Protein 8CNR (pdb70)

Secondary structure (DSSP, 8-state):
--SSS--B--STT-GGGT-BSSB-TTS-BHHHHHHHHHHHHHHHHHHHHHHHHT---HHHHHHHHHHHHHTSTTTB--HHHHHHHHHHHHHHHHHHHHT-SSTTTS----GGGT---SSHHHHHHHHTSGGGSGGGS-SHHHHHHHHHHHHHHHHHHHHHHHHHHTT---HHHHHHHHHHHHHTT-TT--HHHHHHHHHHHHHHHHHHHHHHHHHHHHHH-----EEEE-S--SS-EEEEESS-HHHHHHHHHHHTTTT-EEEE-GGGGGGGGSHHHHT-TTEEEE-SSSGGGHHHHHHHH-S-EEE-SSPPPPPPGGGGGGEEE-TT-B-TTPEEPPB-TTS-B--HHHHHHHHTSPPPPP----EEEE---HHHHHHTHHHHHHHHHTTSS-EEEE--B---S-GGGHHHHHHHHHS-TTEEEEE-SGGGGGTTTS---EETTEESEEE--SGGGHHHHHHHHHHHHHHTT-S-GGGSSEEEEEE--SHHHHHHHHHHHHTT--S-EEESS--TTS-HHHHHHHHHHH--B----HHHHHHHHT--

Structure (mmCIF, N/CA/C/O backbone):
data_8CNR
#
_entry.id   8CNR
#
_cell.length_a   97.557
_cell.length_b   102.454
_cell.length_c   58.896
_cell.angle_alpha   90.00
_cell.angle_beta   90.00
_cell.angle_gamma   90.00
#
_symmetry.space_group_name_H-M   'P 21 21 2'
#
loop_
_entity.id
_entity.type
_entity.pdbx_description
1 polymer 'Hybrid cluster protein from the thermophilic methanogen Methanothermococcus thermolithotrophicus'
2 non-polymer 'MAGNESIUM ION'
3 non-polymer 'ACETATE ION'
4 non-polymer 'IRON/SULFUR CLUSTER'
5 non-polymer 2-ETHOXYETHANOL
6 non-polymer 'FORMIC ACID'
7 non-polymer 1,2-ETHANEDIOL
8 non-polymer GLYCEROL
9 non-polymer 'FE4-S3 CLUSTER'
10 non-polymer (4R)-2-METHYLPENTANE-2,4-DIOL
11 water water
#
loop_
_atom_site.group_PDB
_atom_site.id
_atom_site.type_symbol
_atom_site.label_atom_id
_atom_site.label_alt_id
_atom_site.label_comp_id
_atom_site.label_asym_id
_atom_site.label_entity_id
_atom_site.label_seq_id
_atom_site.pdbx_PDB_ins_code
_atom_site.Cartn_x
_atom_site.Cartn_y
_atom_site.Cartn_z
_atom_site.occupancy
_atom_site.B_iso_or_equiv
_atom_site.auth_seq_id
_atom_site.auth_comp_id
_atom_site.auth_asym_id
_atom_site.auth_atom_id
_atom_site.pdbx_PDB_model_num
ATOM 1 N N . MET A 1 1 ? -12.518 2.250 -44.778 1.00 40.55 1 MET A N 1
ATOM 2 C CA . MET A 1 1 ? -13.786 3.021 -44.640 1.00 48.51 1 MET A CA 1
ATOM 3 C C . MET A 1 1 ? -14.004 3.417 -43.181 1.00 35.75 1 MET A C 1
ATOM 4 O O . MET A 1 1 ? -13.712 2.634 -42.278 1.00 29.17 1 MET A O 1
ATOM 9 N N . ARG A 1 2 ? -14.503 4.636 -42.952 1.00 23.09 2 ARG A N 1
ATOM 10 C CA . ARG A 1 2 ? -14.894 5.032 -41.611 1.00 20.64 2 ARG A CA 1
ATOM 11 C C . ARG A 1 2 ? -16.169 4.285 -41.209 1.00 19.87 2 ARG A C 1
ATOM 12 O O . ARG A 1 2 ? -17.032 4.027 -42.048 1.00 23.44 2 ARG A O 1
ATOM 20 N N . PRO A 1 3 ? -16.328 3.964 -39.918 1.00 17.64 3 PRO A N 1
ATOM 21 C CA . PRO A 1 3 ? -17.548 3.251 -39.494 1.00 21.58 3 PRO A CA 1
ATOM 22 C C . PRO A 1 3 ? -18.753 4.155 -39.337 1.00 19.14 3 PRO A C 1
ATOM 23 O O . PRO A 1 3 ? -19.876 3.654 -39.236 1.00 19.83 3 PRO A O 1
ATOM 27 N N . SER A 1 4 ? -18.560 5.468 -39.268 1.00 15.96 4 SER A N 1
ATOM 28 C CA . SER A 1 4 ? -19.627 6.445 -39.150 1.00 15.72 4 SER A CA 1
ATOM 29 C C . SER A 1 4 ? -19.239 7.613 -40.041 1.00 14.35 4 SER A C 1
ATOM 30 O O . SER A 1 4 ? -18.090 7.722 -40.482 1.00 15.26 4 SER A O 1
ATOM 33 N N . LYS A 1 5 ? -20.209 8.485 -40.313 1.00 14.95 5 LYS A N 1
ATOM 34 C CA . LYS A 1 5 ? -19.957 9.588 -41.235 1.00 13.40 5 LYS A CA 1
ATOM 35 C C . LYS A 1 5 ? -18.860 10.497 -40.706 1.00 12.11 5 LYS A C 1
ATOM 36 O O . LYS A 1 5 ? -18.086 11.050 -41.492 1.00 13.66 5 LYS A O 1
ATOM 42 N N . MET A 1 6 ? -18.775 10.658 -39.379 1.00 10.37 6 MET A N 1
ATOM 43 C CA . MET A 1 6 ? -17.767 11.494 -38.719 1.00 10.65 6 MET A CA 1
ATOM 44 C C . MET A 1 6 ? -17.611 10.942 -37.316 1.00 9.63 6 MET A C 1
ATOM 45 O O . MET A 1 6 ? -18.380 10.088 -36.889 1.00 10.34 6 MET A O 1
ATOM 50 N N . PHE A 1 7 ? -16.601 11.430 -36.609 1.00 9.34 7 PHE A N 1
ATOM 51 C CA . PHE A 1 7 ? -16.500 11.162 -35.183 1.00 10.35 7 PHE A CA 1
ATOM 52 C C . PHE A 1 7 ? -15.741 12.307 -34.536 1.00 9.52 7 PHE A C 1
ATOM 53 O O . PHE A 1 7 ? -14.567 12.542 -34.868 1.00 10.32 7 PHE A O 1
ATOM 61 N N . CYS A 1 8 ? -16.398 13.007 -33.607 1.00 8.43 8 CYS A N 1
ATOM 62 C CA . CYS A 1 8 ? -15.753 14.076 -32.855 1.00 7.30 8 CYS A CA 1
ATOM 63 C C . CYS A 1 8 ? -16.326 14.074 -31.442 1.00 8.40 8 CYS A C 1
ATOM 64 O O . CYS A 1 8 ? -17.538 13.938 -31.265 1.00 9.18 8 CYS A O 1
ATOM 67 N N . TYR A 1 9 ? -15.452 14.182 -30.434 1.00 7.35 9 TYR A N 1
ATOM 68 C CA . TYR A 1 9 ? -15.875 14.199 -29.038 1.00 8.72 9 TYR A CA 1
ATOM 69 C C . TYR A 1 9 ? -15.059 15.190 -28.217 1.00 7.34 9 TYR A C 1
ATOM 70 O O . TYR A 1 9 ? -14.960 15.057 -26.992 1.00 8.69 9 TYR A O 1
ATOM 79 N N . GLN A 1 10 ? -14.532 16.243 -28.855 1.00 7.84 10 GLN A N 1
ATOM 80 C CA . GLN A 1 10 ? -13.606 17.141 -28.172 1.00 7.39 10 GLN A CA 1
ATOM 81 C C . GLN A 1 10 ? -14.244 18.202 -27.288 1.00 6.88 10 GLN A C 1
ATOM 82 O O . GLN A 1 10 ? -13.497 18.835 -26.518 1.00 7.31 10 GLN A O 1
ATOM 88 N N . CYS A 1 11 ? -15.551 18.454 -27.373 1.00 8.54 11 CYS A N 1
ATOM 89 C CA . CYS A 1 11 ? -16.141 19.469 -26.513 1.00 8.10 11 CYS A CA 1
ATOM 90 C C . CYS A 1 11 ? -17.167 18.897 -25.543 1.00 7.90 11 CYS A C 1
ATOM 91 O O . CYS A 1 11 ? -17.620 17.759 -25.641 1.00 8.07 11 CYS A O 1
ATOM 94 N N . GLN A 1 12 ? -17.557 19.745 -24.602 1.00 7.51 12 GLN A N 1
ATOM 95 C CA . GLN A 1 12 ? -18.397 19.295 -23.508 1.00 8.13 12 GLN A CA 1
ATOM 96 C C . GLN A 1 12 ? -19.780 18.890 -23.985 1.00 9.40 12 GLN A C 1
ATOM 97 O O . GLN A 1 12 ? -20.423 18.061 -23.343 1.00 8.38 12 GLN A O 1
ATOM 103 N N . GLU A 1 13 ? -20.240 19.445 -25.113 1.00 7.74 13 GLU A N 1
ATOM 104 C CA . GLU A 1 13 ? -21.582 19.201 -25.636 1.00 8.17 13 GLU A CA 1
ATOM 105 C C . GLU A 1 13 ? -21.654 18.012 -26.593 1.00 8.23 13 GLU A C 1
ATOM 106 O O . GLU A 1 13 ? -22.697 17.797 -27.224 1.00 9.39 13 GLU A O 1
ATOM 112 N N . THR A 1 14 ? -20.606 17.210 -26.673 1.00 9.08 14 THR A N 1
ATOM 113 C CA . THR A 1 14 ? -20.615 16.071 -27.627 1.00 10.29 14 THR A CA 1
ATOM 114 C C . THR A 1 14 ? -21.878 15.233 -27.397 1.00 9.19 14 THR A C 1
ATOM 115 O O . THR A 1 14 ? -22.248 15.011 -26.269 1.00 9.12 14 THR A O 1
ATOM 119 N N . ALA A 1 15 ? -22.418 14.729 -28.491 1.00 8.37 15 ALA A N 1
ATOM 120 C CA . ALA A 1 15 ? -23.686 13.978 -28.409 1.00 9.31 15 ALA A CA 1
ATOM 121 C C . ALA A 1 15 ? -23.629 12.830 -27.395 1.00 9.57 15 ALA A C 1
ATOM 122 O O . ALA A 1 15 ? -22.734 12.005 -27.495 1.00 9.42 15 ALA A O 1
ATOM 124 N N . LYS A 1 16 ? -24.582 12.819 -26.463 1.00 11.86 16 LYS A N 1
ATOM 125 C CA . LYS A 1 16 ? -24.728 11.740 -25.443 1.00 12.10 16 LYS A CA 1
ATOM 126 C C . LYS A 1 16 ? -23.490 11.619 -24.564 1.00 10.22 16 LYS A C 1
ATOM 127 O O . LYS A 1 16 ? -23.403 10.655 -23.838 1.00 11.50 16 LYS A O 1
ATOM 133 N N . ASN A 1 17 ? -22.612 12.620 -24.629 1.00 10.52 17 ASN A N 1
ATOM 134 C CA . ASN A 1 17 ? -21.300 12.524 -23.942 1.00 9.90 17 ASN A CA 1
ATOM 135 C C . ASN A 1 17 ? -20.551 11.270 -24.421 1.00 11.03 17 ASN A C 1
ATOM 136 O O . ASN A 1 17 ? -19.779 10.739 -23.648 1.00 13.27 17 ASN A O 1
ATOM 141 N N . THR A 1 18 ? -20.771 10.874 -25.668 1.00 10.20 18 THR A N 1
ATOM 142 C CA . THR A 1 18 ? -19.996 9.748 -26.241 1.00 10.14 18 THR A CA 1
ATOM 143 C C . THR A 1 18 ? -19.401 10.136 -27.606 1.00 12.14 18 THR A C 1
ATOM 144 O O . THR A 1 18 ? -18.402 9.564 -27.975 1.00 14.99 18 THR A O 1
ATOM 148 N N . GLY A 1 19 ? -19.993 11.078 -28.316 1.00 10.59 19 GLY A N 1
ATOM 149 C CA . GLY A 1 19 ? -19.418 11.375 -29.624 1.00 10.65 19 GLY A CA 1
ATOM 150 C C . GLY A 1 19 ? -20.434 11.810 -30.659 1.00 9.71 19 GLY A C 1
ATOM 151 O O . GLY A 1 19 ? -21.472 11.197 -30.752 1.00 11.63 19 GLY A O 1
ATOM 152 N N . CYS A 1 20 ? -20.086 12.838 -31.421 1.00 9.69 20 CYS A N 1
ATOM 153 C CA . CYS A 1 20 ? -20.934 13.285 -32.550 1.00 8.71 20 CYS A CA 1
ATOM 154 C C . CYS A 1 20 ? -20.531 12.436 -33.754 1.00 9.54 20 CYS A C 1
ATOM 155 O O . CYS A 1 20 ? -19.359 12.414 -34.095 1.00 10.07 20 CYS A O 1
ATOM 158 N N . THR A 1 21 ? -21.496 11.759 -34.375 1.00 11.58 21 THR A N 1
ATOM 159 C CA . THR A 1 21 ? -21.205 10.818 -35.460 1.00 10.65 21 THR A CA 1
ATOM 160 C C . THR A 1 21 ? -21.982 11.065 -36.738 1.00 12.05 21 THR A C 1
ATOM 161 O O . THR A 1 21 ? -21.684 10.412 -37.753 1.00 13.58 21 THR A O 1
ATOM 165 N N . ILE A 1 22 ? -22.961 11.968 -36.726 1.00 12.70 22 ILE A N 1
ATOM 166 C CA . ILE A 1 22 ? -23.768 12.284 -37.904 1.00 14.02 22 ILE A CA 1
ATOM 167 C C . ILE A 1 22 ? -23.584 13.749 -38.259 1.00 17.03 22 ILE A C 1
ATOM 168 O O . ILE A 1 22 ? -23.216 14.070 -39.390 1.00 15.44 22 ILE A O 1
ATOM 173 N N . ILE A 1 23 ? -23.861 14.636 -37.300 1.00 13.02 23 ILE A N 1
ATOM 174 C CA . ILE A 1 23 ? -23.582 16.063 -37.411 1.00 11.60 23 ILE A CA 1
ATOM 175 C C . ILE A 1 23 ? -23.223 16.532 -36.015 1.00 11.46 23 ILE A C 1
ATOM 176 O O . ILE A 1 23 ? -23.773 16.049 -35.026 1.00 12.89 23 ILE A O 1
ATOM 181 N N . GLY A 1 24 ? -22.337 17.511 -35.924 1.00 11.04 24 GLY A N 1
ATOM 182 C CA . GLY A 1 24 ? -21.983 18.039 -34.631 1.00 9.45 24 GLY A CA 1
ATOM 183 C C . GLY A 1 24 ? -23.166 18.750 -33.994 1.00 10.59 24 GLY A C 1
ATOM 184 O O . GLY A 1 24 ? -23.969 19.411 -34.663 1.00 10.34 24 GLY A O 1
ATOM 185 N N . VAL A 1 25 ? -23.248 18.631 -32.669 1.00 9.54 25 VAL A N 1
ATOM 186 C CA . VAL A 1 25 ? -24.187 19.439 -31.899 1.00 10.80 25 VAL A CA 1
ATOM 187 C C . VAL A 1 25 ? -23.915 20.906 -32.154 1.00 12.02 25 VAL A C 1
ATOM 188 O O . VAL A 1 25 ? -24.839 21.722 -32.173 1.00 12.49 25 VAL A O 1
ATOM 192 N N . CYS A 1 26 ? -22.649 21.267 -32.354 1.00 8.92 26 CYS A N 1
ATOM 193 C CA . CYS A 1 26 ? -22.243 22.629 -32.655 1.00 7.68 26 CYS A CA 1
ATOM 194 C C . CYS A 1 26 ? -22.617 23.076 -34.064 1.00 10.15 26 CYS A C 1
ATOM 195 O O . CYS A 1 26 ? -22.520 24.283 -34.354 1.00 10.28 26 CYS A O 1
ATOM 198 N N . GLY A 1 27 ? -23.016 22.163 -34.942 1.00 8.91 27 GLY A N 1
ATOM 199 C CA . GLY A 1 27 ? -23.339 22.481 -36.320 1.00 10.08 27 GLY A CA 1
ATOM 200 C C . GLY A 1 27 ? -22.268 22.095 -37.309 1.00 12.55 27 GLY A C 1
ATOM 201 O O . GLY A 1 27 ? -22.465 22.273 -38.522 1.00 12.45 27 GLY A O 1
ATOM 202 N N . LYS A 1 28 ? -21.161 21.543 -36.835 1.00 10.20 28 LYS A N 1
ATOM 203 C CA . LYS A 1 28 ? -20.099 21.090 -37.716 1.00 10.26 28 LYS A CA 1
ATOM 204 C C . LYS A 1 28 ? -20.579 19.866 -38.496 1.00 11.90 28 LYS A C 1
ATOM 205 O O . LYS A 1 28 ? -20.829 18.806 -37.914 1.00 11.93 28 LYS A O 1
ATOM 211 N N . LYS A 1 29 ? -20.664 19.998 -39.820 1.00 9.60 29 LYS A N 1
ATOM 212 C CA . LYS A 1 29 ? -21.137 18.915 -40.660 1.00 12.18 29 LYS A CA 1
ATOM 213 C C . LYS A 1 29 ? -20.041 17.881 -40.848 1.00 11.04 29 LYS A C 1
ATOM 214 O O . LYS A 1 29 ? -18.860 18.153 -40.635 1.00 9.63 29 LYS A O 1
ATOM 220 N N . ASP A 1 30 ? -20.447 16.688 -41.229 1.00 10.90 30 ASP A N 1
ATOM 221 C CA . ASP A 1 30 ? -19.494 15.553 -41.329 1.00 10.34 30 ASP A CA 1
ATOM 222 C C . ASP A 1 30 ? -18.320 15.868 -42.264 1.00 11.75 30 ASP A C 1
ATOM 223 O O . ASP A 1 30 ? -17.209 15.512 -41.930 1.00 11.41 30 ASP A O 1
ATOM 228 N N . ASN A 1 31 ? -18.590 16.505 -43.393 1.00 11.60 31 ASN A N 1
ATOM 229 C CA . ASN A 1 31 ? -17.478 16.778 -44.295 1.00 10.88 31 ASN A CA 1
ATOM 230 C C . ASN A 1 31 ? -16.481 17.743 -43.667 1.00 11.48 31 ASN A C 1
ATOM 231 O O . ASN A 1 31 ? -15.266 17.592 -43.844 1.00 11.56 31 ASN A O 1
ATOM 236 N N . VAL A 1 32 ? -16.974 18.710 -42.899 1.00 9.60 32 VAL A N 1
ATOM 237 C CA . VAL A 1 32 ? -16.104 19.657 -42.214 1.00 9.04 32 VAL A CA 1
ATOM 238 C C . VAL A 1 32 ? -15.340 18.962 -41.109 1.00 10.43 32 VAL A C 1
ATOM 239 O O . VAL A 1 32 ? -14.137 19.182 -40.936 1.00 8.89 32 VAL A O 1
ATOM 243 N N . ALA A 1 33 ? -16.033 18.129 -40.323 1.00 8.52 33 ALA A N 1
ATOM 244 C CA . ALA A 1 33 ? -15.367 17.394 -39.260 1.00 8.28 33 ALA A CA 1
ATOM 245 C C . ALA A 1 33 ? -14.238 16.537 -39.808 1.00 8.35 33 ALA A C 1
ATOM 246 O O . ALA A 1 33 ? -13.145 16.471 -39.221 1.00 8.35 33 ALA A O 1
ATOM 248 N N . ASN A 1 34 ? -14.491 15.851 -40.914 1.00 8.39 34 ASN A N 1
ATOM 249 C CA . ASN A 1 34 ? -13.470 14.956 -41.451 1.00 9.42 34 ASN A CA 1
ATOM 250 C C . ASN A 1 34 ? -12.296 15.753 -41.999 1.00 8.35 34 ASN A C 1
ATOM 251 O O . ASN A 1 34 ? -11.140 15.341 -41.882 1.00 9.49 34 ASN A O 1
ATOM 256 N N . LEU A 1 35 ? -12.584 16.898 -42.617 1.00 8.68 35 LEU A N 1
ATOM 257 C CA . LEU A 1 35 ? -11.507 17.776 -43.072 1.00 9.34 35 LEU A CA 1
ATOM 258 C C . LEU A 1 35 ? -10.694 18.329 -41.907 1.00 9.66 35 LEU A C 1
ATOM 259 O O . LEU A 1 35 ? -9.464 18.428 -42.005 1.00 10.27 35 LEU A O 1
ATOM 264 N N . GLN A 1 36 ? -11.337 18.650 -40.778 1.00 8.02 36 GLN A N 1
ATOM 265 C CA . GLN A 1 36 ? -10.568 19.061 -39.599 1.00 8.50 36 GLN A CA 1
ATOM 266 C C . GLN A 1 36 ? -9.655 17.936 -39.118 1.00 9.13 36 GLN A C 1
ATOM 267 O O . GLN A 1 36 ? -8.498 18.174 -38.752 1.00 9.90 36 GLN A O 1
ATOM 273 N N . ASP A 1 37 ? -10.144 16.692 -39.161 1.00 7.48 37 ASP A N 1
ATOM 274 C CA . ASP A 1 37 ? -9.288 15.571 -38.818 1.00 10.31 37 ASP A CA 1
ATOM 275 C C . ASP A 1 37 ? -8.071 15.542 -39.741 1.00 9.52 37 ASP A C 1
ATOM 276 O O . ASP A 1 37 ? -6.939 15.295 -39.295 1.00 10.21 37 ASP A O 1
ATOM 281 N N . LEU A 1 38 ? -8.287 15.769 -41.038 1.00 10.51 38 LEU A N 1
ATOM 282 C CA . LEU A 1 38 ? -7.167 15.754 -41.972 1.00 8.11 38 LEU A CA 1
ATOM 283 C C . LEU A 1 38 ? -6.215 16.908 -41.713 1.00 8.92 38 LEU A C 1
ATOM 284 O O . LEU A 1 38 ? -5.003 16.741 -41.870 1.00 10.38 38 LEU A O 1
ATOM 289 N N . LEU A 1 39 ? -6.732 18.065 -41.299 1.00 8.94 39 LEU A N 1
ATOM 290 C CA . LEU A 1 39 ? -5.849 19.175 -40.963 1.00 8.11 39 LEU A CA 1
ATOM 291 C C . LEU A 1 39 ? -4.965 18.830 -39.767 1.00 9.00 39 LEU A C 1
ATOM 292 O O . LEU A 1 39 ? -3.757 19.083 -39.794 1.00 10.40 39 LEU A O 1
ATOM 297 N N . VAL A 1 40 ? -5.534 18.215 -38.730 1.00 8.38 40 VAL A N 1
ATOM 298 C CA . VAL A 1 40 ? -4.715 17.786 -37.601 1.00 8.79 40 VAL A CA 1
ATOM 299 C C . VAL A 1 40 ? -3.680 16.752 -38.052 1.00 9.10 40 VAL A C 1
ATOM 300 O O . VAL A 1 40 ? -2.518 16.803 -37.641 1.00 9.25 40 VAL A O 1
ATOM 304 N N . TYR A 1 41 ? -4.093 15.781 -38.878 1.00 9.15 41 TYR A N 1
ATOM 305 C CA . TYR A 1 41 ? -3.166 14.783 -39.423 1.00 9.34 41 TYR A CA 1
ATOM 306 C C . TYR A 1 41 ? -2.033 15.442 -40.196 1.00 10.85 41 TYR A C 1
ATOM 307 O O . TYR A 1 41 ? -0.869 15.048 -40.067 1.00 10.55 41 TYR A O 1
ATOM 316 N N . THR A 1 42 ? -2.360 16.449 -40.999 1.00 10.52 42 THR A N 1
ATOM 317 C CA . THR A 1 42 ? -1.337 17.141 -41.783 1.00 10.39 42 THR A CA 1
ATOM 318 C C . THR A 1 42 ? -0.358 17.878 -40.875 1.00 10.11 42 THR A C 1
ATOM 319 O O . THR A 1 42 ? 0.856 17.863 -41.117 1.00 10.41 42 THR A O 1
ATOM 323 N N . VAL A 1 43 ? -0.876 18.512 -39.825 1.00 9.65 43 VAL A N 1
ATOM 324 C CA . VAL A 1 43 ? -0.044 19.193 -38.843 1.00 10.19 43 VAL A CA 1
ATOM 325 C C . VAL A 1 43 ? 0.861 18.205 -38.128 1.00 9.85 43 VAL A C 1
ATOM 326 O O . VAL A 1 43 ? 2.035 18.480 -37.905 1.00 8.93 43 VAL A O 1
ATOM 330 N N . LYS A 1 44 ? 0.343 17.026 -37.774 1.00 9.30 44 LYS A N 1
ATOM 331 C CA . LYS A 1 44 ? 1.197 16.028 -37.148 1.00 9.63 44 LYS A CA 1
ATOM 332 C C . LYS A 1 44 ? 2.338 15.644 -38.074 1.00 8.61 44 LYS A C 1
ATOM 333 O O . LYS A 1 44 ? 3.484 15.494 -37.634 1.00 10.21 44 LYS A O 1
ATOM 339 N N . GLY A 1 45 ? 2.043 15.436 -39.354 1.00 10.06 45 GLY A N 1
ATOM 340 C CA . GLY A 1 45 ? 3.102 15.064 -40.281 1.00 9.49 45 GLY A CA 1
ATOM 341 C C . GLY A 1 45 ? 4.139 16.159 -40.484 1.00 10.83 45 GLY A C 1
ATOM 342 O O . GLY A 1 45 ? 5.328 15.881 -40.654 1.00 11.76 45 GLY A O 1
ATOM 343 N N . LEU A 1 46 ? 3.693 17.412 -40.536 1.00 10.64 46 LEU A N 1
ATOM 344 C CA . LEU A 1 46 ? 4.629 18.528 -40.619 1.00 10.08 46 LEU A CA 1
ATOM 345 C C . LEU A 1 46 ? 5.532 18.558 -39.390 1.00 8.82 46 LEU A C 1
ATOM 346 O O . LEU A 1 46 ? 6.739 18.793 -39.509 1.00 10.53 46 LEU A O 1
ATOM 351 N N . ALA A 1 47 ? 4.957 18.323 -38.202 1.00 9.99 47 ALA A N 1
ATOM 352 C CA . ALA A 1 47 ? 5.752 18.262 -36.982 1.00 10.20 47 ALA A CA 1
ATOM 353 C C . ALA A 1 47 ? 6.797 17.158 -37.064 1.00 11.66 47 ALA A C 1
ATOM 354 O O . ALA A 1 47 ? 7.949 17.356 -36.660 1.00 11.15 47 ALA A O 1
ATOM 356 N N . VAL A 1 48 ? 6.418 15.989 -37.591 1.00 10.80 48 VAL A N 1
ATOM 357 C CA . VAL A 1 48 ? 7.369 14.891 -37.750 1.00 12.16 48 VAL A CA 1
ATOM 358 C C . VAL A 1 48 ? 8.543 15.333 -38.602 1.00 10.42 48 VAL A C 1
ATOM 359 O O . VAL A 1 48 ? 9.711 15.093 -38.267 1.00 12.53 48 VAL A O 1
ATOM 363 N N . VAL A 1 49 ? 8.250 15.962 -39.740 1.00 10.71 49 VAL A N 1
ATOM 364 C CA . VAL A 1 49 ? 9.320 16.328 -40.665 1.00 12.23 49 VAL A CA 1
ATOM 365 C C . VAL A 1 49 ? 10.212 17.415 -40.066 1.00 11.30 49 VAL A C 1
ATOM 366 O O . VAL A 1 49 ? 11.445 17.342 -40.174 1.00 12.53 49 VAL A O 1
ATOM 370 N N . ARG A 1 50 ? 9.627 18.408 -39.401 1.00 12.18 50 ARG A N 1
ATOM 371 C CA . ARG A 1 50 ? 10.461 19.432 -38.781 1.00 11.60 50 ARG A CA 1
ATOM 372 C C . ARG A 1 50 ? 11.300 18.858 -37.650 1.00 13.72 50 ARG A C 1
ATOM 373 O O . ARG A 1 50 ? 12.463 19.226 -37.496 1.00 14.53 50 ARG A O 1
ATOM 381 N N . GLU A 1 51 ? 10.729 17.964 -36.836 1.00 11.48 51 GLU A N 1
ATOM 382 C CA . GLU A 1 51 ? 11.519 17.353 -35.773 1.00 14.27 51 GLU A CA 1
ATOM 383 C C . GLU A 1 51 ? 12.673 16.533 -36.341 1.00 14.98 51 GLU A C 1
ATOM 384 O O . GLU A 1 51 ? 13.766 16.496 -35.752 1.00 16.18 51 GLU A O 1
ATOM 390 N N . ASN A 1 52 ? 12.464 15.887 -37.487 1.00 13.43 52 ASN A N 1
ATOM 391 C CA . ASN A 1 52 ? 13.545 15.172 -38.139 1.00 14.87 52 ASN A CA 1
ATOM 392 C C . ASN A 1 52 ? 14.614 16.114 -38.660 1.00 12.83 52 ASN A C 1
ATOM 393 O O . ASN A 1 52 ? 15.798 15.758 -38.651 1.00 15.42 52 ASN A O 1
ATOM 398 N N . LEU A 1 53 ? 14.225 17.311 -39.115 1.00 12.38 53 LEU A N 1
ATOM 399 C CA . LEU A 1 53 ? 15.222 18.286 -39.540 1.00 12.72 53 LEU A CA 1
ATOM 400 C C . LEU A 1 53 ? 16.005 18.838 -38.359 1.00 13.04 53 LEU A C 1
ATOM 401 O O . LEU A 1 53 ? 17.166 19.224 -38.518 1.00 14.74 53 LEU A O 1
ATOM 406 N N . GLY A 1 54 ? 15.369 18.941 -37.193 1.00 13.91 54 GLY A N 1
ATOM 407 C CA . GLY A 1 54 ? 16.013 19.470 -36.010 1.00 14.37 54 GLY A CA 1
ATOM 408 C C . GLY A 1 54 ? 15.744 20.933 -35.744 1.00 15.91 54 GLY A C 1
ATOM 409 O O . GLY A 1 54 ? 16.274 21.477 -34.772 1.00 17.83 54 GLY A O 1
ATOM 410 N N . TYR A 1 55 ? 14.949 21.588 -36.577 1.00 15.57 55 TYR A N 1
ATOM 411 C CA . TYR A 1 55 ? 14.657 22.997 -36.374 1.00 18.14 55 TYR A CA 1
ATOM 412 C C . TYR A 1 55 ? 13.407 23.342 -37.156 1.00 15.89 55 TYR A C 1
ATOM 413 O O . TYR A 1 55 ? 12.997 22.621 -38.065 1.00 15.49 55 TYR A O 1
ATOM 422 N N . SER A 1 56 ? 12.823 24.470 -36.802 1.00 15.40 56 SER A N 1
ATOM 423 C CA . SER A 1 56 ? 11.632 25.006 -37.439 1.00 15.86 56 SER A CA 1
ATOM 424 C C . SER A 1 56 ? 11.954 26.417 -37.920 1.00 17.35 56 SER A C 1
ATOM 425 O O . SER A 1 56 ? 13.117 26.834 -37.941 1.00 17.98 56 SER A O 1
ATOM 428 N N . ASN A 1 57 ? 10.924 27.133 -38.369 1.00 14.41 57 ASN A N 1
ATOM 429 C CA . ASN A 1 57 ? 11.048 28.536 -38.736 1.00 14.23 57 ASN A CA 1
ATOM 430 C C . ASN A 1 57 ? 9.749 29.230 -38.356 1.00 14.23 57 ASN A C 1
ATOM 431 O O . ASN A 1 57 ? 8.769 28.588 -37.971 1.00 13.55 57 ASN A O 1
ATOM 436 N N . ASP A 1 58 ? 9.760 30.563 -38.459 1.00 13.98 58 ASP A N 1
ATOM 437 C CA . ASP A 1 58 ? 8.630 31.348 -37.988 1.00 12.22 58 ASP A CA 1
ATOM 438 C C . ASP A 1 58 ? 7.358 31.016 -38.758 1.00 12.52 58 ASP A C 1
ATOM 439 O O . ASP A 1 58 ? 6.279 30.932 -38.163 1.00 14.20 58 ASP A O 1
ATOM 444 N N . LYS A 1 59 ? 7.449 30.856 -40.082 1.00 14.02 59 LYS A N 1
ATOM 445 C CA . LYS A 1 59 ? 6.223 30.620 -40.837 1.00 12.45 59 LYS A CA 1
ATOM 446 C C . LYS A 1 59 ? 5.625 29.263 -40.511 1.00 11.42 59 LYS A C 1
ATOM 447 O O . LYS A 1 59 ? 4.391 29.138 -40.457 1.00 12.12 59 LYS A O 1
ATOM 453 N N . THR A 1 60 ? 6.474 28.262 -40.246 1.00 12.38 60 THR A N 1
ATOM 454 C CA . THR A 1 60 ? 5.965 26.948 -39.869 1.00 10.54 60 THR A CA 1
ATOM 455 C C . THR A 1 60 ? 5.350 26.991 -38.480 1.00 10.43 60 THR A C 1
ATOM 456 O O . THR A 1 60 ? 4.277 26.428 -38.257 1.00 10.08 60 THR A O 1
ATOM 460 N N . ASP A 1 61 ? 5.995 27.698 -37.548 1.00 10.38 61 ASP A N 1
ATOM 461 C CA . ASP A 1 61 ? 5.486 27.797 -36.189 1.00 9.15 61 ASP A CA 1
ATOM 462 C C . ASP A 1 61 ? 4.112 28.466 -36.188 1.00 9.71 61 ASP A C 1
ATOM 463 O O . ASP A 1 61 ? 3.173 27.995 -35.537 1.00 10.83 61 ASP A O 1
ATOM 468 N N . ARG A 1 62 ? 3.979 29.578 -36.925 1.00 9.94 62 ARG A N 1
ATOM 469 C CA . ARG A 1 62 ? 2.680 30.249 -37.012 1.00 10.03 62 ARG A CA 1
ATOM 470 C C . ARG A 1 62 ? 1.634 29.370 -37.690 1.00 10.64 62 ARG A C 1
ATOM 471 O O . ARG A 1 62 ? 0.474 29.335 -37.263 1.00 10.94 62 ARG A O 1
ATOM 479 N N . TYR A 1 63 ? 2.001 28.693 -38.778 1.00 10.24 63 TYR A N 1
ATOM 480 C CA . TYR A 1 63 ? 1.045 27.814 -39.438 1.00 9.49 63 TYR A CA 1
ATOM 481 C C . TYR A 1 63 ? 0.512 26.756 -38.476 1.00 9.76 63 TYR A C 1
ATOM 482 O O . TYR A 1 63 ? -0.692 26.492 -38.426 1.00 9.68 63 TYR A O 1
ATOM 491 N N . ILE A 1 64 ? 1.395 26.121 -37.719 1.00 8.99 64 ILE A N 1
ATOM 492 C CA . ILE A 1 64 ? 0.977 25.022 -36.858 1.00 8.38 64 ILE A CA 1
ATOM 493 C C . ILE A 1 64 ? -0.029 25.512 -35.821 1.00 9.23 64 ILE A C 1
ATOM 494 O O . ILE A 1 64 ? -1.072 24.883 -35.603 1.00 9.14 64 ILE A O 1
ATOM 499 N N . VAL A 1 65 ? 0.256 26.649 -35.164 1.00 8.70 65 VAL A N 1
ATOM 500 C CA . VAL A 1 65 ? -0.685 27.076 -34.141 1.00 8.70 65 VAL A CA 1
ATOM 501 C C . VAL A 1 65 ? -2.004 27.517 -34.778 1.00 9.05 65 VAL A C 1
ATOM 502 O O . VAL A 1 65 ? -3.079 27.270 -34.230 1.00 9.54 65 VAL A O 1
ATOM 506 N N . ASP A 1 66 ? -1.945 28.170 -35.940 1.00 8.47 66 ASP A N 1
ATOM 507 C CA . ASP A 1 66 ? -3.171 28.621 -36.589 1.00 9.57 66 ASP A CA 1
ATOM 508 C C . ASP A 1 66 ? -4.002 27.434 -37.077 1.00 7.96 66 ASP A C 1
ATOM 509 O O . ASP A 1 66 ? -5.238 27.463 -37.009 1.00 9.63 66 ASP A O 1
ATOM 514 N N . ALA A 1 67 ? -3.342 26.405 -37.613 1.00 8.86 67 ALA A N 1
ATOM 515 C CA . ALA A 1 67 ? -4.045 25.227 -38.084 1.00 8.33 67 ALA A CA 1
ATOM 516 C C . ALA A 1 67 ? -4.693 24.493 -36.922 1.00 8.77 67 ALA A C 1
ATOM 517 O O . ALA A 1 67 ? -5.843 24.040 -37.023 1.00 9.57 67 ALA A O 1
ATOM 519 N N . LEU A 1 68 ? -3.984 24.372 -35.801 1.00 8.52 68 LEU A N 1
ATOM 520 C CA . LEU A 1 68 ? -4.612 23.755 -34.635 1.00 8.93 68 LEU A CA 1
ATOM 521 C C . LEU A 1 68 ? -5.813 24.570 -34.160 1.00 7.27 68 LEU A C 1
ATOM 522 O O . LEU A 1 68 ? -6.881 24.013 -33.890 1.00 8.32 68 LEU A O 1
ATOM 527 N N . PHE A 1 69 ? -5.663 25.899 -34.089 1.00 7.48 69 PHE A N 1
ATOM 528 C CA . PHE A 1 69 ? -6.748 26.762 -33.632 1.00 6.55 69 PHE A CA 1
ATOM 529 C C . PHE A 1 69 ? -7.952 26.657 -34.551 1.00 7.92 69 PHE A C 1
ATOM 530 O O . PHE A 1 69 ? -9.091 26.672 -34.081 1.00 7.34 69 PHE A O 1
ATOM 538 N N . THR A 1 70 ? -7.723 26.490 -35.851 1.00 8.22 70 THR A N 1
ATOM 539 C CA . THR A 1 70 ? -8.812 26.320 -36.808 1.00 8.30 70 THR A CA 1
ATOM 540 C C . THR A 1 70 ? -9.730 25.170 -36.419 1.00 7.78 70 THR A C 1
ATOM 541 O O . THR A 1 70 ? -10.904 25.184 -36.787 1.00 9.30 70 THR A O 1
ATOM 545 N N . THR A 1 71 ? -9.212 24.161 -35.707 1.00 8.51 71 THR A N 1
ATOM 546 C CA . THR A 1 71 ? -9.974 22.955 -35.381 1.00 7.82 71 THR A CA 1
ATOM 547 C C . THR A 1 71 ? -10.540 22.968 -33.962 1.00 10.83 71 THR A C 1
ATOM 548 O O . THR A 1 71 ? -11.071 21.955 -33.509 1.00 10.67 71 THR A O 1
ATOM 552 N N . ILE A 1 72 ? -10.429 24.082 -33.243 1.00 7.29 72 ILE A N 1
ATOM 553 C CA . ILE A 1 72 ? -11.095 24.221 -31.959 1.00 8.76 72 ILE A CA 1
ATOM 554 C C . ILE A 1 72 ? -12.590 24.423 -32.177 1.00 7.72 72 ILE A C 1
ATOM 555 O O . ILE A 1 72 ? -13.037 24.953 -33.199 1.00 7.83 72 ILE A O 1
ATOM 560 N N . THR A 1 73 ? -13.357 23.943 -31.214 1.00 6.11 73 THR A N 1
ATOM 561 C CA . THR A 1 73 ? -14.823 24.046 -31.290 1.00 6.87 73 THR A CA 1
ATOM 562 C C . THR A 1 73 ? -15.289 25.476 -31.590 1.00 6.36 73 THR A C 1
ATOM 563 O O . THR A 1 73 ? -14.769 26.404 -30.989 1.00 7.21 73 THR A O 1
ATOM 567 N N . ASN A 1 74 ? -16.203 25.612 -32.544 1.00 8.32 74 ASN A N 1
ATOM 568 C CA . ASN A 1 74 ? -16.852 26.918 -32.848 1.00 8.17 74 ASN A CA 1
ATOM 569 C C . ASN A 1 74 ? -15.874 27.945 -33.434 1.00 7.65 74 ASN A C 1
ATOM 570 O O . ASN A 1 74 ? -16.079 29.108 -33.278 1.00 7.68 74 ASN A O 1
ATOM 575 N N . VAL A 1 75 ? -14.880 27.479 -34.169 1.00 8.03 75 VAL A N 1
ATOM 576 C CA . VAL A 1 75 ? -13.947 28.415 -34.849 1.00 8.69 75 VAL A CA 1
ATOM 577 C C . VAL A 1 75 ? -14.201 28.439 -36.353 1.00 9.44 75 VAL A C 1
ATOM 578 O O . VAL A 1 75 ? -14.445 29.505 -36.885 1.00 9.94 75 VAL A O 1
ATOM 582 N N . ASN A 1 76 ? -14.184 27.269 -36.975 1.00 9.00 76 ASN A N 1
ATOM 583 C CA . ASN A 1 76 ? -14.252 27.275 -38.450 1.00 8.65 76 ASN A CA 1
ATOM 584 C C . ASN A 1 76 ? -15.155 26.156 -38.980 1.00 9.94 76 ASN A C 1
ATOM 585 O O . ASN A 1 76 ? -14.838 25.001 -38.786 1.00 11.97 76 ASN A O 1
ATOM 590 N N . PHE A 1 77 ? -16.215 26.542 -39.683 1.00 8.89 77 PHE A N 1
ATOM 591 C CA . PHE A 1 77 ? -17.164 25.595 -40.307 1.00 8.77 77 PHE A CA 1
ATOM 592 C C . PHE A 1 77 ? -17.035 25.642 -41.829 1.00 8.79 77 PHE A C 1
ATOM 593 O O . PHE A 1 77 ? -17.929 25.144 -42.470 1.00 11.88 77 PHE A O 1
ATOM 601 N N . ASP A 1 78 ? -15.954 26.202 -42.369 1.00 10.97 78 ASP A N 1
ATOM 602 C CA . ASP A 1 78 ? -15.831 26.445 -43.813 1.00 11.56 78 ASP A CA 1
ATOM 603 C C . ASP A 1 78 ? -14.907 25.399 -44.416 1.00 12.02 78 ASP A C 1
ATOM 604 O O . ASP A 1 78 ? -13.676 25.510 -44.342 1.00 11.03 78 ASP A O 1
ATOM 609 N N . ASP A 1 79 ? -15.514 24.411 -45.057 1.00 12.09 79 ASP A N 1
ATOM 610 C CA . ASP A 1 79 ? -14.725 23.314 -45.666 1.00 11.18 79 ASP A CA 1
ATOM 611 C C . ASP A 1 79 ? -13.689 23.857 -46.659 1.00 12.23 79 ASP A C 1
ATOM 612 O O . ASP A 1 79 ? -12.596 23.343 -46.711 1.00 12.75 79 ASP A O 1
ATOM 617 N N . LYS A 1 80 ? -14.062 24.886 -47.403 1.00 13.34 80 LYS A N 1
ATOM 618 C CA . LYS A 1 80 ? -13.121 25.449 -48.399 1.00 13.73 80 LYS A CA 1
ATOM 619 C C . LYS A 1 80 ? -11.891 26.030 -47.705 1.00 13.90 80 LYS A C 1
ATOM 620 O O . LYS A 1 80 ? -10.791 25.911 -48.240 1.00 15.05 80 LYS A O 1
ATOM 626 N N A ASP A 1 81 ? -12.110 26.753 -46.608 0.58 21.30 81 ASP A N 1
ATOM 627 N N B ASP A 1 81 ? -12.110 26.766 -46.613 0.42 9.90 81 ASP A N 1
ATOM 628 C CA A ASP A 1 81 ? -10.979 27.357 -45.860 0.58 12.58 81 ASP A CA 1
ATOM 629 C CA B ASP A 1 81 ? -10.980 27.359 -45.852 0.42 14.04 81 ASP A CA 1
ATOM 630 C C A ASP A 1 81 ? -10.100 26.270 -45.225 0.58 11.80 81 ASP A C 1
ATOM 631 C C B ASP A 1 81 ? -10.097 26.251 -45.269 0.42 13.40 81 ASP A C 1
ATOM 632 O O A ASP A 1 81 ? -8.876 26.376 -45.324 0.58 13.48 81 ASP A O 1
ATOM 633 O O B ASP A 1 81 ? -8.866 26.378 -45.326 0.42 14.69 81 ASP A O 1
ATOM 642 N N . ILE A 1 82 ? -10.715 25.172 -44.789 1.00 11.42 82 ILE A N 1
ATOM 643 C CA . ILE A 1 82 ? -9.941 24.057 -44.170 1.00 11.90 82 ILE A CA 1
ATOM 644 C C . ILE A 1 82 ? -9.134 23.338 -45.257 1.00 10.49 82 ILE A C 1
ATOM 645 O O . ILE A 1 82 ? -7.990 23.041 -45.008 1.00 12.19 82 ILE A O 1
ATOM 650 N N . ILE A 1 83 ? -9.726 23.160 -46.439 1.00 10.03 83 ILE A N 1
ATOM 651 C CA . ILE A 1 83 ? -8.953 22.584 -47.541 1.00 10.54 83 ILE A CA 1
ATOM 652 C C . ILE A 1 83 ? -7.739 23.446 -47.865 1.00 11.41 83 ILE A C 1
ATOM 653 O O . ILE A 1 83 ? -6.642 22.924 -48.102 1.00 11.46 83 ILE A O 1
ATOM 658 N N . GLU A 1 84 ? -7.900 24.770 -47.885 1.00 10.34 84 GLU A N 1
ATOM 659 C CA . GLU A 1 84 ? -6.741 25.599 -48.211 1.00 13.84 84 GLU A CA 1
ATOM 660 C C . GLU A 1 84 ? -5.675 25.497 -47.128 1.00 9.47 84 GLU A C 1
ATOM 661 O O . GLU A 1 84 ? -4.476 25.500 -47.441 1.00 12.52 84 GLU A O 1
ATOM 667 N N . LYS A 1 85 ? -6.088 25.356 -45.865 1.00 10.94 85 LYS A N 1
ATOM 668 C CA . LYS A 1 85 ? -5.124 25.181 -44.785 1.00 11.02 85 LYS A CA 1
ATOM 669 C C . LYS A 1 85 ? -4.418 23.829 -44.888 1.00 11.03 85 LYS A C 1
ATOM 670 O O . LYS A 1 85 ? -3.226 23.723 -44.597 1.00 10.66 85 LYS A O 1
ATOM 676 N N . ILE A 1 86 ? -5.129 22.780 -45.324 1.00 9.56 86 ILE A N 1
ATOM 677 C CA . ILE A 1 86 ? -4.482 21.492 -45.542 1.00 9.77 86 ILE A CA 1
ATOM 678 C C . ILE A 1 86 ? -3.431 21.623 -46.636 1.00 11.07 86 ILE A C 1
ATOM 679 O O . ILE A 1 86 ? -2.304 21.119 -46.507 1.00 12.73 86 ILE A O 1
ATOM 684 N N . LYS A 1 87 ? -3.800 22.269 -47.751 1.00 10.28 87 LYS A N 1
ATOM 685 C CA . LYS A 1 87 ? -2.856 22.436 -48.844 1.00 10.26 87 LYS A CA 1
ATOM 686 C C . LYS A 1 87 ? -1.633 23.228 -48.391 1.00 11.45 87 LYS A C 1
ATOM 687 O O . LYS A 1 87 ? -0.501 22.919 -48.789 1.00 12.65 87 LYS A O 1
ATOM 693 N N . GLU A 1 88 ? -1.847 24.251 -47.563 1.00 10.38 88 GLU A N 1
ATOM 694 C CA . GLU A 1 88 ? -0.741 25.063 -47.064 1.00 11.50 88 GLU A CA 1
ATOM 695 C C . GLU A 1 88 ? 0.209 24.218 -46.233 1.00 14.28 88 GLU A C 1
ATOM 696 O O . GLU A 1 88 ? 1.435 24.350 -46.345 1.00 14.10 88 GLU A O 1
ATOM 702 N N . GLY A 1 89 ? -0.347 23.320 -45.422 1.00 11.92 89 GLY A N 1
ATOM 703 C CA . GLY A 1 89 ? 0.481 22.447 -44.602 1.00 10.69 89 GLY A CA 1
ATOM 704 C C . GLY A 1 89 ? 1.259 21.446 -45.423 1.00 11.82 89 GLY A C 1
ATOM 705 O O . GLY A 1 89 ? 2.430 21.175 -45.140 1.00 10.88 89 GLY A O 1
ATOM 706 N N . LEU A 1 90 ? 0.620 20.878 -46.452 1.00 12.80 90 LEU A N 1
ATOM 707 C CA . LEU A 1 90 ? 1.325 19.965 -47.341 1.00 13.16 90 LEU A CA 1
ATOM 708 C C . LEU A 1 90 ? 2.482 20.672 -48.030 1.00 11.30 90 LEU A C 1
ATOM 709 O O . LEU A 1 90 ? 3.571 20.101 -48.169 1.00 14.69 90 LEU A O 1
ATOM 714 N N . ALA A 1 91 ? 2.279 21.932 -48.444 1.00 11.68 91 ALA A N 1
ATOM 715 C CA . ALA A 1 91 ? 3.347 22.661 -49.115 1.00 14.70 91 ALA A CA 1
ATOM 716 C C . ALA A 1 91 ? 4.504 22.947 -48.166 1.00 13.83 91 ALA A C 1
ATOM 717 O O . ALA A 1 91 ? 5.676 22.805 -48.548 1.00 13.92 91 ALA A O 1
ATOM 719 N N . LEU A 1 92 ? 4.200 23.335 -46.926 1.00 11.12 92 LEU A N 1
ATOM 720 C CA . LEU A 1 92 ? 5.253 23.543 -45.942 1.00 12.45 92 LEU A CA 1
ATOM 721 C C . LEU A 1 92 ? 5.980 22.242 -45.645 1.00 13.83 92 LEU A C 1
ATOM 722 O O . LEU A 1 92 ? 7.198 22.240 -45.450 1.00 14.33 92 LEU A O 1
ATOM 727 N N . ARG A 1 93 ? 5.246 21.131 -45.571 1.00 12.57 93 ARG A N 1
ATOM 728 C CA . ARG A 1 93 ? 5.908 19.851 -45.301 1.00 11.67 93 ARG A CA 1
ATOM 729 C C . ARG A 1 93 ? 6.786 19.429 -46.463 1.00 11.77 93 ARG A C 1
ATOM 730 O O . ARG A 1 93 ? 7.888 18.898 -46.255 1.00 13.34 93 ARG A O 1
ATOM 738 N N . GLU A 1 94 ? 6.311 19.629 -47.694 1.00 14.16 94 GLU A N 1
ATOM 739 C CA . GLU A 1 94 ? 7.126 19.261 -48.849 1.00 15.46 94 GLU A CA 1
ATOM 740 C C . GLU A 1 94 ? 8.362 20.145 -48.950 1.00 17.72 94 GLU A C 1
ATOM 741 O O . GLU A 1 94 ? 9.448 19.661 -49.308 1.00 18.24 94 GLU A O 1
ATOM 747 N N . GLU A 1 95 ? 8.235 21.429 -48.592 1.00 15.65 95 GLU A N 1
ATOM 748 C CA . GLU A 1 95 ? 9.400 22.307 -48.549 1.00 16.82 95 GLU A CA 1
ATOM 749 C C . GLU A 1 95 ? 10.389 21.831 -47.488 1.00 16.84 95 GLU A C 1
ATOM 750 O O . GLU A 1 95 ? 11.592 21.699 -47.752 1.00 18.58 95 GLU A O 1
ATOM 756 N N . ALA A 1 96 ? 9.888 21.522 -46.297 1.00 15.85 96 ALA A N 1
ATOM 757 C CA . ALA A 1 96 ? 10.749 21.018 -45.239 1.00 13.99 96 ALA A CA 1
ATOM 758 C C . ALA A 1 96 ? 11.439 19.732 -45.663 1.00 15.83 96 ALA A C 1
ATOM 759 O O . ALA A 1 96 ? 12.638 19.560 -45.438 1.00 15.66 96 ALA A O 1
ATOM 761 N N . ALA A 1 97 ? 10.688 18.796 -46.244 1.00 13.55 97 ALA A N 1
ATOM 762 C CA . ALA A 1 97 ? 11.287 17.516 -46.601 1.00 13.03 97 ALA A CA 1
ATOM 763 C C . ALA A 1 97 ? 12.395 17.677 -47.628 1.00 15.11 97 ALA A C 1
ATOM 764 O O . ALA A 1 97 ? 13.354 16.888 -47.632 1.00 18.70 97 ALA A O 1
ATOM 766 N N . SER A 1 98 ? 12.293 18.687 -48.496 1.00 16.80 98 SER A N 1
ATOM 767 C CA . SER A 1 98 ? 13.304 18.956 -49.507 1.00 20.06 98 SER A CA 1
ATOM 768 C C . SER A 1 98 ? 14.621 19.428 -48.908 1.00 18.86 98 SER A C 1
ATOM 769 O O . SER A 1 98 ? 15.645 19.392 -49.605 1.00 21.25 98 SER A O 1
ATOM 772 N N . LYS A 1 99 ? 14.626 19.821 -47.641 1.00 15.07 99 LYS A N 1
ATOM 773 C CA . LYS A 1 99 ? 15.818 20.298 -46.959 1.00 14.34 99 LYS A CA 1
ATOM 774 C C . LYS A 1 99 ? 16.486 19.204 -46.133 1.00 16.42 99 LYS A C 1
ATOM 775 O O . LYS A 1 99 ? 17.482 19.471 -45.444 1.00 18.32 99 LYS A O 1
ATOM 781 N N . SER A 1 100 ? 15.972 17.988 -46.188 1.00 18.20 100 SER A N 1
ATOM 782 C CA . SER A 1 100 ? 16.525 16.915 -45.381 1.00 19.12 100 SER A CA 1
ATOM 783 C C . SER A 1 100 ? 17.978 16.624 -45.721 1.00 20.39 100 SER A C 1
ATOM 784 O O . SER A 1 100 ? 18.383 16.636 -46.884 1.00 20.19 100 SER A O 1
ATOM 787 N N . THR A 1 101 ? 18.769 16.354 -44.683 1.00 22.51 101 THR A N 1
ATOM 788 C CA . THR A 1 101 ? 20.133 15.911 -44.883 1.00 24.72 101 THR A CA 1
ATOM 789 C C . THR A 1 101 ? 20.247 14.405 -45.057 1.00 25.78 101 THR A C 1
ATOM 790 O O . THR A 1 101 ? 21.334 13.914 -45.356 1.00 27.78 101 THR A O 1
ATOM 794 N N . CYS A 1 102 ? 19.163 13.653 -44.898 1.00 24.73 102 CYS A N 1
ATOM 795 C CA . CYS A 1 102 ? 19.241 12.192 -44.974 1.00 26.11 102 CYS A CA 1
ATOM 796 C C . CYS A 1 102 ? 18.015 11.661 -45.693 1.00 33.51 102 CYS A C 1
ATOM 797 O O . CYS A 1 102 ? 17.231 10.886 -45.138 1.00 47.36 102 CYS A O 1
ATOM 800 N N . PRO A 1 103 ? 17.818 12.071 -46.939 1.00 27.79 103 PRO A N 1
ATOM 801 C CA . PRO A 1 103 ? 16.663 11.576 -47.703 1.00 42.07 103 PRO A CA 1
ATOM 802 C C . PRO A 1 103 ? 16.701 10.058 -47.802 1.00 46.24 103 PRO A C 1
ATOM 803 O O . PRO A 1 103 ? 17.622 9.487 -48.400 1.00 45.68 103 PRO A O 1
ATOM 807 N N . GLY A 1 104 ? 15.739 9.393 -47.160 1.00 61.73 104 GLY A N 1
ATOM 808 C CA . GLY A 1 104 ? 15.658 7.953 -47.127 1.00 67.77 104 GLY A CA 1
ATOM 809 C C . GLY A 1 104 ? 16.164 7.300 -45.849 1.00 64.00 104 GLY A C 1
ATOM 810 O O . GLY A 1 104 ? 15.674 6.223 -45.489 1.00 86.22 104 GLY A O 1
ATOM 811 N N . CYS A 1 105 ? 17.129 7.915 -45.157 1.00 85.84 105 CYS A N 1
ATOM 812 C CA . CYS A 1 105 ? 17.789 7.228 -44.045 1.00 64.53 105 CYS A CA 1
ATOM 813 C C . CYS A 1 105 ? 16.857 7.054 -42.852 1.00 90.31 105 CYS A C 1
ATOM 814 O O . CYS A 1 105 ? 16.729 5.948 -42.309 1.00 88.89 105 CYS A O 1
ATOM 817 N N . GLY A 1 106 ? 16.238 8.146 -42.399 1.00 62.33 106 GLY A N 1
ATOM 818 C CA . GLY A 1 106 ? 15.311 8.090 -41.282 1.00 59.08 106 GLY A CA 1
ATOM 819 C C . GLY A 1 106 ? 14.357 6.917 -41.392 1.00 92.46 106 GLY A C 1
ATOM 820 O O . GLY A 1 106 ? 13.904 6.583 -42.493 1.00 93.87 106 GLY A O 1
ATOM 821 N N . GLY A 1 107 ? 14.061 6.269 -40.268 1.00 88.08 107 GLY A N 1
ATOM 822 C CA . GLY A 1 107 ? 13.182 5.116 -40.281 1.00 92.99 107 GLY A CA 1
ATOM 823 C C . GLY A 1 107 ? 11.876 5.414 -40.983 1.00 57.46 107 GLY A C 1
ATOM 824 O O . GLY A 1 107 ? 11.483 6.580 -41.074 1.00 89.78 107 GLY A O 1
ATOM 825 N N . ASP A 1 108 ? 11.206 4.381 -41.496 1.00 62.41 108 ASP A N 1
ATOM 826 C CA . ASP A 1 108 ? 9.925 4.553 -42.166 1.00 59.95 108 ASP A CA 1
ATOM 827 C C . ASP A 1 108 ? 9.073 5.568 -41.417 1.00 50.08 108 ASP A C 1
ATOM 828 O O . ASP A 1 108 ? 8.798 5.414 -40.224 1.00 43.38 108 ASP A O 1
ATOM 833 N N . LEU A 1 109 ? 8.692 6.611 -42.105 1.00 30.05 109 LEU A N 1
ATOM 834 C CA . LEU A 1 109 ? 7.925 7.690 -41.517 1.00 25.73 109 LEU A CA 1
ATOM 835 C C . LEU A 1 109 ? 6.457 7.289 -41.425 1.00 23.46 109 LEU A C 1
ATOM 836 O O . LEU A 1 109 ? 5.982 6.477 -42.221 1.00 21.35 109 LEU A O 1
ATOM 841 N N . PRO A 1 110 ? 5.714 7.841 -40.465 1.00 19.91 110 PRO A N 1
ATOM 842 C CA . PRO A 1 110 ? 4.273 7.563 -40.415 1.00 20.10 110 PRO A CA 1
ATOM 843 C C . PRO A 1 110 ? 3.587 8.156 -41.635 1.00 15.19 110 PRO A C 1
ATOM 844 O O . PRO A 1 110 ? 4.070 9.106 -42.258 1.00 15.12 110 PRO A O 1
ATOM 848 N N . ASP A 1 111 ? 2.428 7.582 -41.966 1.00 17.66 111 ASP A N 1
ATOM 849 C CA . ASP A 1 111 ? 1.691 8.035 -43.143 1.00 15.95 111 ASP A CA 1
ATOM 850 C C . ASP A 1 111 ? 1.353 9.526 -43.065 1.00 13.36 111 ASP A C 1
ATOM 851 O O . ASP A 1 111 ? 1.300 10.196 -44.105 1.00 13.42 111 ASP A O 1
ATOM 856 N N . CYS A 1 112 ? 1.125 10.076 -41.861 1.00 13.06 112 CYS A N 1
ATOM 857 C CA . CYS A 1 112 ? 0.817 11.501 -41.776 1.00 12.13 112 CYS A CA 1
ATOM 858 C C . CYS A 1 112 ? 1.943 12.359 -42.328 1.00 13.41 112 CYS A C 1
ATOM 859 O O . CYS A 1 112 ? 1.692 13.490 -42.754 1.00 12.20 112 CYS A O 1
ATOM 862 N N . ALA A 1 113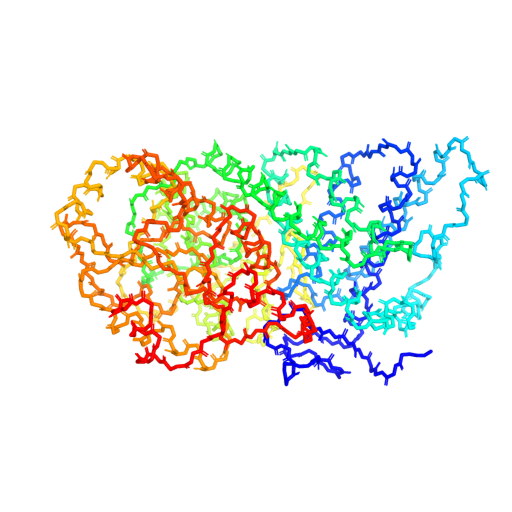 ? 3.172 11.848 -42.345 1.00 12.12 113 ALA A N 1
ATOM 863 C CA . ALA A 1 113 ? 4.321 12.608 -42.814 1.00 12.33 113 ALA A CA 1
ATOM 864 C C . ALA A 1 113 ? 4.602 12.410 -44.298 1.00 14.51 113 ALA A C 1
ATOM 865 O O . ALA A 1 113 ? 5.464 13.112 -44.844 1.00 16.09 113 ALA A O 1
ATOM 867 N N . THR A 1 114 ? 3.884 11.504 -44.976 1.00 12.88 114 THR A N 1
ATOM 868 C CA . THR A 1 114 ? 4.193 11.185 -46.362 1.00 14.97 114 THR A CA 1
ATOM 869 C C . THR A 1 114 ? 2.996 11.225 -47.300 1.00 17.05 114 THR A C 1
ATOM 870 O O . THR A 1 114 ? 3.200 11.192 -48.521 1.00 18.76 114 THR A O 1
ATOM 874 N N . TRP A 1 115 ? 1.770 11.288 -46.784 1.00 15.39 115 TRP A N 1
ATOM 875 C CA . TRP A 1 115 ? 0.597 11.256 -47.643 1.00 15.98 115 TRP A CA 1
ATOM 876 C C . TRP A 1 115 ? 0.606 12.469 -48.567 1.00 14.68 115 TRP A C 1
ATOM 877 O O . TRP A 1 115 ? 1.118 13.539 -48.218 1.00 14.15 115 TRP A O 1
ATOM 888 N N . THR A 1 116 ? 0.008 12.303 -49.752 1.00 15.98 116 THR A N 1
ATOM 889 C CA . THR A 1 116 ? -0.064 13.391 -50.722 1.00 16.66 116 THR A CA 1
ATOM 890 C C . THR A 1 116 ? -1.425 13.402 -51.403 1.00 17.52 116 THR A C 1
ATOM 891 O O . THR A 1 116 ? -2.153 12.406 -51.408 1.00 17.96 116 THR A O 1
ATOM 895 N N . ALA A 1 117 ? -1.758 14.553 -51.988 1.00 16.69 117 ALA A N 1
ATOM 896 C CA . ALA A 1 117 ? -2.994 14.720 -52.739 1.00 17.96 117 ALA A CA 1
ATOM 897 C C . ALA A 1 117 ? -2.786 15.846 -53.736 1.00 21.39 117 ALA A C 1
ATOM 898 O O . ALA A 1 117 ? -2.252 16.898 -53.380 1.00 29.18 117 ALA A O 1
ATOM 900 N N . ASP A 1 118 ? -3.241 15.636 -54.966 1.00 23.58 118 ASP A N 1
ATOM 901 C CA . ASP A 1 118 ? -2.978 16.646 -56.025 1.00 21.46 118 ASP A CA 1
ATOM 902 C C . ASP A 1 118 ? -4.281 17.308 -56.477 1.00 21.32 118 ASP A C 1
ATOM 903 O O . ASP A 1 118 ? -4.239 18.068 -57.434 1.00 27.03 118 ASP A O 1
ATOM 908 N N . SER A 1 119 ? -5.385 17.077 -55.774 1.00 21.62 119 SER A N 1
ATOM 909 C CA . SER A 1 119 ? -6.661 17.677 -56.134 1.00 20.26 119 SER A CA 1
ATOM 910 C C . SER A 1 119 ? -7.527 17.706 -54.887 1.00 18.80 119 SER A C 1
ATOM 911 O O . SER A 1 119 ? -7.307 16.945 -53.938 1.00 17.01 119 SER A O 1
ATOM 914 N N . ASP A 1 120 ? -8.524 18.594 -54.897 1.00 21.50 120 ASP A N 1
ATOM 915 C CA . ASP A 1 120 ? -9.450 18.645 -53.774 1.00 21.08 120 ASP A CA 1
ATOM 916 C C . ASP A 1 120 ? -10.205 17.332 -53.625 1.00 21.03 120 ASP A C 1
ATOM 917 O O . ASP A 1 120 ? -10.502 16.926 -52.500 1.00 18.33 120 ASP A O 1
ATOM 922 N N . ASP A 1 121 ? -10.510 16.647 -54.731 1.00 21.38 121 ASP A N 1
ATOM 923 C CA . ASP A 1 121 ? -11.180 15.356 -54.640 1.00 23.84 121 ASP A CA 1
ATOM 924 C C . ASP A 1 121 ? -10.352 14.366 -53.830 1.00 20.62 121 ASP A C 1
ATOM 925 O O . ASP A 1 121 ? -10.889 13.596 -53.018 1.00 19.48 121 ASP A O 1
ATOM 930 N N . GLU A 1 122 ? -9.039 14.356 -54.052 1.00 18.99 122 GLU A N 1
ATOM 931 C CA . GLU A 1 122 ? -8.182 13.436 -53.316 1.00 16.98 122 GLU A CA 1
ATOM 932 C C . GLU A 1 122 ? -8.019 13.862 -51.867 1.00 14.33 122 GLU A C 1
ATOM 933 O O . GLU A 1 122 ? -7.856 13.009 -50.980 1.00 14.72 122 GLU A O 1
ATOM 939 N N . ILE A 1 123 ? -8.096 15.162 -51.594 1.00 14.23 123 ILE A N 1
ATOM 940 C CA . ILE A 1 123 ? -8.059 15.626 -50.212 1.00 12.89 123 ILE A CA 1
ATOM 941 C C . ILE A 1 123 ? -9.289 15.131 -49.472 1.00 13.10 123 ILE A C 1
ATOM 942 O O . ILE A 1 123 ? -9.197 14.617 -48.347 1.00 12.60 123 ILE A O 1
ATOM 947 N N . ILE A 1 124 ? -10.453 15.250 -50.105 1.00 14.77 124 ILE A N 1
ATOM 948 C CA . ILE A 1 124 ? -11.698 14.847 -49.457 1.00 15.24 124 ILE A CA 1
ATOM 949 C C . ILE A 1 124 ? -11.700 13.342 -49.230 1.00 14.77 124 ILE A C 1
ATOM 950 O O . ILE A 1 124 ? -12.119 12.866 -48.167 1.00 14.17 124 ILE A O 1
ATOM 955 N N . LYS A 1 125 ? -11.195 12.568 -50.197 1.00 15.24 125 LYS A N 1
ATOM 956 C CA . LYS A 1 125 ? -11.100 11.124 -50.013 1.00 17.16 125 LYS A CA 1
ATOM 957 C C . LYS A 1 125 ? -10.221 10.769 -48.818 1.00 14.76 125 LYS A C 1
ATOM 958 O O . LYS A 1 125 ? -10.576 9.901 -48.009 1.00 14.86 125 LYS A O 1
ATOM 964 N N . LYS A 1 126 ? -9.076 11.444 -48.668 1.00 12.50 126 LYS A N 1
ATOM 965 C CA . LYS A 1 126 ? -8.222 11.159 -47.517 1.00 11.13 126 LYS A CA 1
ATOM 966 C C . LYS A 1 126 ? -8.906 11.537 -46.212 1.00 13.10 126 LYS A C 1
ATOM 967 O O . LYS A 1 126 ? -8.778 10.830 -45.206 1.00 12.20 126 LYS A O 1
ATOM 973 N N . ALA A 1 127 ? -9.628 12.655 -46.205 1.00 10.89 127 ALA A N 1
ATOM 974 C CA . ALA A 1 127 ? -10.335 13.071 -45.001 1.00 10.85 127 ALA A CA 1
ATOM 975 C C . ALA A 1 127 ? -11.368 12.041 -44.572 1.00 11.40 127 ALA A C 1
ATOM 976 O O . ALA A 1 127 ? -11.632 11.877 -43.369 1.00 11.92 127 ALA A O 1
ATOM 978 N N . ASN A 1 128 ? -11.968 11.346 -45.534 1.00 12.76 128 ASN A N 1
ATOM 979 C CA . ASN A 1 128 ? -12.962 10.325 -45.221 1.00 13.32 128 ASN A CA 1
ATOM 980 C C . ASN A 1 128 ? -12.346 8.975 -44.884 1.00 14.42 128 ASN A C 1
ATOM 981 O O . ASN A 1 128 ? -13.095 8.017 -44.638 1.00 16.18 128 ASN A O 1
ATOM 986 N N . SER A 1 129 ? -11.017 8.864 -44.846 1.00 13.06 129 SER A N 1
ATOM 987 C CA . SER A 1 129 ? -10.357 7.598 -44.579 1.00 14.43 129 SER A CA 1
ATOM 988 C C . SER A 1 129 ? -10.331 7.292 -43.086 1.00 13.62 129 SER A C 1
ATOM 989 O O . SER A 1 129 ? -10.424 8.181 -42.229 1.00 13.81 129 SER A O 1
ATOM 992 N N . LEU A 1 130 ? -10.180 6.001 -42.773 1.00 16.03 130 LEU A N 1
ATOM 993 C CA . LEU A 1 130 ? -10.092 5.584 -41.381 1.00 15.39 130 LEU A CA 1
ATOM 994 C C . LEU A 1 130 ? -8.835 6.117 -40.703 1.00 14.90 130 LEU A C 1
ATOM 995 O O . LEU A 1 130 ? -8.867 6.477 -39.521 1.00 14.26 130 LEU A O 1
ATOM 1000 N N . GLU A 1 131 ? -7.722 6.199 -41.426 1.00 14.47 131 GLU A N 1
ATOM 1001 C CA . GLU A 1 131 ? -6.455 6.445 -40.753 1.00 14.82 131 GLU A CA 1
ATOM 1002 C C . GLU A 1 131 ? -6.377 7.838 -40.149 1.00 13.39 131 GLU A C 1
ATOM 1003 O O . GLU A 1 131 ? -5.555 8.064 -39.259 1.00 13.65 131 GLU A O 1
ATOM 1009 N N . VAL A 1 132 ? -7.197 8.785 -40.622 1.00 13.75 132 VAL A N 1
ATOM 1010 C CA . VAL A 1 132 ? -7.168 10.136 -40.069 1.00 13.17 132 VAL A CA 1
ATOM 1011 C C . VAL A 1 132 ? -8.183 10.322 -38.949 1.00 10.35 132 VAL A C 1
ATOM 1012 O O . VAL A 1 132 ? -8.220 11.387 -38.321 1.00 13.52 132 VAL A O 1
ATOM 1016 N N A SER A 1 133 ? -8.998 9.314 -38.670 0.47 17.59 133 SER A N 1
ATOM 1017 N N B SER A 1 133 ? -9.007 9.319 -38.677 0.53 8.62 133 SER A N 1
ATOM 1018 C CA A SER A 1 133 ? -10.042 9.440 -37.669 0.47 12.68 133 SER A CA 1
ATOM 1019 C CA B SER A 1 133 ? -10.033 9.479 -37.667 0.53 15.26 133 SER A CA 1
ATOM 1020 C C A SER A 1 133 ? -9.481 9.273 -36.263 0.47 14.79 133 SER A C 1
ATOM 1021 C C B SER A 1 133 ? -9.450 9.322 -36.267 0.53 11.31 133 SER A C 1
ATOM 1022 O O A SER A 1 133 ? -8.458 8.619 -36.047 0.47 8.44 133 SER A O 1
ATOM 1023 O O B SER A 1 133 ? -8.406 8.701 -36.053 0.53 17.17 133 SER A O 1
ATOM 1028 N N . VAL A 1 134 ? -10.150 9.914 -35.302 1.00 12.94 134 VAL A N 1
ATOM 1029 C CA . VAL A 1 134 ? -9.792 9.738 -33.893 1.00 13.28 134 VAL A CA 1
ATOM 1030 C C . VAL A 1 134 ? -9.734 8.258 -33.534 1.00 12.40 134 VAL A C 1
ATOM 1031 O O . VAL A 1 134 ? -8.859 7.814 -32.776 1.00 14.66 134 VAL A O 1
ATOM 1035 N N . LEU A 1 135 ? -10.639 7.478 -34.110 1.00 12.74 135 LEU A N 1
ATOM 1036 C CA . LEU A 1 135 ? -10.730 6.045 -33.727 1.00 14.34 135 LEU A CA 1
ATOM 1037 C C . LEU A 1 135 ? -9.631 5.200 -34.383 1.00 12.59 135 LEU A C 1
ATOM 1038 O O . LEU A 1 135 ? -9.624 4.007 -34.140 1.00 15.17 135 LEU A O 1
ATOM 1043 N N . ALA A 1 136 ? -8.720 5.808 -35.124 1.00 12.04 136 ALA A N 1
ATOM 1044 C CA . ALA A 1 136 ? -7.593 5.050 -35.662 1.00 13.76 136 ALA A CA 1
ATOM 1045 C C . ALA A 1 136 ? -6.705 4.493 -34.557 1.00 13.41 136 ALA A C 1
ATOM 1046 O O . ALA A 1 136 ? -6.040 3.471 -34.763 1.00 17.10 136 ALA A O 1
ATOM 1048 N N . THR A 1 137 ? -6.663 5.139 -33.397 1.00 12.66 137 THR A N 1
ATOM 1049 C CA . THR A 1 137 ? -5.955 4.571 -32.251 1.00 14.08 137 THR A CA 1
ATOM 1050 C C . THR A 1 137 ? -6.854 3.509 -31.624 1.00 14.19 137 THR A C 1
ATOM 1051 O O . THR A 1 137 ? -7.933 3.826 -31.104 1.00 14.14 137 THR A O 1
ATOM 1055 N N . GLU A 1 138 ? -6.412 2.250 -31.671 1.00 13.82 138 GLU A N 1
ATOM 1056 C CA . GLU A 1 138 ? -7.284 1.120 -31.347 1.00 13.92 138 GLU A CA 1
ATOM 1057 C C . GLU A 1 138 ? -7.401 0.874 -29.839 1.00 15.06 138 GLU A C 1
ATOM 1058 O O . GLU A 1 138 ? -8.488 0.556 -29.346 1.00 19.41 138 GLU A O 1
ATOM 1064 N N . ASN A 1 139 ? -6.327 1.029 -29.084 1.00 14.26 139 ASN A N 1
ATOM 1065 C CA . ASN A 1 139 ? -6.427 0.857 -27.643 1.00 16.58 139 ASN A CA 1
ATOM 1066 C C . ASN A 1 139 ? -7.070 2.076 -26.987 1.00 13.82 139 ASN A C 1
ATOM 1067 O O . ASN A 1 139 ? -6.653 3.212 -27.228 1.00 12.05 139 ASN A O 1
ATOM 1072 N N . GLU A 1 140 ? -8.051 1.833 -26.124 1.00 14.57 140 GLU A N 1
ATOM 1073 C CA . GLU A 1 140 ? -8.881 2.897 -25.568 1.00 15.31 140 GLU A CA 1
ATOM 1074 C C . GLU A 1 140 ? -8.092 3.845 -24.676 1.00 15.36 140 GLU A C 1
ATOM 1075 O O . GLU A 1 140 ? -8.359 5.058 -24.662 1.00 13.82 140 GLU A O 1
ATOM 1081 N N . ASP A 1 141 ? -7.136 3.323 -23.906 1.00 14.23 141 ASP A N 1
ATOM 1082 C CA . ASP A 1 141 ? -6.419 4.212 -22.988 1.00 14.35 141 ASP A CA 1
ATOM 1083 C C . ASP A 1 141 ? -5.368 5.030 -23.725 1.00 10.91 141 ASP A C 1
ATOM 1084 O O . ASP A 1 141 ? -5.194 6.227 -23.436 1.00 11.42 141 ASP A O 1
ATOM 1089 N N . VAL A 1 142 ? -4.667 4.419 -24.685 1.00 12.27 142 VAL A N 1
ATOM 1090 C CA . VAL A 1 142 ? -3.764 5.184 -25.539 1.00 12.43 142 VAL A CA 1
ATOM 1091 C C . VAL A 1 142 ? -4.539 6.244 -26.311 1.00 10.70 142 VAL A C 1
ATOM 1092 O O . VAL A 1 142 ? -4.089 7.384 -26.453 1.00 10.43 142 VAL A O 1
ATOM 1096 N N . ARG A 1 143 ? -5.713 5.893 -26.836 1.00 10.50 143 ARG A N 1
ATOM 1097 C CA . ARG A 1 143 ? -6.512 6.873 -27.569 1.00 10.70 143 ARG A CA 1
ATOM 1098 C C . ARG A 1 143 ? -6.893 8.045 -26.673 1.00 10.47 143 ARG A C 1
ATOM 1099 O O . ARG A 1 143 ? -6.763 9.208 -27.064 1.00 9.49 143 ARG A O 1
ATOM 1107 N N . SER A 1 144 ? -7.363 7.750 -25.464 1.00 10.87 144 SER A N 1
ATOM 1108 C CA . SER A 1 144 ? -7.780 8.783 -24.526 1.00 10.63 144 SER A CA 1
ATOM 1109 C C . SER A 1 144 ? -6.623 9.718 -24.195 1.00 10.32 144 SER A C 1
ATOM 1110 O O . SER A 1 144 ? -6.776 10.948 -24.217 1.00 10.30 144 SER A O 1
ATOM 1113 N N . LEU A 1 145 ? -5.453 9.152 -23.874 1.00 10.50 145 LEU A N 1
ATOM 1114 C CA . LEU A 1 145 ? -4.285 9.983 -23.549 1.00 9.77 145 LEU A CA 1
ATOM 1115 C C . LEU A 1 145 ? -3.835 10.807 -24.748 1.00 9.53 145 LEU A C 1
ATOM 1116 O O . LEU A 1 145 ? -3.522 11.993 -24.606 1.00 9.86 145 LEU A O 1
ATOM 1121 N N . ARG A 1 146 ? -3.836 10.215 -25.946 1.00 8.88 146 ARG A N 1
ATOM 1122 C CA . ARG A 1 146 ? -3.448 10.955 -27.135 1.00 9.39 146 ARG A CA 1
ATOM 1123 C C . ARG A 1 146 ? -4.397 12.108 -27.398 1.00 8.01 146 ARG A C 1
ATOM 1124 O O . ARG A 1 146 ? -3.958 13.194 -27.773 1.00 9.10 146 ARG A O 1
ATOM 1132 N N . GLU A 1 147 ? -5.705 11.879 -27.263 1.00 8.99 147 GLU A N 1
ATOM 1133 C CA . GLU A 1 147 ? -6.659 12.944 -27.552 1.00 8.94 147 GLU A CA 1
ATOM 1134 C C . GLU A 1 147 ? -6.644 14.010 -26.474 1.00 10.12 147 GLU A C 1
ATOM 1135 O O . GLU A 1 147 ? -6.702 15.206 -26.782 1.00 9.84 147 GLU A O 1
ATOM 1141 N N . LEU A 1 148 ? -6.519 13.607 -25.210 1.00 8.49 148 LEU A N 1
ATOM 1142 C CA . LEU A 1 148 ? -6.384 14.579 -24.128 1.00 10.09 148 LEU A CA 1
ATOM 1143 C C . LEU A 1 148 ? -5.170 15.486 -24.359 1.00 7.81 148 LEU A C 1
ATOM 1144 O O . LEU A 1 148 ? -5.267 16.722 -24.242 1.00 9.31 148 LEU A O 1
ATOM 1149 N N . LEU A 1 149 ? -4.024 14.889 -24.712 1.00 9.52 149 LEU A N 1
ATOM 1150 C CA . LEU A 1 149 ? -2.826 15.660 -25.041 1.00 8.95 149 LEU A CA 1
ATOM 1151 C C . LEU A 1 149 ? -3.070 16.569 -26.242 1.00 9.83 149 LEU A C 1
ATOM 1152 O O . LEU A 1 149 ? -2.681 17.747 -26.239 1.00 9.20 149 LEU A O 1
ATOM 1157 N N . THR A 1 150 ? -3.704 16.047 -27.286 1.00 8.35 150 THR A N 1
ATOM 1158 C CA . THR A 1 150 ? -3.960 16.846 -28.478 1.00 7.16 150 THR A CA 1
ATOM 1159 C C . THR A 1 150 ? -4.836 18.051 -28.154 1.00 8.47 150 THR A C 1
ATOM 1160 O O . THR A 1 150 ? -4.574 19.153 -28.641 1.00 8.16 150 THR A O 1
ATOM 1164 N N . TYR A 1 151 ? -5.892 17.861 -27.340 1.00 8.43 151 TYR A N 1
ATOM 1165 C CA . TYR A 1 151 ? -6.785 18.975 -27.048 1.00 7.36 151 TYR A CA 1
ATOM 1166 C C . TYR A 1 151 ? -6.087 19.994 -26.150 1.00 7.33 151 TYR A C 1
ATOM 1167 O O . TYR A 1 151 ? -6.292 21.198 -26.299 1.00 8.10 151 TYR A O 1
ATOM 1176 N N . GLY A 1 152 ? -5.251 19.545 -25.222 1.00 7.26 152 GLY A N 1
ATOM 1177 C CA . GLY A 1 152 ? -4.443 20.484 -24.458 1.00 8.51 152 GLY A CA 1
ATOM 1178 C C . GLY A 1 152 ? -3.525 21.294 -25.357 1.00 7.60 152 GLY A C 1
ATOM 1179 O O . GLY A 1 152 ? -3.335 22.507 -25.161 1.00 8.52 152 GLY A O 1
ATOM 1180 N N . VAL A 1 153 ? -2.928 20.631 -26.342 1.00 6.77 153 VAL A N 1
ATOM 1181 C CA . VAL A 1 153 ? -2.039 21.284 -27.292 1.00 7.64 153 VAL A CA 1
ATOM 1182 C C . VAL A 1 153 ? -2.810 22.283 -28.142 1.00 7.46 153 VAL A C 1
ATOM 1183 O O . VAL A 1 153 ? -2.306 23.372 -28.438 1.00 8.27 153 VAL A O 1
ATOM 1187 N N . LYS A 1 154 ? -4.042 21.960 -28.534 1.00 7.96 154 LYS A N 1
ATOM 1188 C CA . LYS A 1 154 ? -4.852 22.944 -29.241 1.00 7.88 154 LYS A CA 1
ATOM 1189 C C . LYS A 1 154 ? -5.054 24.187 -28.392 1.00 7.57 154 LYS A C 1
ATOM 1190 O O . LYS A 1 154 ? -4.986 25.307 -28.902 1.00 7.29 154 LYS A O 1
ATOM 1196 N N . GLY A 1 155 ? -5.291 24.014 -27.090 1.00 9.18 155 GLY A N 1
ATOM 1197 C CA . GLY A 1 155 ? -5.488 25.172 -26.233 1.00 8.41 155 GLY A CA 1
ATOM 1198 C C . GLY A 1 155 ? -4.244 26.028 -26.140 1.00 9.48 155 GLY A C 1
ATOM 1199 O O . GLY A 1 155 ? -4.310 27.263 -26.233 1.00 8.34 155 GLY A O 1
ATOM 1200 N N . ILE A 1 156 ? -3.093 25.384 -25.928 1.00 8.37 156 ILE A N 1
ATOM 1201 C CA . ILE A 1 156 ? -1.804 26.075 -25.992 1.00 8.56 156 ILE A CA 1
ATOM 1202 C C . ILE A 1 156 ? -1.673 26.841 -27.292 1.00 9.55 156 ILE A C 1
ATOM 1203 O O . ILE A 1 156 ? -1.259 28.010 -27.299 1.00 9.03 156 ILE A O 1
ATOM 1208 N N . ALA A 1 157 ? -2.008 26.203 -28.406 1.00 7.30 157 ALA A N 1
ATOM 1209 C CA . ALA A 1 157 ? -1.827 26.810 -29.717 1.00 7.75 157 ALA A CA 1
ATOM 1210 C C . ALA A 1 157 ? -2.649 28.075 -29.847 1.00 8.85 157 ALA A C 1
ATOM 1211 O O . ALA A 1 157 ? -2.186 29.066 -30.417 1.00 8.25 157 ALA A O 1
ATOM 1213 N N . ALA A 1 158 ? -3.862 28.068 -29.308 1.00 7.59 158 ALA A N 1
ATOM 1214 C CA . ALA A 1 158 ? -4.721 29.231 -29.418 1.00 8.15 158 ALA A CA 1
ATOM 1215 C C . ALA A 1 158 ? -4.123 30.408 -28.679 1.00 8.26 158 ALA A C 1
ATOM 1216 O O . ALA A 1 158 ? -4.048 31.528 -29.206 1.00 9.11 158 ALA A O 1
ATOM 1218 N N . TYR A 1 159 ? -3.655 30.170 -27.463 1.00 6.98 159 TYR A N 1
ATOM 1219 C CA . TYR A 1 159 ? -3.081 31.271 -26.701 1.00 7.97 159 TYR A CA 1
ATOM 1220 C C . TYR A 1 159 ? -1.779 31.746 -27.338 1.00 8.63 159 TYR A C 1
ATOM 1221 O O . TYR A 1 159 ? -1.483 32.950 -27.358 1.00 9.03 159 TYR A O 1
ATOM 1230 N N . LEU A 1 160 ? -0.985 30.815 -27.867 1.00 7.50 160 LEU A N 1
ATOM 1231 C CA . LEU A 1 160 ? 0.283 31.173 -28.490 1.00 7.65 160 LEU A CA 1
ATOM 1232 C C . LEU A 1 160 ? 0.040 31.975 -29.769 1.00 9.17 160 LEU A C 1
ATOM 1233 O O . LEU A 1 160 ? 0.760 32.945 -30.044 1.00 9.69 160 LEU A O 1
ATOM 1238 N N . HIS A 1 161 ? -1.011 31.629 -30.526 1.00 7.98 161 HIS A N 1
ATOM 1239 C CA . HIS A 1 161 ? -1.424 32.439 -31.665 1.00 8.26 161 HIS A CA 1
ATOM 1240 C C . HIS A 1 161 ? -1.607 33.896 -31.267 1.00 7.72 161 HIS A C 1
ATOM 1241 O O . HIS A 1 161 ? -1.129 34.801 -31.960 1.00 8.78 161 HIS A O 1
ATOM 1248 N N . HIS A 1 162 ? -2.339 34.147 -30.184 1.00 7.83 162 HIS A N 1
ATOM 1249 C CA . HIS A 1 162 ? -2.590 35.533 -29.795 1.00 7.08 162 HIS A CA 1
ATOM 1250 C C . HIS A 1 162 ? -1.314 36.234 -29.385 1.00 8.81 162 HIS A C 1
ATOM 1251 O O . HIS A 1 162 ? -1.117 37.414 -29.691 1.00 9.90 162 HIS A O 1
ATOM 1258 N N . ALA A 1 163 ? -0.418 35.531 -28.694 1.00 8.45 163 ALA A N 1
ATOM 1259 C CA . ALA A 1 163 ? 0.847 36.151 -28.341 1.00 8.44 163 ALA A CA 1
ATOM 1260 C C . ALA A 1 163 ? 1.640 36.515 -29.591 1.00 9.77 163 ALA A C 1
ATOM 1261 O O . ALA A 1 163 ? 2.232 37.608 -29.677 1.00 9.45 163 ALA A O 1
ATOM 1263 N N . MET A 1 164 ? 1.651 35.624 -30.585 1.00 9.76 164 MET A N 1
ATOM 1264 C CA . MET A 1 164 ? 2.395 35.872 -31.820 1.00 9.25 164 MET A CA 1
ATOM 1265 C C . MET A 1 164 ? 1.812 37.032 -32.600 1.00 8.99 164 MET A C 1
ATOM 1266 O O . MET A 1 164 ? 2.567 37.818 -33.181 1.00 10.29 164 MET A O 1
ATOM 1271 N N . VAL A 1 165 ? 0.487 37.145 -32.635 1.00 9.97 165 VAL A N 1
ATOM 1272 C CA . VAL A 1 165 ? -0.190 38.291 -33.256 1.00 10.70 165 VAL A CA 1
ATOM 1273 C C . VAL A 1 165 ? 0.329 39.603 -32.682 1.00 10.33 165 VAL A C 1
ATOM 1274 O O . VAL A 1 165 ? 0.416 40.614 -33.386 1.00 11.62 165 VAL A O 1
ATOM 1278 N N . LEU A 1 166 ? 0.630 39.620 -31.388 1.00 9.62 166 LEU A N 1
ATOM 1279 C CA . LEU A 1 166 ? 1.117 40.796 -30.683 1.00 7.93 166 LEU A CA 1
ATOM 1280 C C . LEU A 1 166 ? 2.625 40.939 -30.731 1.00 10.87 166 LEU A C 1
ATOM 1281 O O . LEU A 1 166 ? 3.155 41.911 -30.182 1.00 11.15 166 LEU A O 1
ATOM 1286 N N . GLY A 1 167 ? 3.332 40.032 -31.410 1.00 11.13 167 GLY A N 1
ATOM 1287 C CA . GLY A 1 167 ? 4.766 40.144 -31.577 1.00 10.98 167 GLY A CA 1
ATOM 1288 C C . GLY A 1 167 ? 5.578 39.427 -30.526 1.00 10.79 167 GLY A C 1
ATOM 1289 O O . GLY A 1 167 ? 6.781 39.680 -30.415 1.00 14.13 167 GLY A O 1
ATOM 1290 N N . TYR A 1 168 ? 4.967 38.517 -29.776 1.00 10.66 168 TYR A N 1
ATOM 1291 C CA . TYR A 1 168 ? 5.623 37.776 -28.717 1.00 10.60 168 TYR A CA 1
ATOM 1292 C C . TYR A 1 168 ? 5.731 36.315 -29.130 1.00 10.30 168 TYR A C 1
ATOM 1293 O O . TYR A 1 168 ? 4.929 35.815 -29.919 1.00 14.41 168 TYR A O 1
ATOM 1302 N N . ASP A 1 169 ? 6.747 35.648 -28.625 1.00 9.08 169 ASP A N 1
ATOM 1303 C CA . ASP A 1 169 ? 6.916 34.252 -29.005 1.00 10.09 169 ASP A CA 1
ATOM 1304 C C . ASP A 1 169 ? 7.765 33.556 -27.953 1.00 12.62 169 ASP A C 1
ATOM 1305 O O . ASP A 1 169 ? 8.406 34.180 -27.102 1.00 12.03 169 ASP A O 1
ATOM 1310 N N . ASN A 1 170 ? 7.768 32.230 -28.036 1.00 12.06 170 ASN A N 1
ATOM 1311 C CA . ASN A 1 170 ? 8.630 31.423 -27.187 1.00 12.72 170 ASN A CA 1
ATOM 1312 C C . ASN A 1 170 ? 8.865 30.115 -27.937 1.00 10.64 170 ASN A C 1
ATOM 1313 O O . ASN A 1 170 ? 7.979 29.265 -28.000 1.00 10.99 170 ASN A O 1
ATOM 1318 N N . LYS A 1 171 ? 10.051 29.964 -28.521 1.00 10.98 171 LYS A N 1
ATOM 1319 C CA . LYS A 1 171 ? 10.315 28.789 -29.346 1.00 11.56 171 LYS A CA 1
ATOM 1320 C C . LYS A 1 171 ? 10.359 27.505 -28.536 1.00 12.48 171 LYS A C 1
ATOM 1321 O O . LYS A 1 171 ? 10.199 26.428 -29.123 1.00 11.73 171 LYS A O 1
ATOM 1327 N N . ASP A 1 172 ? 10.541 27.570 -27.211 1.00 10.67 172 ASP A N 1
ATOM 1328 C CA . ASP A 1 172 ? 10.450 26.335 -26.434 1.00 13.01 172 ASP A CA 1
ATOM 1329 C C . ASP A 1 172 ? 9.031 25.794 -26.409 1.00 11.25 172 ASP A C 1
ATOM 1330 O O . ASP A 1 172 ? 8.838 24.572 -26.343 1.00 11.43 172 ASP A O 1
ATOM 1335 N N . ILE A 1 173 ? 8.022 26.669 -26.427 1.00 10.88 173 ILE A N 1
ATOM 1336 C CA . ILE A 1 173 ? 6.651 26.188 -26.478 1.00 8.99 173 ILE A CA 1
ATOM 1337 C C . ILE A 1 173 ? 6.390 25.498 -27.806 1.00 8.77 173 ILE A C 1
ATOM 1338 O O . ILE A 1 173 ? 5.768 24.424 -27.854 1.00 10.17 173 ILE A O 1
ATOM 1343 N N . HIS A 1 174 ? 6.842 26.101 -28.910 1.00 9.71 174 HIS A N 1
ATOM 1344 C CA . HIS A 1 174 ? 6.630 25.487 -30.213 1.00 11.19 174 HIS A CA 1
ATOM 1345 C C . HIS A 1 174 ? 7.310 24.126 -30.275 1.00 9.35 174 HIS A C 1
ATOM 1346 O O . HIS A 1 174 ? 6.774 23.180 -30.873 1.00 9.47 174 HIS A O 1
ATOM 1353 N N . LYS A 1 175 ? 8.499 24.022 -29.666 1.00 9.51 175 LYS A N 1
ATOM 1354 C CA . LYS A 1 175 ? 9.216 22.754 -29.614 1.00 9.67 175 LYS A CA 1
ATOM 1355 C C . LYS A 1 175 ? 8.370 21.704 -28.898 1.00 11.11 175 LYS A C 1
ATOM 1356 O O . LYS A 1 175 ? 8.271 20.556 -29.361 1.00 11.48 175 LYS A O 1
ATOM 1362 N N . PHE A 1 176 ? 7.733 22.080 -27.783 1.00 10.06 176 PHE A N 1
ATOM 1363 C CA . PHE A 1 176 ? 6.872 21.137 -27.084 1.00 9.97 176 PHE A CA 1
ATOM 1364 C C . PHE A 1 176 ? 5.663 20.744 -27.937 1.00 10.37 176 PHE A C 1
ATOM 1365 O O . PHE A 1 176 ? 5.274 19.563 -27.982 1.00 9.35 176 PHE A O 1
ATOM 1373 N N . ILE A 1 177 ? 5.035 21.709 -28.600 1.00 9.25 177 ILE A N 1
ATOM 1374 C CA . ILE A 1 177 ? 3.908 21.402 -29.474 1.00 8.25 177 ILE A CA 1
ATOM 1375 C C . ILE A 1 177 ? 4.310 20.339 -30.485 1.00 10.78 177 ILE A C 1
ATOM 1376 O O . ILE A 1 177 ? 3.613 19.333 -30.664 1.00 9.57 177 ILE A O 1
ATOM 1381 N N . ARG A 1 178 ? 5.470 20.511 -31.124 1.00 10.51 178 ARG A N 1
ATOM 1382 C CA . ARG A 1 178 ? 5.898 19.522 -32.103 1.00 9.41 178 ARG A CA 1
ATOM 1383 C C . ARG A 1 178 ? 6.190 18.178 -31.446 1.00 12.23 178 ARG A C 1
ATOM 1384 O O . ARG A 1 178 ? 5.806 17.139 -31.983 1.00 11.84 178 ARG A O 1
ATOM 1392 N N . LYS A 1 179 ? 6.839 18.174 -30.278 1.00 9.61 179 LYS A N 1
ATOM 1393 C CA . LYS A 1 179 ? 7.128 16.926 -29.573 1.00 10.78 179 LYS A CA 1
ATOM 1394 C C . LYS A 1 179 ? 5.845 16.173 -29.259 1.00 10.42 179 LYS A C 1
ATOM 1395 O O . LYS A 1 179 ? 5.760 14.945 -29.433 1.00 11.07 179 LYS A O 1
ATOM 1401 N N . ALA A 1 180 ? 4.846 16.888 -28.755 1.00 9.48 180 ALA A N 1
ATOM 1402 C CA . ALA A 1 180 ? 3.590 16.257 -28.371 1.00 9.77 180 ALA A CA 1
ATOM 1403 C C . ALA A 1 180 ? 2.861 15.718 -29.593 1.00 10.52 180 ALA A C 1
ATOM 1404 O O . ALA A 1 180 ? 2.319 14.609 -29.562 1.00 10.19 180 ALA A O 1
ATOM 1406 N N . LEU A 1 181 ? 2.811 16.498 -30.676 1.00 9.94 181 LEU A N 1
ATOM 1407 C CA . LEU A 1 181 ? 2.178 16.003 -31.891 1.00 10.41 181 LEU A CA 1
ATOM 1408 C C . LEU A 1 181 ? 2.853 14.734 -32.369 1.00 10.88 181 LEU A C 1
ATOM 1409 O O . LEU A 1 181 ? 2.189 13.764 -32.749 1.00 11.52 181 LEU A O 1
ATOM 1414 N N . VAL A 1 182 ? 4.178 14.734 -32.407 1.00 9.71 182 VAL A N 1
ATOM 1415 C CA . VAL A 1 182 ? 4.889 13.552 -32.875 1.00 9.94 182 VAL A CA 1
ATOM 1416 C C . VAL A 1 182 ? 4.596 12.369 -31.964 1.00 10.64 182 VAL A C 1
ATOM 1417 O O . VAL A 1 182 ? 4.468 11.222 -32.421 1.00 11.43 182 VAL A O 1
ATOM 1421 N N . ALA A 1 183 ? 4.513 12.616 -30.655 1.00 9.86 183 ALA A N 1
ATOM 1422 C CA . ALA A 1 183 ? 4.256 11.524 -29.718 1.00 10.05 183 ALA A CA 1
ATOM 1423 C C . ALA A 1 183 ? 2.967 10.795 -30.059 1.00 11.72 183 ALA A C 1
ATOM 1424 O O . ALA A 1 183 ? 2.891 9.564 -29.902 1.00 12.11 183 ALA A O 1
ATOM 1426 N N . THR A 1 184 ? 1.953 11.518 -30.548 1.00 10.13 184 THR A N 1
ATOM 1427 C CA . THR A 1 184 ? 0.681 10.880 -30.876 1.00 10.17 184 THR A CA 1
ATOM 1428 C C . THR A 1 184 ? 0.775 9.987 -32.105 1.00 13.47 184 THR A C 1
ATOM 1429 O O . THR A 1 184 ? -0.178 9.233 -32.376 1.00 14.22 184 THR A O 1
ATOM 1433 N N . THR A 1 185 ? 1.879 10.059 -32.854 1.00 11.10 185 THR A N 1
ATOM 1434 C CA . THR A 1 185 ? 2.132 9.198 -34.003 1.00 13.12 185 THR A CA 1
ATOM 1435 C C . THR A 1 185 ? 3.060 8.039 -33.669 1.00 15.61 185 THR A C 1
ATOM 1436 O O . THR A 1 185 ? 3.373 7.228 -34.554 1.00 16.08 185 THR A O 1
ATOM 1440 N N . ASP A 1 186 ? 3.544 7.963 -32.437 1.00 12.58 186 ASP A N 1
ATOM 1441 C CA . ASP A 1 186 ? 4.626 7.061 -32.062 1.00 12.30 186 ASP A CA 1
ATOM 1442 C C . ASP A 1 186 ? 4.046 5.888 -31.276 1.00 13.50 186 ASP A C 1
ATOM 1443 O O . ASP A 1 186 ? 3.752 6.005 -30.085 1.00 16.49 186 ASP A O 1
ATOM 1448 N N . ASP A 1 187 ? 3.938 4.736 -31.926 1.00 13.40 187 ASP A N 1
ATOM 1449 C CA . ASP A 1 187 ? 3.347 3.578 -31.261 1.00 14.88 187 ASP A CA 1
ATOM 1450 C C . ASP A 1 187 ? 4.281 2.918 -30.255 1.00 15.08 187 ASP A C 1
ATOM 1451 O O . ASP A 1 187 ? 3.872 1.950 -29.586 1.00 19.84 187 ASP A O 1
ATOM 1456 N N . SER A 1 188 ? 5.529 3.369 -30.143 1.00 13.98 188 SER A N 1
ATOM 1457 C CA . SER A 1 188 ? 6.437 2.809 -29.148 1.00 14.60 188 SER A CA 1
ATOM 1458 C C . SER A 1 188 ? 6.191 3.324 -27.734 1.00 15.68 188 SER A C 1
ATOM 1459 O O . SER A 1 188 ? 6.711 2.731 -26.782 1.00 16.34 188 SER A O 1
ATOM 1462 N N . LEU A 1 189 ? 5.475 4.436 -27.566 1.00 15.07 189 LEU A N 1
ATOM 1463 C CA . LEU A 1 189 ? 5.348 5.041 -26.250 1.00 14.99 189 LEU A CA 1
ATOM 1464 C C . LEU A 1 189 ? 4.363 4.274 -25.373 1.00 16.34 189 LEU A C 1
ATOM 1465 O O . LEU A 1 189 ? 3.311 3.824 -25.827 1.00 18.39 189 LEU A O 1
ATOM 1470 N N . SER A 1 190 ? 4.702 4.157 -24.097 1.00 18.25 190 SER A N 1
ATOM 1471 C CA . SER A 1 190 ? 3.781 3.564 -23.142 1.00 19.07 190 SER A CA 1
ATOM 1472 C C . SER A 1 190 ? 2.751 4.581 -22.659 1.00 20.04 190 SER A C 1
ATOM 1473 O O . SER A 1 190 ? 2.903 5.798 -22.821 1.00 16.15 190 SER A O 1
ATOM 1476 N N . ALA A 1 191 ? 1.703 4.074 -22.004 1.00 20.92 191 ALA A N 1
ATOM 1477 C CA . ALA A 1 191 ? 0.727 4.971 -21.388 1.00 19.74 191 ALA A CA 1
ATOM 1478 C C . ALA A 1 191 ? 1.369 5.853 -20.325 1.00 20.48 191 ALA A C 1
ATOM 1479 O O . ALA A 1 191 ? 0.946 6.999 -20.136 1.00 19.21 191 ALA A O 1
ATOM 1481 N N . ASP A 1 192 ? 2.381 5.355 -19.619 1.00 19.20 192 ASP A N 1
ATOM 1482 C CA . ASP A 1 192 ? 3.051 6.198 -18.631 1.00 21.77 192 ASP A CA 1
ATOM 1483 C C . ASP A 1 192 ? 3.791 7.347 -19.301 1.00 22.85 192 ASP A C 1
ATOM 1484 O O . ASP A 1 192 ? 3.821 8.465 -18.779 1.00 21.20 192 ASP A O 1
ATOM 1489 N N . GLU A 1 193 ? 4.418 7.079 -20.451 1.00 18.83 193 GLU A N 1
ATOM 1490 C CA . GLU A 1 193 ? 5.102 8.132 -21.186 1.00 16.97 193 GLU A CA 1
ATOM 1491 C C . GLU A 1 193 ? 4.111 9.177 -21.684 1.00 16.66 193 GLU A C 1
ATOM 1492 O O . GLU A 1 193 ? 4.402 10.376 -21.660 1.00 14.95 193 GLU A O 1
ATOM 1498 N N . LEU A 1 194 ? 2.938 8.746 -22.155 1.00 14.35 194 LEU A N 1
ATOM 1499 C CA . LEU A 1 194 ? 1.922 9.696 -22.592 1.00 12.07 194 LEU A CA 1
ATOM 1500 C C . LEU A 1 194 ? 1.373 10.479 -21.414 1.00 14.16 194 LEU A C 1
ATOM 1501 O O . LEU A 1 194 ? 1.130 11.689 -21.521 1.00 12.92 194 LEU A O 1
ATOM 1506 N N . THR A 1 195 ? 1.206 9.818 -20.272 1.00 13.39 195 THR A N 1
ATOM 1507 C CA . THR A 1 195 ? 0.782 10.515 -19.065 1.00 13.93 195 THR A CA 1
ATOM 1508 C C . THR A 1 195 ? 1.771 11.612 -18.700 1.00 14.68 195 THR A C 1
ATOM 1509 O O . THR A 1 195 ? 1.368 12.714 -18.311 1.00 14.03 195 THR A O 1
ATOM 1513 N N . ALA A 1 196 ? 3.071 11.337 -18.824 1.00 14.88 196 ALA A N 1
ATOM 1514 C CA . ALA A 1 196 ? 4.070 12.355 -18.516 1.00 15.46 196 ALA A CA 1
ATOM 1515 C C . ALA A 1 196 ? 3.977 13.516 -19.490 1.00 15.29 196 ALA A C 1
ATOM 1516 O O . ALA A 1 196 ? 4.185 14.672 -19.105 1.00 14.65 196 ALA A O 1
ATOM 1518 N N . LEU A 1 197 ? 3.652 13.242 -20.757 1.00 11.52 197 LEU A N 1
ATOM 1519 C CA . LEU A 1 197 ? 3.496 14.333 -21.712 1.00 12.11 197 LEU A CA 1
ATOM 1520 C C . LEU A 1 197 ? 2.274 15.179 -21.410 1.00 12.34 197 LEU A C 1
ATOM 1521 O O . LEU A 1 197 ? 2.292 16.385 -21.678 1.00 12.78 197 LEU A O 1
ATOM 1526 N N . VAL A 1 198 ? 1.199 14.566 -20.897 1.00 10.60 198 VAL A N 1
ATOM 1527 C CA . VAL A 1 198 ? 0.015 15.337 -20.529 1.00 11.86 198 VAL A CA 1
ATOM 1528 C C . VAL A 1 198 ? 0.360 16.314 -19.415 1.00 11.97 198 VAL A C 1
ATOM 1529 O O . VAL A 1 198 ? -0.056 17.479 -19.435 1.00 10.44 198 VAL A O 1
ATOM 1533 N N . LEU A 1 199 ? 1.117 15.858 -18.421 1.00 11.66 199 LEU A N 1
ATOM 1534 C CA . LEU A 1 199 ? 1.536 16.742 -17.337 1.00 12.21 199 LEU A CA 1
ATOM 1535 C C . LEU A 1 199 ? 2.439 17.842 -17.865 1.00 12.18 199 LEU A C 1
ATOM 1536 O O . LEU A 1 199 ? 2.291 19.017 -17.494 1.00 11.94 199 LEU A O 1
ATOM 1541 N N . GLU A 1 200 ? 3.358 17.491 -18.761 1.00 12.01 200 GLU A N 1
ATOM 1542 C CA . GLU A 1 200 ? 4.203 18.496 -19.392 1.00 10.60 200 GLU A CA 1
ATOM 1543 C C . GLU A 1 200 ? 3.389 19.502 -20.195 1.00 10.65 200 GLU A C 1
ATOM 1544 O O . GLU A 1 200 ? 3.760 20.680 -20.276 1.00 10.92 200 GLU A O 1
ATOM 1550 N N . CYS A 1 201 ? 2.299 19.068 -20.818 1.00 9.57 201 CYS A N 1
ATOM 1551 C CA . CYS A 1 201 ? 1.415 19.992 -21.518 1.00 9.98 201 CYS A CA 1
ATOM 1552 C C . CYS A 1 201 ? 0.877 21.029 -20.545 1.00 9.64 201 CYS A C 1
ATOM 1553 O O . CYS A 1 201 ? 0.789 22.209 -20.879 1.00 9.69 201 CYS A O 1
ATOM 1556 N N . GLY A 1 202 ? 0.577 20.617 -19.318 1.00 9.90 202 GLY A N 1
ATOM 1557 C CA . GLY A 1 202 ? 0.205 21.584 -18.298 1.00 8.95 202 GLY A CA 1
ATOM 1558 C C . GLY A 1 202 ? 1.302 22.589 -17.986 1.00 8.87 202 GLY A C 1
ATOM 1559 O O . GLY A 1 202 ? 1.033 23.782 -17.851 1.00 9.21 202 GLY A O 1
ATOM 1560 N N . LYS A 1 203 ? 2.555 22.130 -17.892 1.00 9.18 203 LYS A N 1
ATOM 1561 C CA . LYS A 1 203 ? 3.703 23.020 -17.699 1.00 8.86 203 LYS A CA 1
ATOM 1562 C C . LYS A 1 203 ? 3.798 24.049 -18.814 1.00 8.51 203 LYS A C 1
ATOM 1563 O O . LYS A 1 203 ? 3.974 25.250 -18.552 1.00 9.38 203 LYS A O 1
ATOM 1569 N N . TYR A 1 204 ? 3.676 23.600 -20.064 1.00 9.58 204 TYR A N 1
ATOM 1570 C CA . TYR A 1 204 ? 3.746 24.524 -21.186 1.00 8.66 204 TYR A CA 1
ATOM 1571 C C . TYR A 1 204 ? 2.501 25.378 -21.313 1.00 9.09 204 TYR A C 1
ATOM 1572 O O . TYR A 1 204 ? 2.575 26.479 -21.860 1.00 10.92 204 TYR A O 1
ATOM 1581 N N . ALA A 1 205 ? 1.349 24.910 -20.840 1.00 9.16 205 ALA A N 1
ATOM 1582 C CA . ALA A 1 205 ? 0.172 25.766 -20.783 1.00 9.37 205 ALA A CA 1
ATOM 1583 C C . ALA A 1 205 ? 0.408 26.947 -19.849 1.00 8.37 205 ALA A C 1
ATOM 1584 O O . ALA A 1 205 ? 0.069 28.078 -20.183 1.00 9.20 205 ALA A O 1
ATOM 1586 N N . VAL A 1 206 ? 1.000 26.712 -18.678 1.00 8.79 206 VAL A N 1
ATOM 1587 C CA . VAL A 1 206 ? 1.361 27.831 -17.806 1.00 10.45 206 VAL A CA 1
ATOM 1588 C C . VAL A 1 206 ? 2.283 28.798 -18.543 1.00 10.25 206 VAL A C 1
ATOM 1589 O O . VAL A 1 206 ? 2.069 30.016 -18.525 1.00 10.41 206 VAL A O 1
ATOM 1593 N N . ASP A 1 207 ? 3.309 28.278 -19.220 1.00 8.22 207 ASP A N 1
ATOM 1594 C CA . ASP A 1 207 ? 4.264 29.152 -19.894 1.00 9.23 207 ASP A CA 1
ATOM 1595 C C . ASP A 1 207 ? 3.587 29.949 -21.000 1.00 9.16 207 ASP A C 1
ATOM 1596 O O . ASP A 1 207 ? 3.967 31.101 -21.265 1.00 9.91 207 ASP A O 1
ATOM 1601 N N . THR A 1 208 ? 2.629 29.337 -21.701 1.00 8.60 208 THR A N 1
ATOM 1602 C CA . THR A 1 208 ? 1.953 30.017 -22.793 1.00 8.21 208 THR A CA 1
ATOM 1603 C C . THR A 1 208 ? 1.042 31.092 -22.236 1.00 9.64 208 THR A C 1
ATOM 1604 O O . THR A 1 208 ? 0.990 32.208 -22.759 1.00 9.10 208 THR A O 1
ATOM 1608 N N . MET A 1 209 ? 0.311 30.787 -21.194 1.00 7.43 209 MET A N 1
ATOM 1609 C CA . MET A 1 209 ? -0.545 31.829 -20.583 1.00 8.62 209 MET A CA 1
ATOM 1610 C C . MET A 1 209 ? 0.310 32.956 -19.978 1.00 8.95 209 MET A C 1
ATOM 1611 O O . MET A 1 209 ? -0.124 34.081 -20.020 1.00 8.57 209 MET A O 1
ATOM 1616 N N . ALA A 1 210 ? 1.496 32.628 -19.479 1.00 8.26 210 ALA A N 1
ATOM 1617 C CA . ALA A 1 210 ? 2.397 33.685 -18.980 1.00 8.45 210 ALA A CA 1
ATOM 1618 C C . ALA A 1 210 ? 2.815 34.574 -20.145 1.00 8.64 210 ALA A C 1
ATOM 1619 O O . ALA A 1 210 ? 2.868 35.779 -19.966 1.00 8.77 210 ALA A O 1
ATOM 1621 N N . LEU A 1 211 ? 3.108 33.978 -21.293 1.00 8.99 211 LEU A N 1
ATOM 1622 C CA . LEU A 1 211 ? 3.540 34.754 -22.449 1.00 10.58 211 LEU A CA 1
ATOM 1623 C C . LEU A 1 211 ? 2.407 35.632 -22.967 1.00 8.78 211 LEU A C 1
ATOM 1624 O O . LEU A 1 211 ? 2.628 36.802 -23.300 1.00 8.40 211 LEU A O 1
ATOM 1629 N N . LEU A 1 212 ? 1.180 35.099 -23.013 1.00 8.23 212 LEU A N 1
ATOM 1630 C CA . LEU A 1 212 ? 0.054 35.903 -23.483 1.00 8.33 212 LEU A CA 1
ATOM 1631 C C . LEU A 1 212 ? -0.273 37.017 -22.486 1.00 8.54 212 LEU A C 1
ATOM 1632 O O . LEU A 1 212 ? -0.624 38.142 -22.886 1.00 8.58 212 LEU A O 1
ATOM 1637 N N . ASP A 1 213 ? -0.159 36.724 -21.184 1.00 8.90 213 ASP A N 1
ATOM 1638 C CA . ASP A 1 213 ? -0.347 37.763 -20.161 1.00 8.23 213 ASP A CA 1
ATOM 1639 C C . ASP A 1 213 ? 0.660 38.883 -20.364 1.00 8.92 213 ASP A C 1
ATOM 1640 O O . ASP A 1 213 ? 0.312 40.075 -20.314 1.00 8.79 213 ASP A O 1
ATOM 1645 N N A LYS A 1 214 ? 1.913 38.522 -20.637 0.94 7.98 214 LYS A N 1
ATOM 1646 C CA A LYS A 1 214 ? 2.938 39.519 -20.908 0.94 7.93 214 LYS A CA 1
ATOM 1647 C C A LYS A 1 214 ? 2.579 40.311 -22.150 0.94 7.91 214 LYS A C 1
ATOM 1648 O O A LYS A 1 214 ? 2.647 41.543 -22.156 0.94 7.81 214 LYS A O 1
ATOM 1654 N N . ALA A 1 215 ? 2.183 39.628 -23.219 1.00 9.21 215 ALA A N 1
ATOM 1655 C CA . ALA A 1 215 ? 1.899 40.314 -24.475 1.00 9.32 215 ALA A CA 1
ATOM 1656 C C . ALA A 1 215 ? 0.730 41.278 -24.321 1.00 9.78 215 ALA A C 1
ATOM 1657 O O . ALA A 1 215 ? 0.802 42.442 -24.752 1.00 10.33 215 ALA A O 1
ATOM 1659 N N . ASN A 1 216 ? -0.349 40.824 -23.688 1.00 8.48 216 ASN A N 1
ATOM 1660 C CA . ASN A 1 216 ? -1.519 41.685 -23.543 1.00 7.98 216 ASN A CA 1
ATOM 1661 C C . ASN A 1 216 ? -1.228 42.874 -22.631 1.00 9.41 216 ASN A C 1
ATOM 1662 O O . ASN A 1 216 ? -1.602 44.020 -22.942 1.00 9.84 216 ASN A O 1
ATOM 1667 N N . THR A 1 217 ? -0.556 42.631 -21.492 1.00 7.87 217 THR A N 1
ATOM 1668 C CA . THR A 1 217 ? -0.351 43.702 -20.526 1.00 7.63 217 THR A CA 1
ATOM 1669 C C . THR A 1 217 ? 0.749 44.669 -20.970 1.00 8.66 217 THR A C 1
ATOM 1670 O O . THR A 1 217 ? 0.657 45.879 -20.700 1.00 10.25 217 THR A O 1
ATOM 1674 N N . GLU A 1 218 ? 1.796 44.189 -21.644 1.00 9.95 218 GLU A N 1
ATOM 1675 C CA . GLU A 1 218 ? 2.813 45.103 -22.133 1.00 9.65 218 GLU A CA 1
ATOM 1676 C C . GLU A 1 218 ? 2.281 45.946 -23.278 1.00 9.58 218 GLU A C 1
ATOM 1677 O O . GLU A 1 218 ? 2.746 47.072 -23.465 1.00 10.61 218 GLU A O 1
ATOM 1683 N N . THR A 1 219 ? 1.317 45.425 -24.036 1.00 9.69 219 THR A N 1
ATOM 1684 C CA . THR A 1 219 ? 0.773 46.157 -25.171 1.00 8.71 219 THR A CA 1
ATOM 1685 C C . THR A 1 219 ? -0.318 47.136 -24.734 1.00 9.36 219 THR A C 1
ATOM 1686 O O . THR A 1 219 ? -0.338 48.301 -25.164 1.00 11.32 219 THR A O 1
ATOM 1690 N N . TYR A 1 220 ? -1.234 46.681 -23.884 1.00 9.00 220 TYR A N 1
ATOM 1691 C CA . TYR A 1 220 ? -2.447 47.430 -23.559 1.00 7.83 220 TYR A CA 1
ATOM 1692 C C . TYR A 1 220 ? -2.556 47.887 -22.116 1.00 8.55 220 TYR A C 1
ATOM 1693 O O . TYR A 1 220 ? -3.568 48.524 -21.765 1.00 9.05 220 TYR A O 1
ATOM 1702 N N . GLY A 1 221 ? -1.526 47.660 -21.295 1.00 10.51 221 GLY A N 1
ATOM 1703 C CA . GLY A 1 221 ? -1.570 48.001 -19.892 1.00 8.89 221 GLY A CA 1
ATOM 1704 C C . GLY A 1 221 ? -2.050 46.853 -19.034 1.00 9.24 221 GLY A C 1
ATOM 1705 O O . GLY A 1 221 ? -2.606 45.867 -19.511 1.00 10.35 221 GLY A O 1
ATOM 1706 N N . HIS A 1 222 ? -1.840 47.001 -17.730 1.00 11.35 222 HIS A N 1
ATOM 1707 C CA . HIS A 1 222 ? -2.388 46.035 -16.785 1.00 10.65 222 HIS A CA 1
ATOM 1708 C C . HIS A 1 222 ? -3.864 46.316 -16.552 1.00 12.25 222 HIS A C 1
ATOM 1709 O O . HIS A 1 222 ? -4.246 47.477 -16.310 1.00 11.99 222 HIS A O 1
ATOM 1716 N N . PRO A 1 223 ? -4.709 45.293 -16.574 1.00 10.29 223 PRO A N 1
ATOM 1717 C CA . PRO A 1 223 ? -6.112 45.489 -16.209 1.00 11.07 223 PRO A CA 1
ATOM 1718 C C . PRO A 1 223 ? -6.241 46.181 -14.862 1.00 10.47 223 PRO A C 1
ATOM 1719 O O . PRO A 1 223 ? -5.432 45.989 -13.954 1.00 12.03 223 PRO A O 1
ATOM 1723 N N . GLU A 1 224 ? -7.289 46.980 -14.727 1.00 11.66 224 GLU A N 1
ATOM 1724 C CA . GLU A 1 224 ? -7.533 47.713 -13.502 1.00 11.71 224 GLU A CA 1
ATOM 1725 C C . GLU A 1 224 ? -9.021 47.696 -13.234 1.00 11.81 224 GLU A C 1
ATOM 1726 O O . GLU A 1 224 ? -9.825 47.472 -14.141 1.00 11.64 224 GLU A O 1
ATOM 1732 N N . ILE A 1 225 ? -9.378 47.962 -11.978 1.00 12.73 225 ILE A N 1
ATOM 1733 C CA . ILE A 1 225 ? -10.784 47.984 -11.595 1.00 13.14 225 ILE A CA 1
ATOM 1734 C C . ILE A 1 225 ? -11.546 48.929 -12.509 1.00 12.36 225 ILE A C 1
ATOM 1735 O O . ILE A 1 225 ? -11.154 50.094 -12.690 1.00 15.21 225 ILE A O 1
ATOM 1740 N N . THR A 1 226 ? -12.651 48.432 -13.064 1.00 12.55 226 THR A N 1
ATOM 1741 C CA . THR A 1 226 ? -13.403 49.152 -14.072 1.00 12.67 226 THR A CA 1
ATOM 1742 C C . THR A 1 226 ? -14.872 48.794 -13.938 1.00 13.40 226 THR A C 1
ATOM 1743 O O . THR A 1 226 ? -15.216 47.622 -13.773 1.00 15.03 226 THR A O 1
ATOM 1747 N N . GLU A 1 227 ? -15.732 49.801 -14.056 1.00 15.07 227 GLU A N 1
ATOM 1748 C CA . GLU A 1 227 ? -17.165 49.591 -14.166 1.00 15.00 227 GLU A CA 1
ATOM 1749 C C . GLU A 1 227 ? -17.520 49.585 -15.650 1.00 14.54 227 GLU A C 1
ATOM 1750 O O . GLU A 1 227 ? -17.217 50.547 -16.369 1.00 19.59 227 GLU A O 1
ATOM 1756 N N . VAL A 1 228 ? -18.164 48.522 -16.103 1.00 14.05 228 VAL A N 1
ATOM 1757 C CA . VAL A 1 228 ? -18.513 48.366 -17.507 1.00 13.21 228 VAL A CA 1
ATOM 1758 C C . VAL A 1 228 ? -20.019 48.473 -17.656 1.00 12.81 228 VAL A C 1
ATOM 1759 O O . VAL A 1 228 ? -20.767 47.740 -17.001 1.00 14.29 228 VAL A O 1
ATOM 1763 N N . ASP A 1 229 ? -20.458 49.351 -18.553 1.00 13.11 229 ASP A N 1
ATOM 1764 C CA . ASP A 1 229 ? -21.872 49.505 -18.865 1.00 13.05 229 ASP A CA 1
ATOM 1765 C C . ASP A 1 229 ? -22.376 48.299 -19.647 1.00 11.93 229 ASP A C 1
ATOM 1766 O O . ASP A 1 229 ? -21.717 47.831 -20.574 1.00 12.79 229 ASP A O 1
ATOM 1771 N N . ILE A 1 230 ? -23.560 47.801 -19.280 1.00 12.98 230 ILE A N 1
ATOM 1772 C CA . ILE A 1 230 ? -24.214 46.737 -20.035 1.00 12.76 230 ILE A CA 1
ATOM 1773 C C . ILE A 1 230 ? -25.460 47.218 -20.751 1.00 14.81 230 ILE A C 1
ATOM 1774 O O . ILE A 1 230 ? -26.163 46.405 -21.386 1.00 14.51 230 ILE A O 1
ATOM 1779 N N . GLY A 1 231 ? -25.768 48.513 -20.666 1.00 14.90 231 GLY A N 1
ATOM 1780 C CA . GLY A 1 231 ? -26.813 49.114 -21.465 1.00 17.45 231 GLY A CA 1
ATOM 1781 C C . GLY A 1 231 ? -26.291 49.560 -22.813 1.00 15.80 231 GLY A C 1
ATOM 1782 O O . GLY A 1 231 ? -25.173 49.233 -23.223 1.00 15.62 231 GLY A O 1
ATOM 1783 N N . VAL A 1 232 ? -27.121 50.344 -23.515 1.00 16.38 232 VAL A N 1
ATOM 1784 C CA . VAL A 1 232 ? -26.797 50.782 -24.863 1.00 14.63 232 VAL A CA 1
ATOM 1785 C C . VAL A 1 232 ? -26.890 52.294 -24.980 1.00 17.16 232 VAL A C 1
ATOM 1786 O O . VAL A 1 232 ? -27.544 52.966 -24.182 1.00 18.12 232 VAL A O 1
ATOM 1790 N N . ARG A 1 233 ? -26.230 52.791 -26.017 1.00 12.60 233 ARG A N 1
ATOM 1791 C CA . ARG A 1 233 ? -26.328 54.210 -26.401 1.00 13.25 233 ARG A CA 1
ATOM 1792 C C . ARG A 1 233 ? -27.237 54.278 -27.637 1.00 16.78 233 ARG A C 1
ATOM 1793 O O . ARG A 1 233 ? -27.823 53.253 -27.972 1.00 16.34 233 ARG A O 1
ATOM 1801 N N . ASN A 1 234 ? -27.281 55.407 -28.333 1.00 15.93 234 ASN A N 1
ATOM 1802 C CA . ASN A 1 234 ? -28.240 55.657 -29.399 1.00 14.55 234 ASN A CA 1
ATOM 1803 C C . ASN A 1 234 ? -27.593 55.818 -30.772 1.00 14.47 234 ASN A C 1
ATOM 1804 O O . ASN A 1 234 ? -28.188 56.394 -31.682 1.00 16.17 234 ASN A O 1
ATOM 1809 N N . ASN A 1 235 ? -26.392 55.296 -30.949 1.00 15.22 235 ASN A N 1
ATOM 1810 C CA . ASN A 1 235 ? -25.710 55.313 -32.229 1.00 14.23 235 ASN A CA 1
ATOM 1811 C C . ASN A 1 235 ? -25.614 53.914 -32.796 1.00 13.28 235 ASN A C 1
ATOM 1812 O O . ASN A 1 235 ? -25.588 52.931 -32.048 1.00 13.51 235 ASN A O 1
ATOM 1817 N N . PRO A 1 236 ? -25.492 53.785 -34.113 1.00 14.25 236 PRO A N 1
ATOM 1818 C CA . PRO A 1 236 ? -25.147 52.476 -34.675 1.00 12.95 236 PRO A CA 1
ATOM 1819 C C . PRO A 1 236 ? -23.854 51.998 -34.047 1.00 12.68 236 PRO A C 1
ATOM 1820 O O . PRO A 1 236 ? -22.984 52.797 -33.695 1.00 13.44 236 PRO A O 1
ATOM 1824 N N . GLY A 1 237 ? -23.742 50.681 -33.905 1.00 11.74 237 GLY A N 1
ATOM 1825 C CA . GLY A 1 237 ? -22.596 50.087 -33.259 1.00 11.36 237 GLY A CA 1
ATOM 1826 C C . GLY A 1 237 ? -22.034 48.944 -34.078 1.00 11.21 237 GLY A C 1
ATOM 1827 O O . GLY A 1 237 ? -22.669 48.442 -34.989 1.00 10.93 237 GLY A O 1
ATOM 1828 N N . ILE A 1 238 ? -20.800 48.573 -33.742 1.00 10.19 238 ILE A N 1
ATOM 1829 C CA . ILE A 1 238 ? -20.182 47.325 -34.180 1.00 9.76 238 ILE A CA 1
ATOM 1830 C C . ILE A 1 238 ? -19.879 46.535 -32.918 1.00 11.24 238 ILE A C 1
ATOM 1831 O O . ILE A 1 238 ? -19.297 47.071 -31.972 1.00 9.74 238 ILE A O 1
ATOM 1836 N N . LEU A 1 239 ? -20.233 45.258 -32.916 1.00 9.07 239 LEU A N 1
ATOM 1837 C CA . LEU A 1 239 ? -20.036 44.363 -31.790 1.00 8.69 239 LEU A CA 1
ATOM 1838 C C . LEU A 1 239 ? -18.876 43.441 -32.115 1.00 9.13 239 LEU A C 1
ATOM 1839 O O . LEU A 1 239 ? -18.897 42.778 -33.153 1.00 11.66 239 LEU A O 1
ATOM 1844 N N . ILE A 1 240 ? -17.889 43.375 -31.227 1.00 7.91 240 ILE A N 1
ATOM 1845 C CA . ILE A 1 240 ? -16.712 42.533 -31.429 1.00 7.53 240 ILE A CA 1
ATOM 1846 C C . ILE A 1 240 ? -16.738 41.414 -30.400 1.00 9.24 240 ILE A C 1
ATOM 1847 O O . ILE A 1 240 ? -16.953 41.653 -29.210 1.00 8.43 240 ILE A O 1
ATOM 1852 N N . SER A 1 241 ? -16.580 40.179 -30.898 1.00 7.20 241 SER A N 1
ATOM 1853 C CA . SER A 1 241 ? -16.677 38.946 -30.082 1.00 7.71 241 SER A CA 1
ATOM 1854 C C . SER A 1 241 ? -15.374 38.158 -30.189 1.00 10.43 241 SER A C 1
ATOM 1855 O O . SER A 1 241 ? -14.589 38.436 -31.042 1.00 9.17 241 SER A O 1
ATOM 1858 N N . GLY A 1 242 ? -15.224 37.210 -29.289 1.00 9.05 242 GLY A N 1
ATOM 1859 C CA . GLY A 1 242 ? -14.004 36.396 -29.282 1.00 8.09 242 GLY A CA 1
ATOM 1860 C C . GLY A 1 242 ? -12.984 36.872 -28.273 1.00 9.00 242 GLY A C 1
ATOM 1861 O O . GLY A 1 242 ? -13.375 37.310 -27.230 1.00 9.86 242 GLY A O 1
ATOM 1862 N N . HIS A 1 243 ? -11.715 36.806 -28.659 1.00 8.05 243 HIS A N 1
ATOM 1863 C CA . HIS A 1 243 ? -10.650 37.111 -27.668 1.00 7.68 243 HIS A CA 1
ATOM 1864 C C . HIS A 1 243 ? -9.533 38.033 -28.166 1.00 9.65 243 HIS A C 1
ATOM 1865 O O . HIS A 1 243 ? -8.740 38.454 -27.359 1.00 10.60 243 HIS A O 1
ATOM 1872 N N . ASP A 1 244 ? -9.502 38.365 -29.446 1.00 9.57 244 A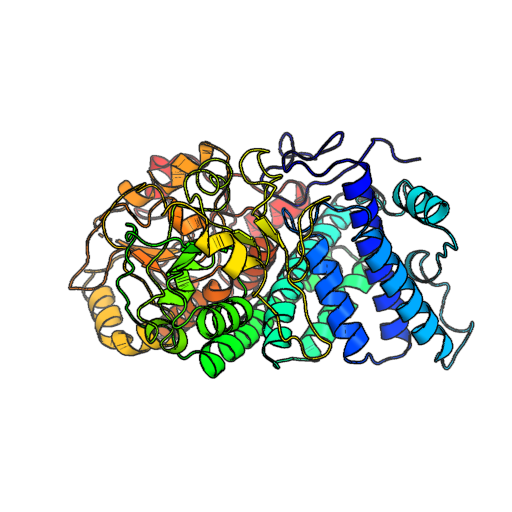SP A N 1
ATOM 1873 C CA . ASP A 1 244 ? -8.299 39.092 -29.948 1.00 10.15 244 ASP A CA 1
ATOM 1874 C C . ASP A 1 244 ? -8.317 40.602 -29.667 1.00 9.91 244 ASP A C 1
ATOM 1875 O O . ASP A 1 244 ? -9.075 41.322 -30.268 1.00 10.83 244 ASP A O 1
ATOM 1880 N N . LEU A 1 245 ? -7.409 41.005 -28.799 1.00 9.75 245 LEU A N 1
ATOM 1881 C CA . LEU A 1 245 ? -7.371 42.429 -28.401 1.00 8.35 245 LEU A CA 1
ATOM 1882 C C . LEU A 1 245 ? -6.729 43.317 -29.475 1.00 11.69 245 LEU A C 1
ATOM 1883 O O . LEU A 1 245 ? -7.037 44.485 -29.481 1.00 10.94 245 LEU A O 1
ATOM 1888 N N . LYS A 1 246 ? -5.887 42.762 -30.335 1.00 10.11 246 LYS A N 1
ATOM 1889 C CA . LYS A 1 246 ? -5.300 43.559 -31.397 1.00 10.83 246 LYS A CA 1
ATOM 1890 C C . LYS A 1 246 ? -6.342 43.903 -32.451 1.00 10.40 246 LYS A C 1
ATOM 1891 O O . LYS A 1 246 ? -6.318 45.006 -33.022 1.00 10.73 246 LYS A O 1
ATOM 1897 N N . ASP A 1 247 ? -7.272 42.979 -32.727 1.00 9.37 247 ASP A N 1
ATOM 1898 C CA . ASP A 1 247 ? -8.376 43.319 -33.616 1.00 9.51 247 ASP A CA 1
ATOM 1899 C C . ASP A 1 247 ? -9.187 44.484 -33.054 1.00 9.54 247 ASP A C 1
ATOM 1900 O O . ASP A 1 247 ? -9.580 45.400 -33.787 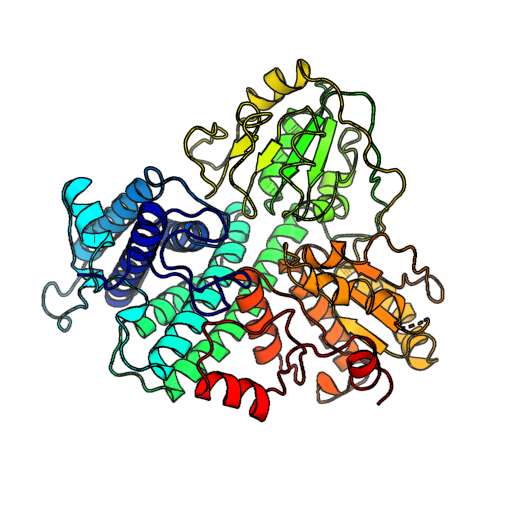1.00 9.49 247 ASP A O 1
ATOM 1905 N N . LEU A 1 248 ? -9.450 44.466 -31.738 1.00 9.35 248 LEU A N 1
ATOM 1906 C CA . LEU A 1 248 ? -10.192 45.555 -31.126 1.00 9.93 248 LEU A CA 1
ATOM 1907 C C . LEU A 1 248 ? -9.428 46.860 -31.239 1.00 10.28 248 LEU A C 1
ATOM 1908 O O . LEU A 1 248 ? -10.023 47.908 -31.535 1.00 11.21 248 LEU A O 1
ATOM 1913 N N . GLU A 1 249 ? -8.111 46.832 -30.984 1.00 9.76 249 GLU A N 1
ATOM 1914 C CA . GLU A 1 249 ? -7.319 48.050 -31.084 1.00 9.13 249 GLU A CA 1
ATOM 1915 C C . GLU A 1 249 ? -7.539 48.730 -32.431 1.00 10.71 249 GLU A C 1
ATOM 1916 O O . GLU A 1 249 ? -7.750 49.945 -32.509 1.00 12.56 249 GLU A O 1
ATOM 1922 N N . GLN A 1 250 ? -7.465 47.953 -33.505 1.00 8.95 250 GLN A N 1
ATOM 1923 C CA . GLN A 1 250 ? -7.605 48.510 -34.843 1.00 10.92 250 GLN A CA 1
ATOM 1924 C C . GLN A 1 250 ? -9.035 48.958 -35.112 1.00 11.01 250 GLN A C 1
ATOM 1925 O O . GLN A 1 250 ? -9.258 50.007 -35.731 1.00 11.79 250 GLN A O 1
ATOM 1931 N N . LEU A 1 251 ? -10.018 48.193 -34.649 1.00 9.80 251 LEU A N 1
ATOM 1932 C CA . LEU A 1 251 ? -11.414 48.608 -34.804 1.00 9.35 251 LEU A CA 1
ATOM 1933 C C . LEU A 1 251 ? -11.697 49.934 -34.107 1.00 10.54 251 LEU A C 1
ATOM 1934 O O . LEU A 1 251 ? -12.372 50.803 -34.674 1.00 12.09 251 LEU A O 1
ATOM 1939 N N . LEU A 1 252 ? -11.183 50.110 -32.890 1.00 10.71 252 LEU A N 1
ATOM 1940 C CA . LEU A 1 252 ? -11.386 51.366 -32.172 1.00 9.75 252 LEU A CA 1
ATOM 1941 C C . LEU A 1 252 ? -10.697 52.524 -32.877 1.00 13.10 252 LEU A C 1
ATOM 1942 O O . LEU A 1 252 ? -11.280 53.605 -33.005 1.00 12.42 252 LEU A O 1
ATOM 1947 N N . GLU A 1 253 ? -9.461 52.319 -33.346 1.00 11.03 253 GLU A N 1
ATOM 1948 C CA . GLU A 1 253 ? -8.768 53.382 -34.073 1.00 12.96 253 GLU A CA 1
ATOM 1949 C C . GLU A 1 253 ? -9.574 53.824 -35.289 1.00 11.50 253 GLU A C 1
ATOM 1950 O O . GLU A 1 253 ? -9.661 55.019 -35.595 1.00 15.08 253 GLU A O 1
ATOM 1956 N N . GLN A 1 254 ? -10.127 52.870 -36.026 1.00 11.54 254 GLN A N 1
ATOM 1957 C CA . GLN A 1 254 ? -10.784 53.170 -37.287 1.00 13.04 254 GLN A CA 1
ATOM 1958 C C . GLN A 1 254 ? -12.199 53.700 -37.109 1.00 12.06 254 GLN A C 1
ATOM 1959 O O . GLN A 1 254 ? -12.695 54.361 -38.021 1.00 14.89 254 GLN A O 1
ATOM 1965 N N . THR A 1 255 ? -12.842 53.451 -35.965 1.00 11.74 255 THR A N 1
ATOM 1966 C CA . THR A 1 255 ? -14.179 53.967 -35.725 1.00 11.41 255 THR A CA 1
ATOM 1967 C C . THR A 1 255 ? -14.168 55.313 -35.019 1.00 14.93 255 THR A C 1
ATOM 1968 O O . THR A 1 255 ? -15.212 55.973 -34.971 1.00 13.82 255 THR A O 1
ATOM 1972 N N . LYS A 1 256 ? -13.025 55.735 -34.465 1.00 11.99 256 LYS A N 1
ATOM 1973 C CA . LYS A 1 256 ? -12.942 57.053 -33.845 1.00 13.41 256 LYS A CA 1
ATOM 1974 C C . LYS A 1 256 ? -13.393 58.129 -34.819 1.00 17.06 256 LYS A C 1
ATOM 1975 O O . LYS A 1 256 ? -12.943 58.175 -35.960 1.00 15.82 256 LYS A O 1
ATOM 1981 N N . GLY A 1 257 ? -14.335 58.956 -34.379 1.00 15.48 257 GLY A N 1
ATOM 1982 C CA . GLY A 1 257 ? -14.819 60.064 -35.169 1.00 16.57 257 GLY A CA 1
ATOM 1983 C C . GLY A 1 257 ? -15.840 59.737 -36.225 1.00 15.91 257 GLY A C 1
ATOM 1984 O O . GLY A 1 257 ? -16.258 60.653 -36.958 1.00 18.86 257 GLY A O 1
ATOM 1985 N N . THR A 1 258 ? -16.290 58.482 -36.309 1.00 14.54 258 THR A N 1
ATOM 1986 C CA . THR A 1 258 ? -17.182 58.070 -37.382 1.00 15.37 258 THR A CA 1
ATOM 1987 C C . THR A 1 258 ? -18.655 58.111 -37.004 1.00 19.20 258 THR A C 1
ATOM 1988 O O . THR A 1 258 ? -19.507 57.951 -37.883 1.00 17.70 258 THR A O 1
ATOM 1992 N N . GLY A 1 259 ? -18.975 58.252 -35.728 1.00 13.65 259 GLY A N 1
ATOM 1993 C CA . GLY A 1 259 ? -20.352 58.122 -35.284 1.00 14.41 259 GLY A CA 1
ATOM 1994 C C . GLY A 1 259 ? -20.800 56.704 -35.047 1.00 12.96 259 GLY A C 1
ATOM 1995 O O . GLY A 1 259 ? -21.984 56.483 -34.752 1.00 16.13 259 GLY A O 1
ATOM 1996 N N . VAL A 1 260 ? -19.906 55.733 -35.180 1.00 12.07 260 VAL A N 1
ATOM 1997 C CA . VAL A 1 260 ? -20.205 54.332 -34.931 1.00 11.94 260 VAL A CA 1
ATOM 1998 C C . VAL A 1 260 ? -19.563 53.973 -33.603 1.00 12.13 260 VAL A C 1
ATOM 1999 O O . VAL A 1 260 ? -18.357 54.181 -33.423 1.00 12.44 260 VAL A O 1
ATOM 2003 N N . ASP A 1 261 ? -20.363 53.461 -32.672 1.00 10.73 261 ASP A N 1
ATOM 2004 C CA . ASP A 1 261 ? -19.854 53.015 -31.384 1.00 11.41 261 ASP A CA 1
ATOM 2005 C C . ASP A 1 261 ? -19.341 51.580 -31.474 1.00 11.52 261 ASP A C 1
ATOM 2006 O O . ASP A 1 261 ? -19.663 50.828 -32.400 1.00 11.90 261 ASP A O 1
ATOM 2011 N N . VAL A 1 262 ? -18.524 51.198 -30.492 1.00 9.04 262 VAL A N 1
ATOM 2012 C CA . VAL A 1 262 ? -18.031 49.833 -30.386 1.00 8.46 262 VAL A CA 1
ATOM 2013 C C . VAL A 1 262 ? -18.468 49.228 -29.067 1.00 9.06 262 VAL A C 1
ATOM 2014 O O . VAL A 1 262 ? -18.352 49.857 -28.012 1.00 9.78 262 VAL A O 1
ATOM 2018 N N . TYR A 1 263 ? -18.936 47.980 -29.144 1.00 7.70 263 TYR A N 1
ATOM 2019 C CA . TYR A 1 263 ? -19.344 47.189 -27.999 1.00 8.25 263 TYR A CA 1
ATOM 2020 C C . TYR A 1 263 ? -18.585 45.875 -28.019 1.00 8.59 263 TYR A C 1
ATOM 2021 O O . TYR A 1 263 ? -18.231 45.363 -29.087 1.00 8.91 263 TYR A O 1
ATOM 2030 N N . THR A 1 264 ? -18.369 45.311 -26.834 1.00 8.59 264 THR A N 1
ATOM 2031 C CA . THR A 1 264 ? -17.804 43.973 -26.714 1.00 8.69 264 THR A CA 1
ATOM 2032 C C . THR A 1 264 ? -18.873 42.932 -26.450 1.00 9.35 264 THR A C 1
ATOM 2033 O O . THR A 1 264 ? -19.976 43.238 -25.966 1.00 8.54 264 THR A O 1
ATOM 2037 N N . HIS A 1 265 ? -18.478 41.698 -26.747 1.00 7.75 265 HIS A N 1
ATOM 2038 C CA . HIS A 1 265 ? -19.367 40.539 -26.526 1.00 7.41 265 HIS A CA 1
ATOM 2039 C C . HIS A 1 265 ? -18.562 39.361 -25.964 1.00 8.10 265 HIS A C 1
ATOM 2040 O O . HIS A 1 265 ? -17.434 39.157 -26.400 1.00 8.31 265 HIS A O 1
ATOM 2047 N N . SER A 1 266 ? -19.128 38.684 -24.975 1.00 7.84 266 SER A N 1
ATOM 2048 C CA . SER A 1 266 ? -18.574 37.419 -24.414 1.00 8.32 266 SER A CA 1
ATOM 2049 C C . SER A 1 266 ? -17.120 37.564 -23.945 1.00 9.07 266 SER A C 1
ATOM 2050 O O . SER A 1 266 ? -16.894 38.212 -22.970 1.00 8.10 266 SER A O 1
ATOM 2053 N N . GLU A 1 267 ? -16.163 36.998 -24.668 1.00 8.08 267 GLU A N 1
ATOM 2054 C CA . GLU A 1 267 ? -14.759 37.004 -24.166 1.00 8.25 267 GLU A CA 1
ATOM 2055 C C . GLU A 1 267 ? -14.027 38.300 -24.533 1.00 6.97 267 GLU A C 1
ATOM 2056 O O . GLU A 1 267 ? -12.898 38.430 -24.175 1.00 8.64 267 GLU A O 1
ATOM 2062 N N . MET A 1 268 ? -14.744 39.247 -25.122 1.00 7.82 268 MET A N 1
ATOM 2063 C CA . MET A 1 268 ? -14.099 40.567 -25.321 1.00 7.70 268 MET A CA 1
ATOM 2064 C C . MET A 1 268 ? -14.433 41.510 -24.153 1.00 8.08 268 MET A C 1
ATOM 2065 O O . MET A 1 268 ? -13.842 42.568 -24.099 1.00 8.37 268 MET A O 1
ATOM 2070 N N . LEU A 1 269 ? -15.352 41.137 -23.260 1.00 8.84 269 LEU A N 1
ATOM 2071 C CA . LEU A 1 269 ? -15.640 41.972 -22.092 1.00 8.38 269 LEU A CA 1
ATOM 2072 C C . LEU A 1 269 ? -14.373 42.473 -21.399 1.00 8.67 269 LEU A C 1
ATOM 2073 O O . LEU A 1 269 ? -14.307 43.667 -21.054 1.00 8.68 269 LEU A O 1
ATOM 2078 N N . PRO A 1 270 ? -13.352 41.646 -21.162 1.00 7.87 270 PRO A N 1
ATOM 2079 C CA . PRO A 1 270 ? -12.187 42.133 -20.415 1.00 8.23 270 PRO A CA 1
ATOM 2080 C C . PRO A 1 270 ? -11.390 43.210 -21.112 1.00 7.85 270 PRO A C 1
ATOM 2081 O O . PRO A 1 270 ? -10.566 43.870 -20.452 1.00 8.60 270 PRO A O 1
ATOM 2085 N N . ALA A 1 271 ? -11.620 43.461 -22.404 1.00 7.92 271 ALA A N 1
ATOM 2086 C CA . ALA A 1 271 ? -10.944 44.586 -23.029 1.00 9.26 271 ALA A CA 1
ATOM 2087 C C . ALA A 1 271 ? -11.232 45.882 -22.284 1.00 9.23 271 ALA A C 1
ATOM 2088 O O . ALA A 1 271 ? -10.395 46.799 -22.265 1.00 9.97 271 ALA A O 1
ATOM 2090 N N . HIS A 1 272 ? -12.417 45.996 -21.680 1.00 8.93 272 HIS A N 1
ATOM 2091 C CA . HIS A 1 272 ? -12.777 47.217 -20.984 1.00 10.73 272 HIS A CA 1
ATOM 2092 C C . HIS A 1 272 ? -11.922 47.472 -19.762 1.00 10.91 272 HIS A C 1
ATOM 2093 O O . HIS A 1 272 ? -11.925 48.597 -19.251 1.00 11.82 272 HIS A O 1
ATOM 2100 N N . TYR A 1 273 ? -11.208 46.451 -19.268 1.00 9.67 273 TYR A N 1
ATOM 2101 C CA . TYR A 1 273 ? -10.378 46.617 -18.092 1.00 9.15 273 TYR A CA 1
ATOM 2102 C C . TYR A 1 273 ? -9.003 47.184 -18.403 1.00 9.33 273 TYR A C 1
ATOM 2103 O O . TYR A 1 273 ? -8.297 47.568 -17.472 1.00 9.96 273 TYR A O 1
ATOM 2112 N N . TYR A 1 274 ? -8.592 47.212 -19.670 1.00 9.62 274 TYR A N 1
ATOM 2113 C CA . TYR A 1 274 ? -7.255 47.622 -20.045 1.00 10.75 274 TYR A CA 1
ATOM 2114 C C . TYR A 1 274 ? -7.203 49.121 -20.303 1.00 10.19 274 TYR A C 1
ATOM 2115 O O . TYR A 1 274 ? -8.050 49.654 -21.035 1.00 11.45 274 TYR A O 1
ATOM 2124 N N . PRO A 1 275 ? -6.216 49.811 -19.743 1.00 11.00 275 PRO A N 1
ATOM 2125 C CA . PRO A 1 275 ? -6.112 51.271 -19.963 1.00 12.71 275 PRO A CA 1
ATOM 2126 C C . PRO A 1 275 ? -6.116 51.687 -21.424 1.00 13.57 275 PRO A C 1
ATOM 2127 O O . PRO A 1 275 ? -6.658 52.755 -21.756 1.00 12.72 275 PRO A O 1
ATOM 2131 N N . ALA A 1 276 ? -5.510 50.893 -22.310 1.00 11.63 276 ALA A N 1
ATOM 2132 C CA . ALA A 1 276 ? -5.392 51.299 -23.701 1.00 11.29 276 ALA A CA 1
ATOM 2133 C C . ALA A 1 276 ? -6.727 51.350 -24.434 1.00 18.44 276 ALA A C 1
ATOM 2134 O O . ALA A 1 276 ? -6.809 51.941 -25.518 1.00 19.62 276 ALA A O 1
ATOM 2136 N N . PHE A 1 277 ? -7.766 50.722 -23.910 1.00 10.26 277 PHE A N 1
ATOM 2137 C CA . PHE A 1 277 ? -9.067 50.760 -24.556 1.00 12.42 277 PHE A CA 1
ATOM 2138 C C . PHE A 1 277 ? -10.037 51.665 -23.823 1.00 17.75 277 PHE A C 1
ATOM 2139 O O . PHE A 1 277 ? -10.896 52.269 -24.461 1.00 13.79 277 PHE A O 1
ATOM 2147 N N . LYS A 1 278 ? -9.850 51.813 -22.510 1.00 19.98 278 LYS A N 1
ATOM 2148 C CA . LYS A 1 278 ? -10.668 52.710 -21.698 1.00 30.25 278 LYS A CA 1
ATOM 2149 C C . LYS A 1 278 ? -10.597 54.151 -22.177 1.00 22.87 278 LYS A C 1
ATOM 2150 O O . LYS A 1 278 ? -11.524 54.928 -21.893 1.00 25.39 278 LYS A O 1
ATOM 2156 N N . LYS A 1 279 ? -9.544 54.531 -22.907 1.00 18.10 279 LYS A N 1
ATOM 2157 C CA . LYS A 1 279 ? -9.331 55.896 -23.346 1.00 17.93 279 LYS A CA 1
ATOM 2158 C C . LYS A 1 279 ? -10.279 56.358 -24.451 1.00 21.02 279 LYS A C 1
ATOM 2159 O O . LYS A 1 279 ? -10.308 57.559 -24.746 1.00 19.91 279 LYS A O 1
ATOM 2165 N N . TYR A 1 280 ? -11.046 55.461 -25.064 1.00 15.21 280 TYR A N 1
ATOM 2166 C CA . TYR A 1 280 ? -11.905 55.810 -26.190 1.00 14.23 280 TYR A CA 1
ATOM 2167 C C . TYR A 1 280 ? -13.324 56.043 -25.687 1.00 13.60 280 TYR A C 1
ATOM 2168 O O . TYR A 1 280 ? -13.952 55.126 -25.134 1.00 16.30 280 TYR A O 1
ATOM 2177 N N . ASP A 1 281 ? -13.858 57.241 -25.959 1.00 16.12 281 ASP A N 1
ATOM 2178 C CA . ASP A 1 281 ? -15.194 57.551 -25.473 1.00 18.05 281 ASP A CA 1
ATOM 2179 C C . ASP A 1 281 ? -16.305 56.860 -26.261 1.00 16.85 281 ASP A C 1
ATOM 2180 O O . ASP A 1 281 ? -17.436 56.821 -25.773 1.00 21.34 281 ASP A O 1
ATOM 2185 N N . HIS A 1 282 ? -16.011 56.296 -27.424 1.00 12.45 282 HIS A N 1
ATOM 2186 C CA . HIS A 1 282 ? -17.040 55.585 -28.248 1.00 12.09 282 HIS A CA 1
ATOM 2187 C C . HIS A 1 282 ? -17.005 54.070 -27.964 1.00 11.40 282 HIS A C 1
ATOM 2188 O O . HIS A 1 282 ? -17.733 53.382 -28.619 1.00 11.97 282 HIS A O 1
ATOM 2195 N N . PHE A 1 283 ? -16.188 53.622 -27.026 1.00 12.19 283 PHE A N 1
ATOM 2196 C CA . PHE A 1 283 ? -16.152 52.208 -26.564 1.00 11.35 283 PHE A CA 1
ATOM 2197 C C . PHE A 1 283 ? -17.216 52.163 -25.470 1.00 14.55 283 PHE A C 1
ATOM 2198 O O . PHE A 1 283 ? -16.905 52.522 -24.342 1.00 15.76 283 PHE A O 1
ATOM 2206 N N . VAL A 1 284 ? -18.419 51.695 -25.800 1.00 10.65 284 VAL A N 1
ATOM 2207 C CA . VAL A 1 284 ? -19.605 51.914 -24.920 1.00 12.81 284 VAL A CA 1
ATOM 2208 C C . VAL A 1 284 ? -19.735 50.936 -23.768 1.00 11.38 284 VAL A C 1
ATOM 2209 O O . VAL A 1 284 ? -19.972 51.363 -22.652 1.00 16.35 284 VAL A O 1
ATOM 2213 N N . GLY A 1 28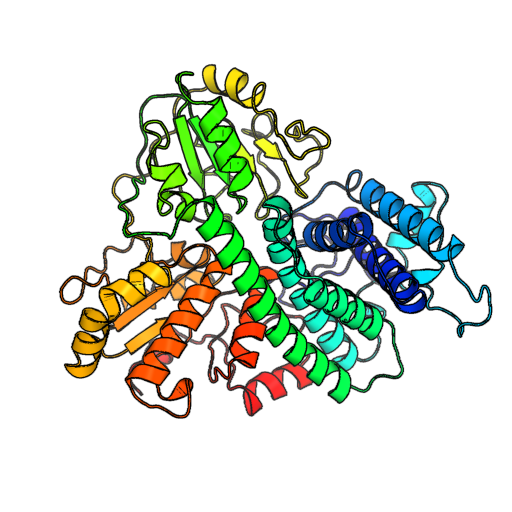5 ? -19.639 49.660 -24.087 1.00 11.53 285 GLY A N 1
ATOM 2214 C CA . GLY A 1 285 ? -19.887 48.678 -23.042 1.00 16.75 285 GLY A CA 1
ATOM 2215 C C . GLY A 1 285 ? -19.941 47.261 -23.580 1.00 10.14 285 GLY A C 1
ATOM 2216 O O . GLY A 1 285 ? -19.466 47.036 -24.690 1.00 10.11 285 GLY A O 1
ATOM 2217 N N . ASN A 1 286 ? -20.484 46.383 -22.752 1.00 9.47 286 ASN A N 1
ATOM 2218 C CA . ASN A 1 286 ? -20.562 44.943 -23.091 1.00 8.38 286 ASN A CA 1
ATOM 2219 C C . ASN A 1 286 ? -22.019 44.590 -23.349 1.00 9.50 286 ASN A C 1
ATOM 2220 O O . ASN A 1 286 ? -22.850 44.855 -22.488 1.00 10.72 286 ASN A O 1
ATOM 2225 N N . TYR A 1 287 ? -22.257 43.936 -24.461 1.00 9.99 287 TYR A N 1
ATOM 2226 C CA . TYR A 1 287 ? -23.612 43.644 -24.900 1.00 9.79 287 TYR A CA 1
ATOM 2227 C C . TYR A 1 287 ? -23.903 42.165 -24.748 1.00 8.86 287 TYR A C 1
ATOM 2228 O O . TYR A 1 287 ? -23.249 41.318 -25.383 1.00 10.63 287 TYR A O 1
ATOM 2237 N N . GLY A 1 288 ? -24.925 41.867 -23.944 1.00 9.68 288 GLY A N 1
ATOM 2238 C CA . GLY A 1 288 ? -25.418 40.507 -23.886 1.00 10.90 288 GLY A CA 1
ATOM 2239 C C . GLY A 1 288 ? -24.674 39.635 -22.922 1.00 11.44 288 GLY A C 1
ATOM 2240 O O . GLY A 1 288 ? -24.128 40.090 -21.914 1.00 12.62 288 GLY A O 1
ATOM 2241 N N . GLY A 1 289 ? -24.647 38.339 -23.239 1.00 11.59 289 GLY A N 1
ATOM 2242 C CA . GLY A 1 289 ? -24.053 37.362 -22.355 1.00 14.18 289 GLY A CA 1
ATOM 2243 C C . GLY A 1 289 ? -22.962 36.555 -23.018 1.00 10.42 289 GLY A C 1
ATOM 2244 O O . GLY A 1 289 ? -22.193 37.073 -23.827 1.00 11.79 289 GLY A O 1
ATOM 2245 N N . SER A 1 290 ? -22.875 35.270 -22.669 1.00 10.54 290 SER A N 1
ATOM 2246 C CA . SER A 1 290 ? -21.843 34.439 -23.251 1.00 9.68 290 SER A CA 1
ATOM 2247 C C . SER A 1 290 ? -22.251 34.002 -24.654 1.00 11.27 290 SER A C 1
ATOM 2248 O O . SER A 1 290 ? -23.370 34.237 -25.137 1.00 11.07 290 SER A O 1
ATOM 2251 N N . TRP A 1 291 ? -21.338 33.267 -25.271 1.00 9.70 291 TRP A N 1
ATOM 2252 C CA . TRP A 1 291 ? -21.421 32.942 -26.693 1.00 8.66 291 TRP A CA 1
ATOM 2253 C C . TRP A 1 291 ? -22.724 32.244 -27.077 1.00 7.84 291 TRP A C 1
ATOM 2254 O O . TRP A 1 291 ? -23.212 32.422 -28.194 1.00 8.94 291 TRP A O 1
ATOM 2265 N N . TRP A 1 292 ? -23.271 31.372 -26.212 1.00 8.95 292 TRP A N 1
ATOM 2266 C CA . TRP A 1 292 ? -24.338 30.485 -26.682 1.00 8.99 292 TRP A CA 1
ATOM 2267 C C . TRP A 1 292 ? -25.661 31.206 -26.910 1.00 9.95 292 TRP A C 1
ATOM 2268 O O . TRP A 1 292 ? -26.546 30.645 -27.555 1.00 10.66 292 TRP A O 1
ATOM 2279 N N . ARG A 1 293 ? -25.805 32.451 -26.442 1.00 9.41 293 ARG A N 1
ATOM 2280 C CA . ARG A 1 293 ? -26.996 33.245 -26.695 1.00 9.47 293 ARG A CA 1
ATOM 2281 C C . ARG A 1 293 ? -26.863 34.124 -27.933 1.00 10.22 293 ARG A C 1
ATOM 2282 O O . ARG A 1 293 ? -27.742 34.966 -28.175 1.00 11.13 293 ARG A O 1
ATOM 2290 N N . GLN A 1 294 ? -25.841 33.900 -28.767 1.00 9.76 294 GLN A N 1
ATOM 2291 C CA . GLN A 1 294 ? -25.528 34.900 -29.782 1.00 8.57 294 GLN A CA 1
ATOM 2292 C C . GLN A 1 294 ? -26.544 34.963 -30.916 1.00 9.21 294 GLN A C 1
ATOM 2293 O O . GLN A 1 294 ? -26.689 36.012 -31.540 1.00 9.92 294 GLN A O 1
ATOM 2299 N N . LYS A 1 295 ? -27.246 33.886 -31.258 1.00 10.11 295 LYS A N 1
ATOM 2300 C CA A LYS A 1 295 ? -28.212 33.997 -32.348 0.56 12.13 295 LYS A CA 1
ATOM 2301 C CA B LYS A 1 295 ? -28.195 34.016 -32.358 0.44 12.44 295 LYS A CA 1
ATOM 2302 C C . LYS A 1 295 ? -29.255 35.063 -32.042 1.00 13.47 295 LYS A C 1
ATOM 2303 O O . LYS A 1 295 ? -29.628 35.861 -32.918 1.00 19.20 295 LYS A O 1
ATOM 2314 N N . GLU A 1 296 ? -29.733 35.104 -30.796 1.00 12.34 296 GLU A N 1
ATOM 2315 C CA . GLU A 1 296 ? -30.707 36.116 -30.415 1.00 13.22 296 GLU A CA 1
ATOM 2316 C C . GLU A 1 296 ? -30.046 37.471 -30.185 1.00 13.75 296 GLU A C 1
ATOM 2317 O O . GLU A 1 296 ? -30.579 38.510 -30.598 1.00 14.50 296 GLU A O 1
ATOM 2323 N N . GLU A 1 297 ? -28.890 37.485 -29.531 1.00 10.80 297 GLU A N 1
ATOM 2324 C CA . GLU A 1 297 ? -28.260 38.752 -29.163 1.00 9.93 297 GLU A CA 1
ATOM 2325 C C . GLU A 1 297 ? -27.629 39.446 -30.366 1.00 13.12 297 GLU A C 1
ATOM 2326 O O . GLU A 1 297 ? -27.751 40.666 -30.504 1.00 11.29 297 GLU A O 1
ATOM 2332 N N . PHE A 1 298 ? -26.989 38.710 -31.270 1.00 10.38 298 PHE A N 1
ATOM 2333 C CA . PHE A 1 298 ? -26.454 39.356 -32.471 1.00 11.08 298 PHE A CA 1
ATOM 2334 C C . PHE A 1 298 ? -27.569 39.943 -33.328 1.00 11.68 298 PHE A C 1
ATOM 2335 O O . PHE A 1 298 ? -27.410 41.001 -33.952 1.00 13.33 298 PHE A O 1
ATOM 2343 N N . GLU A 1 299 ? -28.710 39.270 -33.402 1.00 11.10 299 GLU A N 1
ATOM 2344 C CA A GLU A 1 299 ? -29.836 39.834 -34.134 0.44 9.85 299 GLU A CA 1
ATOM 2345 C CA B GLU A 1 299 ? -29.831 39.836 -34.138 0.56 11.18 299 GLU A CA 1
ATOM 2346 C C . GLU A 1 299 ? -30.261 41.159 -33.513 1.00 14.06 299 GLU A C 1
ATOM 2347 O O . GLU A 1 299 ? -30.396 42.169 -34.207 1.00 14.11 299 GLU A O 1
ATOM 2358 N N . ALA A 1 300 ? -30.454 41.166 -32.193 1.00 11.55 300 ALA A N 1
ATOM 2359 C CA . ALA A 1 300 ? -30.957 42.330 -31.477 1.00 12.98 300 ALA A CA 1
ATOM 2360 C C . ALA A 1 300 ? -29.989 43.504 -31.538 1.00 11.02 300 ALA A C 1
ATOM 2361 O O . ALA A 1 300 ? -30.428 44.664 -31.455 1.00 11.72 300 ALA A O 1
ATOM 2363 N N . PHE A 1 301 ? -28.696 43.222 -31.691 1.00 10.93 301 PHE A N 1
ATOM 2364 C CA . PHE A 1 301 ? -27.683 44.273 -31.723 1.00 9.98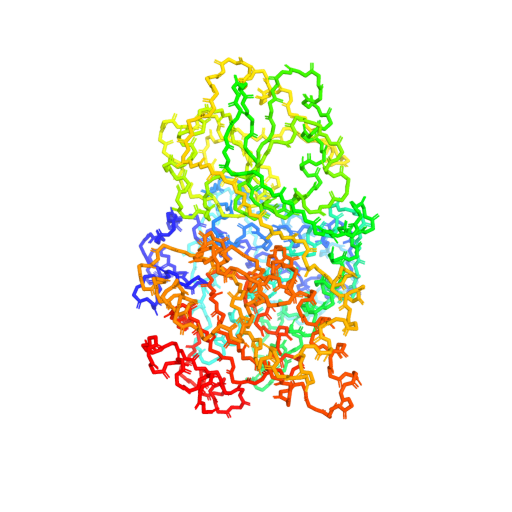 301 PHE A CA 1
ATOM 2365 C C . PHE A 1 301 ? -27.851 45.204 -32.921 1.00 11.79 301 PHE A C 1
ATOM 2366 O O . PHE A 1 301 ? -27.422 46.367 -32.860 1.00 11.01 301 PHE A O 1
ATOM 2374 N N . ASN A 1 302 ? -28.452 44.715 -34.011 1.00 10.36 302 ASN A N 1
ATOM 2375 C CA . ASN A 1 302 ? -28.772 45.461 -35.228 1.00 10.37 302 ASN A CA 1
ATOM 2376 C C . ASN A 1 302 ? -27.551 45.800 -36.079 1.00 11.96 302 ASN A C 1
ATOM 2377 O O . ASN A 1 302 ? -27.618 45.722 -37.313 1.00 14.75 302 ASN A O 1
ATOM 2382 N N . GLY A 1 303 ? -26.440 46.192 -35.450 1.00 11.35 303 GLY A N 1
ATOM 2383 C CA . GLY A 1 303 ? -25.250 46.533 -36.193 1.00 11.93 303 GLY A CA 1
ATOM 2384 C C . GLY A 1 303 ? -24.391 45.336 -36.565 1.00 9.67 303 GLY A C 1
ATOM 2385 O O . GLY A 1 303 ? -24.692 44.195 -36.218 1.00 10.49 303 GLY A O 1
ATOM 2386 N N . PRO A 1 304 ? -23.289 45.568 -37.261 1.00 8.74 304 PRO A N 1
ATOM 2387 C CA . PRO A 1 304 ? -22.419 44.447 -37.626 1.00 10.60 304 PRO A CA 1
ATOM 2388 C C . PRO A 1 304 ? -21.724 43.840 -36.427 1.00 8.38 304 PRO A C 1
ATOM 2389 O O . PRO A 1 304 ? -21.549 44.467 -35.373 1.00 10.48 304 PRO A O 1
ATOM 2393 N N . ILE A 1 305 ? -21.299 42.595 -36.633 1.00 8.40 305 ILE A N 1
ATOM 2394 C CA . ILE A 1 305 ? -20.578 41.815 -35.648 1.00 8.14 305 ILE A CA 1
ATOM 2395 C C . ILE A 1 305 ? -19.268 41.366 -36.272 1.00 9.74 305 ILE A C 1
ATOM 2396 O O . ILE A 1 305 ? -19.238 40.933 -37.431 1.00 9.38 305 ILE A O 1
ATOM 2401 N N . VAL A 1 306 ? -18.198 41.431 -35.492 1.00 8.03 306 VAL A N 1
ATOM 2402 C CA . VAL A 1 306 ? -16.883 40.949 -35.909 1.00 7.79 306 VAL A CA 1
ATOM 2403 C C . VAL A 1 306 ? -16.488 39.826 -34.962 1.00 8.40 306 VAL A C 1
ATOM 2404 O O . VAL A 1 306 ? -16.352 40.044 -33.749 1.00 8.73 306 VAL A O 1
ATOM 2408 N N . MET A 1 307 ? -16.315 38.640 -35.532 1.00 8.93 307 MET A N 1
ATOM 2409 C CA . MET A 1 307 ? -15.949 37.439 -34.737 1.00 8.24 307 MET A CA 1
ATOM 2410 C C . MET A 1 307 ? -14.447 37.189 -34.899 1.00 8.16 307 MET A C 1
ATOM 2411 O O . MET A 1 307 ? -14.028 36.823 -35.982 1.00 10.27 307 MET A O 1
ATOM 2416 N N . THR A 1 308 ? -13.683 37.318 -33.811 1.00 8.92 308 THR A N 1
ATOM 2417 C CA . THR A 1 308 ? -12.196 37.250 -33.891 1.00 8.53 308 THR A CA 1
ATOM 2418 C C . THR A 1 308 ? -11.644 35.860 -33.595 1.00 8.55 308 THR A C 1
ATOM 2419 O O . THR A 1 308 ? -10.528 35.600 -33.988 1.00 9.77 308 THR A O 1
ATOM 2423 N N . THR A 1 309 ? -12.428 35.045 -32.902 1.00 8.23 309 THR A N 1
ATOM 2424 C CA . THR A 1 309 ? -12.034 33.671 -32.529 1.00 7.94 309 THR A CA 1
ATOM 2425 C C . THR A 1 309 ? -13.321 32.935 -32.190 1.00 8.61 309 THR A C 1
ATOM 2426 O O . THR A 1 309 ? -14.373 33.397 -32.558 1.00 9.83 309 THR A O 1
ATOM 2430 N N . ASN A 1 310 ? -13.198 31.756 -31.615 1.00 8.67 310 ASN A N 1
ATOM 2431 C CA . ASN A 1 310 ? -14.411 31.118 -31.073 1.00 8.62 310 ASN A CA 1
ATOM 2432 C C . ASN A 1 310 ? -14.946 32.028 -29.957 1.00 8.40 310 ASN A C 1
ATOM 2433 O O . ASN A 1 310 ? -14.194 32.833 -29.453 1.00 9.07 310 ASN A O 1
ATOM 2438 N N . CYS A 1 311 ? -16.220 31.875 -29.592 1.00 7.41 311 CYS A N 1
ATOM 2439 C CA . CYS A 1 311 ? -17.140 30.879 -30.196 1.00 8.32 311 CYS A CA 1
ATOM 2440 C C . CYS A 1 311 ? -18.127 31.501 -31.194 1.00 8.97 311 CYS A C 1
ATOM 2441 O O . CYS A 1 311 ? -18.862 32.400 -30.824 1.00 8.53 311 CYS A O 1
ATOM 2444 N N . LEU A 1 312 ? -18.097 31.011 -32.429 1.00 9.08 312 LEU A N 1
ATOM 2445 C CA . LEU A 1 312 ? -19.078 31.356 -33.440 1.00 8.05 312 LEU A CA 1
ATOM 2446 C C . LEU A 1 312 ? -20.053 30.192 -33.563 1.00 8.12 312 LEU A C 1
ATOM 2447 O O . LEU A 1 312 ? -19.630 29.035 -33.650 1.00 9.26 312 LEU A O 1
ATOM 2452 N N A VAL A 1 313 ? -21.349 30.492 -33.533 0.66 6.86 313 VAL A N 1
ATOM 2453 N N B VAL A 1 313 ? -21.342 30.514 -33.609 0.34 13.41 313 VAL A N 1
ATOM 2454 C CA A VAL A 1 313 ? -22.362 29.486 -33.839 0.66 8.42 313 VAL A CA 1
ATOM 2455 C CA B VAL A 1 313 ? -22.416 29.549 -33.823 0.34 12.56 313 VAL A CA 1
ATOM 2456 C C A VAL A 1 313 ? -22.855 29.746 -35.259 0.66 11.08 313 VAL A C 1
ATOM 2457 C C B VAL A 1 313 ? -22.900 29.767 -35.252 0.34 8.28 313 VAL A C 1
ATOM 2458 O O A VAL A 1 313 ? -22.837 30.895 -35.725 0.66 11.01 313 VAL A O 1
ATOM 2459 O O B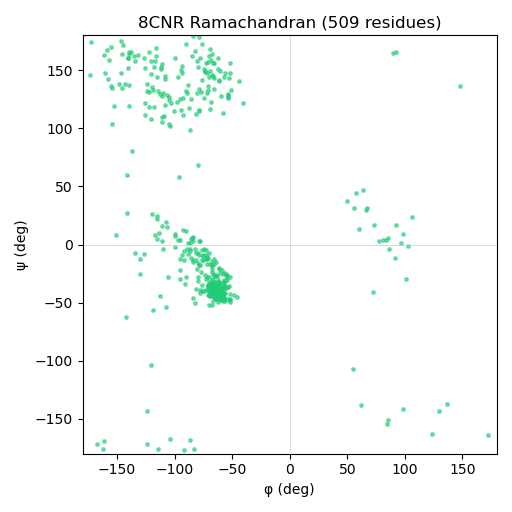 VAL A 1 313 ? -22.902 30.913 -35.723 0.34 10.52 313 VAL A O 1
ATOM 2466 N N . PRO A 1 314 ? -23.299 28.731 -35.990 1.00 9.56 314 PRO A N 1
ATOM 2467 C CA . PRO A 1 314 ? -23.839 28.967 -37.337 1.00 13.23 314 PRO A CA 1
ATOM 2468 C C . PRO A 1 314 ? -24.898 30.056 -37.307 1.00 11.84 314 PRO A C 1
ATOM 2469 O O . PRO A 1 314 ? -25.859 29.984 -36.527 1.00 13.32 314 PRO A O 1
ATOM 2473 N N . PRO A 1 315 ? -24.732 31.112 -38.099 1.00 11.70 315 PRO A N 1
ATOM 2474 C CA . PRO A 1 315 ? -25.568 32.298 -37.911 1.00 12.12 315 PRO A CA 1
ATOM 2475 C C . PRO A 1 315 ? -26.995 32.143 -38.393 1.00 13.44 315 PRO A C 1
ATOM 2476 O O . PRO A 1 315 ? -27.303 31.381 -39.310 1.00 14.41 315 PRO A O 1
ATOM 2480 N N . ALA A 1 316 ? -27.882 32.886 -37.738 1.00 15.25 316 ALA A N 1
ATOM 2481 C CA . ALA A 1 316 ? -29.232 33.055 -38.240 1.00 14.52 316 ALA A CA 1
ATOM 2482 C C . ALA A 1 316 ? -29.224 33.896 -39.509 1.00 13.63 316 ALA A C 1
ATOM 2483 O O . ALA A 1 316 ? -28.377 34.773 -39.696 1.00 15.79 316 ALA A O 1
ATOM 2485 N N . GLU A 1 317 ? -30.194 33.615 -40.383 1.00 18.10 317 GLU A N 1
ATOM 2486 C CA . GLU A 1 317 ? -30.317 34.362 -41.628 1.00 18.55 317 GLU A CA 1
ATOM 2487 C C . GLU A 1 317 ? -30.460 35.852 -41.374 1.00 18.38 317 GLU A C 1
ATOM 2488 O O . GLU A 1 317 ? -29.978 36.666 -42.170 1.00 23.61 317 GLU A O 1
ATOM 2494 N N . SER A 1 318 ? -31.060 36.225 -40.241 1.00 16.47 318 SER A N 1
ATOM 2495 C CA . SER A 1 318 ? -31.382 37.631 -39.996 1.00 20.00 318 SER A CA 1
ATOM 2496 C C . SER A 1 318 ? -30.139 38.518 -39.993 1.00 15.77 318 SER A C 1
ATOM 2497 O O . SER A 1 318 ? -30.192 39.664 -40.455 1.00 19.21 318 SER A O 1
ATOM 2500 N N . TYR A 1 319 ? -29.010 38.021 -39.484 1.00 15.08 319 TYR A N 1
ATOM 2501 C CA . TYR A 1 319 ? -27.780 38.809 -39.409 1.00 13.10 319 TYR A CA 1
ATOM 2502 C C . TYR A 1 319 ? -26.630 38.240 -40.232 1.00 15.22 319 TYR A C 1
ATOM 2503 O O . TYR A 1 319 ? -25.509 38.753 -40.145 1.00 12.65 319 TYR A O 1
ATOM 2512 N N . LYS A 1 320 ? -26.870 37.228 -41.050 1.00 15.15 320 LYS A N 1
ATOM 2513 C CA . LYS A 1 320 ? -25.745 36.605 -41.797 1.00 12.70 320 LYS A CA 1
ATOM 2514 C C . LYS A 1 320 ? -24.993 37.649 -42.624 1.00 15.02 320 LYS A C 1
ATOM 2515 O O . LYS A 1 320 ? -23.814 37.451 -42.861 1.00 17.57 320 LYS A O 1
ATOM 2521 N N A ASP A 1 321 ? -25.744 38.647 -43.155 0.56 16.25 321 ASP A N 1
ATOM 2522 N N B ASP A 1 321 ? -25.725 38.633 -43.161 0.44 12.68 321 ASP A N 1
ATOM 2523 C CA A ASP A 1 321 ? -25.163 39.649 -44.042 0.56 16.25 321 ASP A CA 1
ATOM 2524 C CA B ASP A 1 321 ? -25.105 39.597 -44.057 0.44 17.67 321 ASP A CA 1
ATOM 2525 C C A ASP A 1 321 ? -24.306 40.683 -43.312 0.56 17.76 321 ASP A C 1
ATOM 2526 C C B ASP A 1 321 ? -24.447 40.764 -43.321 0.44 11.45 321 ASP A C 1
ATOM 2527 O O A ASP A 1 321 ? -23.614 41.477 -43.966 0.56 13.44 321 ASP A O 1
ATOM 2528 O O B ASP A 1 321 ? -24.026 41.724 -43.974 0.44 14.68 321 ASP A O 1
ATOM 2537 N N . ARG A 1 322 ? -24.318 40.685 -41.985 1.00 12.55 322 ARG A N 1
ATOM 2538 C CA . ARG A 1 322 ? -23.603 41.699 -41.221 1.00 11.50 322 ARG A CA 1
ATOM 2539 C C . ARG A 1 322 ? -22.680 41.101 -40.162 1.00 10.93 322 ARG A C 1
ATOM 2540 O O . ARG A 1 322 ? -22.259 41.809 -39.245 1.00 11.39 322 ARG A O 1
ATOM 2548 N N . ILE A 1 323 ? -22.310 39.829 -40.266 1.00 10.02 323 ILE A N 1
ATOM 2549 C CA . ILE A 1 323 ? -21.326 39.237 -39.367 1.00 10.56 323 ILE A CA 1
ATOM 2550 C C . ILE A 1 323 ? -20.095 38.869 -40.191 1.00 12.01 323 ILE A C 1
ATOM 2551 O O . ILE A 1 323 ? -20.204 38.298 -41.289 1.00 11.79 323 ILE A O 1
ATOM 2556 N N . TYR A 1 324 ? -18.939 39.256 -39.693 1.00 8.65 324 TYR A N 1
ATOM 2557 C CA . TYR A 1 324 ? -17.670 39.159 -40.386 1.00 8.74 324 TYR A CA 1
ATOM 2558 C C . TYR A 1 324 ? -16.710 38.292 -39.591 1.00 10.83 324 TYR A C 1
ATOM 2559 O O . TYR A 1 324 ? -16.741 38.251 -38.359 1.00 11.37 324 TYR A O 1
ATOM 2568 N N . THR A 1 325 ? -15.858 37.573 -40.299 1.00 8.15 325 THR A N 1
ATOM 2569 C CA . THR A 1 325 ? -14.870 36.734 -39.641 1.00 9.97 325 THR A CA 1
ATOM 2570 C C . THR A 1 325 ? -13.465 37.280 -39.856 1.00 9.67 325 THR A C 1
ATOM 2571 O O . THR A 1 325 ? -13.197 38.014 -40.814 1.00 10.20 325 THR A O 1
ATOM 2575 N N . THR A 1 326 ? -12.583 36.975 -38.904 1.00 10.82 326 THR A N 1
ATOM 2576 C CA . THR A 1 326 ? -11.170 37.294 -39.063 1.00 10.83 326 THR A CA 1
ATOM 2577 C C . THR A 1 326 ? -10.348 36.209 -38.374 1.00 11.25 326 THR A C 1
ATOM 2578 O O . THR A 1 326 ? -10.882 35.286 -37.743 1.00 10.80 326 THR A O 1
ATOM 2582 N N . GLY A 1 327 ? -9.038 36.307 -38.517 1.00 14.22 327 GLY A N 1
ATOM 2583 C CA . GLY A 1 327 ? -8.192 35.304 -37.909 1.00 14.91 327 GLY A CA 1
ATOM 2584 C C . GLY A 1 327 ? -8.472 33.933 -38.492 1.00 13.09 327 GLY A C 1
ATOM 2585 O O . GLY A 1 327 ? -8.652 33.764 -39.703 1.00 14.34 327 GLY A O 1
ATOM 2586 N N . VAL A 1 328 ? -8.510 32.925 -37.615 1.00 9.57 328 VAL A N 1
ATOM 2587 C CA . VAL A 1 328 ? -8.752 31.559 -38.057 1.00 10.28 328 VAL A CA 1
ATOM 2588 C C . VAL A 1 328 ? -10.229 31.217 -38.152 1.00 9.49 328 VAL A C 1
ATOM 2589 O O . VAL A 1 328 ? -10.568 30.090 -38.517 1.00 11.27 328 VAL A O 1
ATOM 2593 N N . VAL A 1 329 ? -11.120 32.160 -37.857 1.00 7.29 329 VAL A N 1
ATOM 2594 C CA . VAL A 1 329 ? -12.553 31.892 -37.895 1.00 9.12 329 VAL A CA 1
ATOM 2595 C C . VAL A 1 329 ? -13.027 31.784 -39.336 1.00 9.76 329 VAL A C 1
ATOM 2596 O O . VAL A 1 329 ? -12.494 32.427 -40.249 1.00 9.96 329 VAL A O 1
ATOM 2600 N N . GLY A 1 330 ? -14.046 30.961 -39.551 1.00 9.63 330 GLY A N 1
ATOM 2601 C CA . GLY A 1 330 ? -14.631 30.846 -40.872 1.00 10.04 330 GLY A CA 1
ATOM 2602 C C . GLY A 1 330 ? -16.020 30.258 -40.839 1.00 9.64 330 GLY A C 1
ATOM 2603 O O . GLY A 1 330 ? -16.345 29.436 -39.981 1.00 9.66 330 GLY A O 1
ATOM 2604 N N . PHE A 1 331 ? -16.846 30.696 -41.770 1.00 8.80 331 PHE A N 1
ATOM 2605 C CA . PHE A 1 331 ? -18.168 30.116 -41.992 1.00 10.21 331 PHE A CA 1
ATOM 2606 C C . PHE A 1 331 ? -18.530 30.400 -43.445 1.00 10.77 331 PHE A C 1
ATOM 2607 O O . PHE A 1 331 ? -18.341 31.525 -43.928 1.00 11.15 331 PHE A O 1
ATOM 2615 N N . PRO A 1 332 ? -19.045 29.417 -44.173 1.00 10.63 332 PRO A N 1
ATOM 2616 C CA . PRO A 1 332 ? -19.365 29.644 -45.594 1.00 11.54 332 PRO A CA 1
ATOM 2617 C C . PRO A 1 332 ? -20.266 30.848 -45.805 1.00 14.91 332 PRO A C 1
ATOM 2618 O O . PRO A 1 332 ? -21.318 30.980 -45.175 1.00 14.29 332 PRO A O 1
ATOM 2622 N N . GLY A 1 333 ? -19.849 31.725 -46.702 1.00 14.52 333 GLY A N 1
ATOM 2623 C CA . GLY A 1 333 ? -20.646 32.866 -47.087 1.00 16.30 333 GLY A CA 1
ATOM 2624 C C . GLY A 1 333 ? -20.498 34.088 -46.211 1.00 16.10 333 GLY A C 1
ATOM 2625 O O . GLY A 1 333 ? -21.098 35.125 -46.534 1.00 20.00 333 GLY A O 1
ATOM 2626 N N . LEU A 1 334 ? -19.728 34.014 -45.129 1.00 11.18 334 LEU A N 1
ATOM 2627 C CA . LEU A 1 334 ? -19.515 35.181 -44.291 1.00 11.67 334 LEU A CA 1
ATOM 2628 C C . LEU A 1 334 ? -18.320 35.961 -44.807 1.00 16.42 334 LEU A C 1
ATOM 2629 O O . LEU A 1 334 ? -17.298 35.376 -45.174 1.00 19.26 334 LEU A O 1
ATOM 2634 N N . LYS A 1 335 ? -18.464 37.278 -44.832 1.00 15.69 335 LYS A N 1
ATOM 2635 C CA . LYS A 1 335 ? -17.393 38.142 -45.312 1.00 20.02 335 LYS A CA 1
ATOM 2636 C C . LYS A 1 335 ? -16.234 38.136 -44.333 1.00 17.02 335 LYS A C 1
ATOM 2637 O O . LYS A 1 335 ? -16.437 38.035 -43.120 1.00 14.06 335 LYS A O 1
ATOM 2643 N N . ARG A 1 336 ? -15.017 38.211 -44.875 1.00 19.58 336 ARG A N 1
ATOM 2644 C CA . ARG A 1 336 ? -13.794 38.312 -44.102 1.00 18.29 336 ARG A CA 1
ATOM 2645 C C . ARG A 1 336 ? -13.398 39.769 -43.958 1.00 18.66 336 ARG A C 1
ATOM 2646 O O . ARG A 1 336 ? -13.653 40.606 -44.828 1.00 22.02 336 ARG A O 1
ATOM 2654 N N . ILE A 1 337 ? -12.743 40.056 -42.855 1.00 14.66 337 ILE A N 1
ATOM 2655 C CA . ILE A 1 337 ? -12.060 41.338 -42.726 1.00 12.77 337 ILE A CA 1
ATOM 2656 C C . ILE A 1 337 ? -10.797 41.303 -43.585 1.00 14.96 337 ILE A C 1
ATOM 2657 O O . ILE A 1 337 ? -9.977 40.386 -43.443 1.00 16.70 337 ILE A O 1
ATOM 2662 N N . PRO A 1 338 ? -10.601 42.256 -44.486 1.00 18.81 338 PRO A N 1
ATOM 2663 C CA . PRO A 1 338 ? -9.353 42.274 -45.269 1.00 22.08 338 PRO A CA 1
ATOM 2664 C C . PRO A 1 338 ? -8.147 42.553 -44.384 1.00 22.10 338 PRO A C 1
ATOM 2665 O O . PRO A 1 338 ? -8.224 43.333 -43.431 1.00 19.78 338 PRO A O 1
ATOM 2669 N N . GLU A 1 339 ? -7.030 41.891 -44.706 1.00 25.24 339 GLU A N 1
ATOM 2670 C CA . GLU A 1 339 ? -5.804 41.950 -43.922 1.00 29.81 339 GLU A CA 1
ATOM 2671 C C . GLU A 1 339 ? -4.600 41.934 -44.854 1.00 52.33 339 GLU A C 1
ATOM 2672 O O . GLU A 1 339 ? -4.572 41.174 -45.826 1.00 34.92 339 GLU A O 1
ATOM 2678 N N . ASP A 1 340 ? -3.602 42.770 -44.550 1.00 29.77 340 ASP A N 1
ATOM 2679 C CA . ASP A 1 340 ? -2.387 42.851 -45.355 1.00 25.37 340 ASP A CA 1
ATOM 2680 C C . ASP A 1 340 ? -1.319 41.900 -44.812 1.00 36.59 340 ASP A C 1
ATOM 2681 O O . ASP A 1 340 ? -1.554 41.135 -43.875 1.00 33.03 340 ASP A O 1
ATOM 2686 N N . GLU A 1 341 ? -0.124 41.931 -45.421 1.00 41.72 341 GLU A N 1
ATOM 2687 C CA . GLU A 1 341 ? 0.919 40.976 -45.050 1.00 31.88 341 GLU A CA 1
ATOM 2688 C C . GLU A 1 341 ? 1.466 41.227 -43.650 1.00 55.02 341 GLU A C 1
ATOM 2689 O O . GLU A 1 341 ? 2.105 40.336 -43.076 1.00 49.06 341 GLU A O 1
ATOM 2695 N N . ASN A 1 342 ? 1.223 42.408 -43.087 1.00 44.92 342 ASN A N 1
ATOM 2696 C CA . ASN A 1 342 ? 1.761 42.788 -41.790 1.00 39.18 342 ASN A CA 1
ATOM 2697 C C . ASN A 1 342 ? 0.753 42.637 -40.660 1.00 28.53 342 ASN A C 1
ATOM 2698 O O . ASN A 1 342 ? 1.029 43.071 -39.537 1.00 42.83 342 ASN A O 1
ATOM 2703 N N A GLY A 1 343 ? -0.400 42.031 -40.924 0.96 30.74 343 GLY A N 1
ATOM 2704 C CA A GLY A 1 343 ? -1.411 41.848 -39.905 0.96 36.73 343 GLY A CA 1
ATOM 2705 C C A GLY A 1 343 ? -2.348 43.017 -39.706 0.96 30.65 343 GLY A C 1
ATOM 2706 O O A GLY A 1 343 ? -3.161 42.990 -38.769 0.96 42.01 343 GLY A O 1
ATOM 2707 N N . ASN A 1 344 ? -2.253 44.047 -40.535 1.00 23.43 344 ASN A N 1
ATOM 2708 C CA . ASN A 1 344 ? -3.132 45.197 -40.394 1.00 18.25 344 ASN A CA 1
ATOM 2709 C C . ASN A 1 344 ? -4.480 44.897 -41.029 1.00 20.93 344 ASN A C 1
ATOM 2710 O O . ASN A 1 344 ? -4.551 44.476 -42.184 1.00 24.74 344 ASN A O 1
ATOM 2715 N N . LYS A 1 345 ? -5.545 45.167 -40.289 1.00 13.86 345 LYS A N 1
ATOM 2716 C CA . LYS A 1 345 ? -6.898 44.832 -40.699 1.00 12.80 345 LYS A CA 1
ATOM 2717 C C . LYS A 1 345 ? -7.664 46.088 -41.064 1.00 16.13 345 LYS A C 1
ATOM 2718 O O . LYS A 1 345 ? -7.474 47.136 -40.452 1.00 17.87 345 LYS A O 1
ATOM 2724 N N . ASP A 1 346 ? -8.488 45.972 -42.104 1.00 14.32 346 ASP A N 1
ATOM 2725 C CA . ASP A 1 346 ? -9.243 47.076 -42.681 1.00 15.82 346 ASP A CA 1
ATOM 2726 C C . ASP A 1 346 ? -10.720 46.853 -42.368 1.00 14.88 346 ASP A C 1
ATOM 2727 O O . ASP A 1 346 ? -11.350 45.954 -42.930 1.00 17.98 346 ASP A O 1
ATOM 2732 N N . PHE A 1 347 ? -11.275 47.685 -41.486 1.00 14.77 347 PHE A N 1
ATOM 2733 C CA . PHE A 1 347 ? -12.672 47.578 -41.083 1.00 13.77 347 PHE A CA 1
ATOM 2734 C C . PHE A 1 347 ? -13.579 48.530 -41.857 1.00 15.14 347 PHE A C 1
ATOM 2735 O O . PHE A 1 347 ? -14.721 48.768 -41.445 1.00 16.77 347 PHE A O 1
ATOM 2743 N N A SER A 1 348 ? -13.099 49.078 -42.973 0.59 16.71 348 SER A N 1
ATOM 2744 N N B SER A 1 348 ? -13.096 49.082 -42.970 0.41 16.23 348 SER A N 1
ATOM 2745 C CA A SER A 1 348 ? -13.852 50.124 -43.653 0.59 16.88 348 SER A CA 1
ATOM 2746 C CA B SER A 1 348 ? -13.853 50.121 -43.658 0.41 19.37 348 SER A CA 1
ATOM 2747 C C A SER A 1 348 ? -15.220 49.636 -44.129 0.59 19.62 348 SER A C 1
ATOM 2748 C C B SER A 1 348 ? -15.226 49.625 -44.105 0.41 20.16 348 SER A C 1
ATOM 2749 O O A SER A 1 348 ? -16.209 50.374 -44.029 0.59 20.96 348 SER A O 1
ATOM 2750 O O B SER A 1 348 ? -16.223 50.346 -43.968 0.41 20.24 348 SER A O 1
ATOM 2755 N N . GLU A 1 349 ? -15.299 48.405 -44.649 1.00 17.24 349 GLU A N 1
ATOM 2756 C CA . GLU A 1 349 ? -16.587 47.892 -45.128 1.00 22.86 349 GLU A CA 1
ATOM 2757 C C . GLU A 1 349 ? -17.561 47.706 -43.971 1.00 14.96 349 GLU A C 1
ATOM 2758 O O . GLU A 1 349 ? -18.765 47.971 -44.109 1.00 17.57 349 GLU A O 1
ATOM 2764 N N . VAL A 1 350 ? -17.060 47.229 -42.832 1.00 15.42 350 VAL A N 1
ATOM 2765 C CA . VAL A 1 350 ? -17.902 47.061 -41.659 1.00 16.70 350 VAL A CA 1
ATOM 2766 C C . VAL A 1 350 ? -18.455 48.399 -41.206 1.00 12.86 350 VAL A C 1
ATOM 2767 O O . VAL A 1 350 ? -19.630 48.505 -40.835 1.00 14.00 350 VAL A O 1
ATOM 2771 N N . ILE A 1 351 ? -17.603 49.431 -41.180 1.00 12.80 351 ILE A N 1
ATOM 2772 C CA . ILE A 1 351 ? -18.010 50.737 -40.672 1.00 12.96 351 ILE A CA 1
ATOM 2773 C C . ILE A 1 351 ? -19.058 51.361 -41.587 1.00 14.87 351 ILE A C 1
ATOM 2774 O O . ILE A 1 351 ? -20.039 51.957 -41.126 1.00 14.73 351 ILE A O 1
ATOM 2779 N N . GLU A 1 352 ? -18.864 51.243 -42.899 1.00 14.76 352 GLU A N 1
ATOM 2780 C CA . GLU A 1 352 ? -19.838 51.782 -43.840 1.00 16.33 352 GLU A CA 1
ATOM 2781 C C . GLU A 1 352 ? -21.183 51.083 -43.695 1.00 15.94 352 GLU A C 1
ATOM 2782 O O . GLU A 1 352 ? -22.235 51.729 -43.746 1.00 16.94 352 GLU A O 1
ATOM 2788 N N . GLN A 1 353 ? -21.167 49.772 -43.475 1.00 14.92 353 GLN A N 1
ATOM 2789 C CA . GLN A 1 353 ? -22.417 49.064 -43.229 1.00 14.88 353 GLN A CA 1
ATOM 2790 C C . GLN A 1 353 ? -23.044 49.501 -41.910 1.00 13.17 353 GLN A C 1
ATOM 2791 O O . GLN A 1 353 ? -24.255 49.733 -41.835 1.00 15.40 353 GLN A O 1
ATOM 2797 N N . ALA A 1 354 ? -22.229 49.678 -40.872 1.00 12.67 354 ALA A N 1
ATOM 2798 C CA . ALA A 1 354 ? -22.766 50.041 -39.561 1.00 12.03 354 ALA A CA 1
ATOM 2799 C C . ALA A 1 354 ? -23.491 51.371 -39.594 1.00 15.25 354 ALA A C 1
ATOM 2800 O O . ALA A 1 354 ? -24.516 51.547 -38.920 1.00 16.18 354 ALA A O 1
ATOM 2802 N N . LYS A 1 355 ? -22.971 52.328 -40.358 1.00 14.55 355 LYS A N 1
ATOM 2803 C CA . LYS A 1 355 ? -23.584 53.651 -40.391 1.00 17.05 355 LYS A CA 1
ATOM 2804 C C . LYS A 1 355 ? -25.042 53.586 -40.817 1.00 22.34 355 LYS A C 1
ATOM 2805 O O . LYS A 1 355 ? -25.838 54.473 -40.462 1.00 21.71 355 LYS A O 1
ATOM 2811 N N . LYS A 1 356 ? -25.417 52.554 -41.572 1.00 15.75 356 LYS A N 1
ATOM 2812 C CA . LYS A 1 356 ? -26.773 52.394 -42.070 1.00 22.43 356 LYS A CA 1
ATOM 2813 C C . LYS A 1 356 ? -27.674 51.621 -41.117 1.00 19.68 356 LYS A C 1
ATOM 2814 O O . LYS A 1 356 ? -28.882 51.536 -41.368 1.00 23.95 356 LYS A O 1
ATOM 2820 N N . CYS A 1 357 ? -27.140 51.112 -40.011 1.00 16.84 357 CYS A N 1
ATOM 2821 C CA . CYS A 1 357 ? -27.915 50.251 -39.131 1.00 17.62 357 CYS A CA 1
ATOM 2822 C C . CYS A 1 357 ? -28.570 51.039 -38.006 1.00 17.23 357 CYS A C 1
ATOM 2823 O O . CYS A 1 357 ? -28.104 52.113 -37.602 1.00 19.17 357 CYS A O 1
ATOM 2826 N N . ALA A 1 358 ? -29.675 50.500 -37.503 1.00 14.74 358 ALA A N 1
ATOM 2827 C CA . ALA A 1 358 ? -30.279 51.023 -36.298 1.00 14.47 358 ALA A CA 1
ATOM 2828 C C . ALA A 1 358 ? -29.367 50.784 -35.099 1.00 14.85 358 ALA A C 1
ATOM 2829 O O . ALA A 1 358 ? -28.550 49.870 -35.108 1.00 14.72 358 ALA A O 1
ATOM 2831 N N . PRO A 1 359 ? -29.502 51.584 -34.040 1.00 13.49 359 PRO A N 1
ATOM 2832 C CA . PRO A 1 359 ? -28.720 51.333 -32.825 1.00 13.64 359 PRO A CA 1
ATOM 2833 C C . PRO A 1 359 ? -29.161 50.046 -32.150 1.00 15.01 359 PRO A C 1
ATOM 2834 O O . PRO A 1 359 ? -30.244 49.511 -32.460 1.00 14.45 359 PRO A O 1
ATOM 2838 N N . PRO A 1 360 ? -28.355 49.515 -31.231 1.00 13.88 360 PRO A N 1
ATOM 2839 C CA . PRO A 1 360 ? -28.691 48.220 -30.630 1.00 13.84 360 PRO A CA 1
ATOM 2840 C C . PRO A 1 360 ? -29.936 48.277 -29.760 1.00 13.72 360 PRO A C 1
ATOM 2841 O O . PRO A 1 360 ? -30.215 49.259 -29.073 1.00 15.01 360 PRO A O 1
ATOM 2845 N N . LYS A 1 361 ? -30.678 47.188 -29.759 1.00 12.47 361 LYS A N 1
ATOM 2846 C CA . LYS A 1 361 ? -31.807 47.076 -28.853 1.00 13.51 361 LYS A CA 1
ATOM 2847 C C . LYS A 1 361 ? -31.297 46.911 -27.427 1.00 14.64 361 LYS A C 1
ATOM 2848 O O . LYS A 1 361 ? -30.383 46.126 -27.160 1.00 14.02 361 LYS A O 1
ATOM 2854 N N . GLN A 1 362 ? -31.864 47.672 -26.501 1.00 15.13 362 GLN A N 1
ATOM 2855 C CA . GLN A 1 362 ? -31.476 47.533 -25.105 1.00 14.11 362 GLN A CA 1
ATOM 2856 C C . GLN A 1 362 ? -31.950 46.190 -24.575 1.00 14.24 362 GLN A C 1
ATOM 2857 O O . GLN A 1 362 ? -33.144 45.879 -24.636 1.00 20.55 362 GLN A O 1
ATOM 2863 N N . LEU A 1 363 ? -31.011 45.392 -24.072 1.00 18.36 363 LEU A N 1
ATOM 2864 C CA . LEU A 1 363 ? -31.319 44.114 -23.444 1.00 18.00 363 LEU A CA 1
ATOM 2865 C C . LEU A 1 363 ? -31.424 44.246 -21.935 1.00 22.33 363 LEU A C 1
ATOM 2866 O O . LEU A 1 363 ? -32.211 43.533 -21.306 1.00 22.01 363 LEU A O 1
ATOM 2871 N N . GLU A 1 364 ? -30.680 45.203 -21.409 1.00 23.55 364 GLU A N 1
ATOM 2872 C CA . GLU A 1 364 ? -30.636 45.418 -19.955 1.00 30.65 364 GLU A CA 1
ATOM 2873 C C . GLU A 1 364 ? -29.857 46.694 -19.679 1.00 21.03 364 GLU A C 1
ATOM 2874 O O . GLU A 1 364 ? -29.343 47.271 -20.615 1.00 18.33 364 GLU A O 1
ATOM 2880 N N . THR A 1 365 ? -29.834 47.077 -18.413 1.00 24.09 365 THR A N 1
ATOM 2881 C CA . THR A 1 365 ? -29.121 48.297 -18.013 1.00 22.67 365 THR A CA 1
ATOM 2882 C C . THR A 1 365 ? -28.343 47.944 -16.752 1.00 19.75 365 THR A C 1
ATOM 2883 O O . THR A 1 365 ? -28.655 46.945 -16.109 1.00 24.59 365 THR A O 1
ATOM 2887 N N . GLY A 1 366 ? -27.367 48.764 -16.436 1.00 19.85 366 GLY A N 1
ATOM 2888 C CA . GLY A 1 366 ? -26.559 48.517 -15.244 1.00 24.90 366 GLY A CA 1
ATOM 2889 C C . GLY A 1 366 ? -25.078 48.421 -15.545 1.00 17.21 366 GLY A C 1
ATOM 2890 O O . GLY A 1 366 ? -24.687 48.847 -16.614 1.00 16.04 366 GLY A O 1
ATOM 2891 N N . LYS A 1 367 ? -24.313 47.860 -14.617 1.00 19.66 367 LYS A N 1
ATOM 2892 C CA . LYS A 1 367 ? -22.861 47.815 -14.727 1.00 18.46 367 LYS A CA 1
ATOM 2893 C C . LYS A 1 367 ? -22.344 46.468 -14.230 1.00 23.34 367 LYS A C 1
ATOM 2894 O O . LYS A 1 367 ? -22.976 45.804 -13.403 1.00 28.91 367 LYS A O 1
ATOM 2900 N N . ILE A 1 368 ? -21.199 46.066 -14.775 1.00 17.48 368 ILE A N 1
ATOM 2901 C CA . ILE A 1 368 ? -20.407 44.921 -14.327 1.00 20.57 368 ILE A CA 1
ATOM 2902 C C . ILE A 1 368 ? -19.077 45.515 -13.869 1.00 29.48 368 ILE A C 1
ATOM 2903 O O . ILE A 1 368 ? -18.491 46.328 -14.589 1.00 23.56 368 ILE A O 1
ATOM 2908 N N A VAL A 1 369 ? -18.608 45.122 -12.686 0.71 19.59 369 VAL A N 1
ATOM 2909 N N B VAL A 1 369 ? -18.609 45.130 -12.677 0.29 20.07 369 VAL A N 1
ATOM 2910 C CA A VAL A 1 369 ? -17.295 45.528 -12.195 0.71 16.08 369 VAL A CA 1
ATOM 2911 C CA B VAL A 1 369 ? -17.293 45.544 -12.195 0.29 16.39 369 VAL A CA 1
ATOM 2912 C C A VAL A 1 369 ? -16.317 44.389 -12.445 0.71 16.29 369 VAL A C 1
ATOM 2913 C C B VAL A 1 369 ? -16.317 44.399 -12.432 0.29 17.83 369 VAL A C 1
ATOM 2914 O O A VAL A 1 369 ? -16.653 43.209 -12.273 0.71 17.08 369 VAL A O 1
ATOM 2915 O O B VAL A 1 369 ? -16.654 43.225 -12.229 0.29 22.96 369 VAL A O 1
ATOM 2922 N N . GLY A 1 370 ? -15.113 44.733 -12.881 1.00 12.85 370 GLY A N 1
ATOM 2923 C CA . GLY A 1 370 ? -14.099 43.725 -13.137 1.00 11.60 370 GLY A CA 1
ATOM 2924 C C . GLY A 1 370 ? -12.740 44.375 -13.259 1.00 11.93 370 GLY A C 1
ATOM 2925 O O . GLY A 1 370 ? -12.584 45.560 -12.985 1.00 12.80 370 GLY A O 1
ATOM 2926 N N . GLY A 1 371 ? -11.751 43.590 -13.670 1.00 10.34 371 GLY A N 1
ATOM 2927 C CA . GLY A 1 371 ? -10.396 44.070 -13.811 1.00 11.49 371 GLY A CA 1
ATOM 2928 C C . GLY A 1 371 ? -9.443 43.599 -12.736 1.00 10.52 371 GLY A C 1
ATOM 2929 O O . GLY A 1 371 ? -8.400 44.236 -12.532 1.00 11.43 371 GLY A O 1
ATOM 2930 N N . PHE A 1 372 ? -9.737 42.485 -12.086 1.00 10.17 372 PHE A N 1
ATOM 2931 C CA . PHE A 1 372 ? -8.937 41.979 -10.975 1.00 10.72 372 PHE A CA 1
ATOM 2932 C C . PHE A 1 372 ? -7.942 40.928 -11.468 1.00 11.13 372 PHE A C 1
ATOM 2933 O O . PHE A 1 372 ? -7.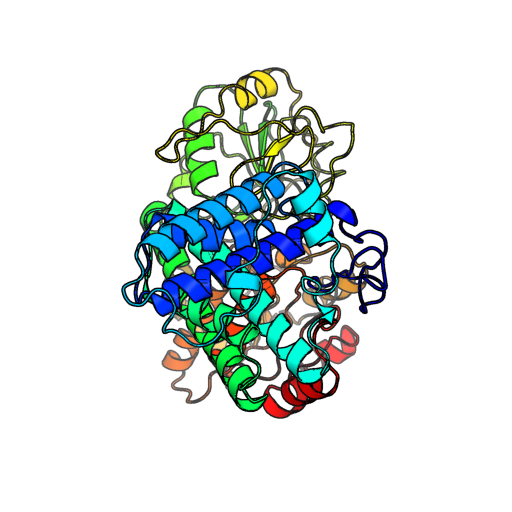923 39.779 -11.029 1.00 11.85 372 PHE A O 1
ATOM 2941 N N . ALA A 1 373 ? -7.097 41.348 -12.407 1.00 12.26 373 ALA A N 1
ATOM 2942 C CA . ALA A 1 373 ? -5.982 40.526 -12.847 1.00 11.50 373 ALA A CA 1
ATOM 2943 C C . ALA A 1 373 ? -4.817 40.699 -11.873 1.00 11.25 373 ALA A C 1
ATOM 2944 O O . ALA A 1 373 ? -4.923 41.356 -10.829 1.00 11.78 373 ALA A O 1
ATOM 2946 N N . HIS A 1 374 ? -3.675 40.085 -12.176 1.00 10.59 374 HIS A N 1
ATOM 2947 C CA . HIS A 1 374 ? -2.706 39.891 -11.099 1.00 11.49 374 HIS A CA 1
ATOM 2948 C C . HIS A 1 374 ? -2.113 41.204 -10.591 1.00 11.24 374 HIS A C 1
ATOM 2949 O O . HIS A 1 374 ? -1.877 41.347 -9.390 1.00 13.05 374 HIS A O 1
ATOM 2956 N N . ASN A 1 375 ? -1.835 42.159 -11.475 1.00 11.86 375 ASN A N 1
ATOM 2957 C CA . ASN A 1 375 ? -1.247 43.414 -11.005 1.00 14.36 375 ASN A CA 1
ATOM 2958 C C . ASN A 1 375 ? -2.208 44.159 -10.093 1.00 12.69 375 ASN A C 1
ATOM 2959 O O . ASN A 1 375 ? -1.814 44.682 -9.041 1.00 14.07 375 ASN A O 1
ATOM 2964 N N . GLN A 1 376 ? -3.481 44.198 -10.469 1.00 12.01 376 GLN A N 1
ATOM 2965 C CA . GLN A 1 376 ? -4.478 44.895 -9.669 1.00 12.93 376 GLN A CA 1
ATOM 2966 C C . GLN A 1 376 ? -4.679 44.215 -8.320 1.00 11.87 376 GLN A C 1
ATOM 2967 O O . GLN A 1 376 ? -4.797 44.889 -7.291 1.00 14.33 376 GLN A O 1
ATOM 2973 N N . VAL A 1 377 ? -4.745 42.884 -8.301 1.00 11.73 377 VAL A N 1
ATOM 2974 C CA . VAL A 1 377 ? -4.962 42.210 -7.029 1.00 12.14 377 VAL A CA 1
ATOM 2975 C C . VAL A 1 377 ? -3.721 42.312 -6.154 1.00 13.14 377 VAL A C 1
ATOM 2976 O O . VAL A 1 377 ? -3.819 42.491 -4.939 1.00 15.52 377 VAL A O 1
ATOM 2980 N N . LEU A 1 378 ? -2.531 42.211 -6.740 1.00 15.11 378 LEU A N 1
ATOM 2981 C CA . LEU A 1 378 ? -1.338 42.357 -5.911 1.00 20.09 378 LEU A CA 1
ATOM 2982 C C . LEU A 1 378 ? -1.229 43.772 -5.341 1.00 20.06 378 LEU A C 1
ATOM 2983 O O . LEU A 1 378 ? -0.691 43.959 -4.242 1.00 22.78 378 LEU A O 1
ATOM 2988 N N . ALA A 1 379 ? -1.798 44.772 -6.023 1.00 18.19 379 ALA A N 1
ATOM 2989 C CA . ALA A 1 379 ? -1.816 46.127 -5.471 1.00 21.11 379 ALA A CA 1
ATOM 2990 C C . ALA A 1 379 ? -2.791 46.264 -4.304 1.00 19.88 379 ALA A C 1
ATOM 2991 O O . ALA A 1 379 ? -2.709 47.231 -3.535 1.00 24.36 379 ALA A O 1
ATOM 2993 N N . LEU A 1 380 ? -3.716 45.319 -4.164 1.00 17.54 380 LEU A N 1
ATOM 2994 C CA . LEU A 1 380 ? -4.665 45.273 -3.058 1.00 18.20 380 LEU A CA 1
ATOM 2995 C C . LEU A 1 380 ? -4.313 44.163 -2.073 1.00 19.80 380 LEU A C 1
ATOM 2996 O O . LEU A 1 380 ? -5.153 43.775 -1.260 1.00 20.05 380 LEU A O 1
ATOM 3001 N N . ALA A 1 381 ? -3.095 43.618 -2.156 1.00 19.74 381 ALA A N 1
ATOM 3002 C CA . ALA A 1 381 ? -2.770 42.407 -1.408 1.00 22.51 381 ALA A CA 1
ATOM 3003 C C . ALA A 1 381 ? -2.947 42.593 0.098 1.00 19.99 381 ALA A C 1
ATOM 3004 O O . ALA A 1 381 ? -3.442 41.688 0.784 1.00 22.62 381 ALA A O 1
ATOM 3006 N N . ASP A 1 382 ? -2.548 43.750 0.633 1.00 21.39 382 ASP A N 1
ATOM 3007 C CA . ASP A 1 382 ? -2.692 43.972 2.066 1.00 24.61 382 ASP A CA 1
ATOM 3008 C C . ASP A 1 382 ? -4.151 43.880 2.479 1.00 25.46 382 ASP A C 1
ATOM 3009 O O . ASP A 1 382 ? -4.482 43.291 3.515 1.00 22.85 382 ASP A O 1
ATOM 3014 N N . LYS A 1 383 ? -5.043 44.445 1.668 1.00 20.26 383 LYS A N 1
ATOM 3015 C CA . LYS A 1 383 ? -6.461 44.430 2.001 1.00 19.55 383 LYS A CA 1
ATOM 3016 C C . LYS A 1 383 ? -7.022 43.021 1.911 1.00 18.85 383 LYS A C 1
ATOM 3017 O O . LYS A 1 383 ? -7.821 42.611 2.759 1.00 20.30 383 LYS A O 1
ATOM 3023 N N . VAL A 1 384 ? -6.592 42.263 0.903 1.00 18.52 384 VAL A N 1
ATOM 3024 C CA . VAL A 1 384 ? -7.052 40.886 0.745 1.00 19.92 384 VAL A CA 1
ATOM 3025 C C . VAL A 1 384 ? -6.545 40.025 1.890 1.00 17.77 384 VAL A C 1
ATOM 3026 O O . VAL A 1 384 ? -7.308 39.284 2.511 1.00 19.74 384 VAL A O 1
ATOM 3030 N N . VAL A 1 385 ? -5.247 40.116 2.192 1.00 19.02 385 VAL A N 1
ATOM 3031 C CA . VAL A 1 385 ? -4.669 39.310 3.266 1.00 20.01 385 VAL A CA 1
ATOM 3032 C C . VAL A 1 385 ? -5.323 39.648 4.602 1.00 15.36 385 VAL A C 1
ATOM 3033 O O . VAL A 1 385 ? -5.605 38.759 5.410 1.00 20.69 385 VAL A O 1
ATOM 3037 N N . GLU A 1 386 ? -5.576 40.935 4.857 1.00 18.05 386 GLU A N 1
ATOM 3038 C CA . GLU A 1 386 ? -6.201 41.316 6.117 1.00 19.44 386 GLU A CA 1
ATOM 3039 C C . GLU A 1 386 ? -7.592 40.712 6.241 1.00 16.22 386 GLU A C 1
ATOM 3040 O O . GLU A 1 386 ? -8.007 40.299 7.331 1.00 20.49 386 GLU A O 1
ATOM 3046 N N . ALA A 1 387 ? -8.326 40.653 5.135 1.00 17.26 387 ALA A N 1
ATOM 3047 C CA . ALA A 1 387 ? -9.665 40.078 5.169 1.00 18.56 387 ALA A CA 1
ATOM 3048 C C . ALA A 1 387 ? -9.625 38.570 5.368 1.00 19.24 387 ALA A C 1
ATOM 3049 O O . ALA A 1 387 ? -10.508 38.020 6.029 1.00 19.26 387 ALA A O 1
ATOM 3051 N N . VAL A 1 388 ? -8.617 37.889 4.812 1.00 19.34 388 VAL A N 1
ATOM 3052 C CA . VAL A 1 388 ? -8.454 36.460 5.074 1.00 20.70 388 VAL A CA 1
ATOM 3053 C C . VAL A 1 388 ? -8.104 36.225 6.538 1.00 23.07 388 VAL A C 1
ATOM 3054 O O . VAL A 1 388 ? -8.644 35.319 7.183 1.00 21.24 388 VAL A O 1
ATOM 3058 N N . LYS A 1 389 ? -7.210 37.047 7.078 1.00 19.42 389 LYS A N 1
ATOM 3059 C CA . LYS A 1 389 ? -6.723 36.840 8.470 1.00 22.40 389 LYS A CA 1
ATOM 3060 C C . LYS A 1 389 ? -7.839 37.135 9.474 1.00 26.48 389 LYS A C 1
ATOM 3061 O O . LYS A 1 389 ? -7.908 36.434 10.484 1.00 27.12 389 LYS A O 1
ATOM 3067 N N . SER A 1 390 ? -8.709 38.086 9.187 1.00 18.79 390 SER A N 1
ATOM 3068 C CA . SER A 1 390 ? -9.826 38.365 10.080 1.00 22.22 390 SER A CA 1
ATOM 3069 C C . SER A 1 390 ? -11.004 37.418 9.890 1.00 24.70 390 SER A C 1
ATOM 3070 O O . SER A 1 390 ? -11.963 37.490 10.667 1.00 35.52 390 SER A O 1
ATOM 3073 N N . GLY A 1 391 ? -10.972 36.557 8.882 1.00 21.85 391 GLY A N 1
ATOM 3074 C CA . GLY A 1 391 ? -12.102 35.714 8.568 1.00 21.53 391 GLY A CA 1
ATOM 3075 C C . GLY A 1 391 ? -13.228 36.406 7.835 1.00 26.95 391 GLY A C 1
ATOM 3076 O O . GLY A 1 391 ? -14.253 35.768 7.566 1.00 24.05 391 GLY A O 1
ATOM 3077 N N . ALA A 1 392 ? -13.068 37.685 7.491 1.00 21.99 392 ALA A N 1
ATOM 3078 C CA . ALA A 1 392 ? -14.061 38.358 6.664 1.00 19.58 392 ALA A CA 1
ATOM 3079 C C . ALA A 1 392 ? -14.217 37.653 5.326 1.00 18.72 392 ALA A C 1
ATOM 3080 O O . ALA A 1 392 ? -15.327 37.562 4.786 1.00 20.04 392 ALA A O 1
ATOM 3082 N N . ILE A 1 393 ? -13.120 37.151 4.773 1.00 18.19 393 ILE A N 1
ATOM 3083 C CA . ILE A 1 393 ? -13.149 36.256 3.626 1.00 17.34 393 ILE A CA 1
ATOM 3084 C C . ILE A 1 393 ? -12.737 34.891 4.151 1.00 21.15 393 ILE A C 1
ATOM 3085 O O . ILE A 1 393 ? -11.577 34.691 4.542 1.00 22.07 393 ILE A O 1
ATOM 3090 N N . ARG A 1 394 ? -13.680 33.955 4.195 1.00 17.61 394 ARG A N 1
ATOM 3091 C CA . ARG A 1 394 ? -13.369 32.624 4.702 1.00 20.15 394 ARG A CA 1
ATOM 3092 C C . ARG A 1 394 ? -12.899 31.680 3.609 1.00 24.84 394 ARG A C 1
ATOM 3093 O O . ARG A 1 394 ? -12.121 30.760 3.892 1.00 26.06 394 ARG A O 1
ATOM 3101 N N . LYS A 1 395 ? -13.339 31.890 2.366 1.00 15.79 395 LYS A N 1
ATOM 3102 C CA . LYS A 1 395 ? -12.936 31.023 1.273 1.00 16.54 395 LYS A CA 1
ATOM 3103 C C . LYS A 1 395 ? -13.098 31.741 -0.054 1.00 16.37 395 LYS A C 1
ATOM 3104 O O . LYS A 1 395 ? -14.052 32.503 -0.248 1.00 16.59 395 LYS A O 1
ATOM 3110 N N . PHE A 1 396 ? -12.154 31.483 -0.958 1.00 13.37 396 PHE A N 1
ATOM 3111 C CA . PHE A 1 396 ? -12.282 31.826 -2.362 1.00 12.14 396 PHE A CA 1
ATOM 3112 C C . PHE A 1 396 ? -12.756 30.592 -3.120 1.00 14.08 396 PHE A C 1
ATOM 3113 O O . PHE A 1 396 ? -12.377 29.455 -2.793 1.00 16.83 396 PHE A O 1
ATOM 3121 N N . VAL A 1 397 ? -13.584 30.837 -4.130 1.00 12.23 397 VAL A N 1
ATOM 3122 C CA . VAL A 1 397 ? -14.096 29.742 -4.987 1.00 11.14 397 VAL A CA 1
ATOM 3123 C C . VAL A 1 397 ? -13.777 30.114 -6.443 1.00 11.51 397 VAL A C 1
ATOM 3124 O O . VAL A 1 397 ? -14.327 31.083 -6.933 1.00 12.00 397 VAL A O 1
ATOM 3128 N N . VAL A 1 398 ? -12.872 29.366 -7.055 1.00 12.11 398 VAL A N 1
ATOM 3129 C CA . VAL A 1 398 ? -12.571 29.593 -8.493 1.00 11.07 398 VAL A CA 1
ATOM 3130 C C . VAL A 1 398 ? -13.688 28.938 -9.306 1.00 10.67 398 VAL A C 1
ATOM 3131 O O . VAL A 1 398 ? -13.813 27.730 -9.236 1.00 13.30 398 VAL A O 1
ATOM 3135 N N . MET A 1 399 ? -14.453 29.728 -10.042 1.00 10.32 399 MET A N 1
ATOM 3136 C CA . MET A 1 399 ? -15.588 29.241 -10.866 1.00 12.70 399 MET A CA 1
ATOM 3137 C C . MET A 1 399 ? -15.298 29.610 -12.319 1.00 13.40 399 MET A C 1
ATOM 3138 O O . MET A 1 399 ? -16.223 29.689 -13.100 1.00 16.58 399 MET A O 1
ATOM 3143 N N . ALA A 1 400 ? -14.024 29.743 -12.619 1.00 12.91 400 ALA A N 1
ATOM 3144 C CA . ALA A 1 400 ? -13.604 30.125 -13.977 1.00 13.12 400 ALA A CA 1
ATOM 3145 C C . ALA A 1 400 ? -13.863 29.035 -15.014 1.00 11.01 400 ALA A C 1
ATOM 3146 O O . ALA A 1 400 ? -14.128 27.908 -14.645 1.00 12.31 400 ALA A O 1
ATOM 3148 N N . GLY A 1 401 ? -13.725 29.417 -16.269 1.00 8.96 401 GLY A N 1
ATOM 3149 C CA . GLY A 1 401 ? -13.838 28.448 -17.359 1.00 9.84 401 GLY A CA 1
ATOM 3150 C C . GLY A 1 401 ? -14.786 28.886 -18.454 1.00 8.53 401 GLY A C 1
ATOM 3151 O O . GLY A 1 401 ? -14.866 30.069 -18.741 1.00 8.25 401 GLY A O 1
ATOM 3152 N N . CYS A 1 402 ? -15.509 27.923 -19.005 1.00 8.91 402 CYS A N 1
ATOM 3153 C CA . CYS A 1 402 ? -16.366 28.202 -20.176 1.00 7.24 402 CYS A CA 1
ATOM 3154 C C . CYS A 1 402 ? -17.840 28.009 -19.865 1.00 7.33 402 CYS A C 1
ATOM 3155 O O . CYS A 1 402 ? -18.167 27.084 -19.141 1.00 10.54 402 CYS A O 1
ATOM 3158 N N . ASP A 1 403 ? -18.671 28.843 -20.445 1.00 8.05 403 ASP A N 1
ATOM 3159 C CA . ASP A 1 403 ? -20.125 28.636 -20.374 1.00 8.43 403 ASP A CA 1
ATOM 3160 C C . ASP A 1 403 ? -20.514 27.786 -21.584 1.00 9.17 403 ASP A C 1
ATOM 3161 O O . ASP A 1 403 ? -19.672 27.525 -22.432 1.00 8.41 403 ASP A O 1
ATOM 3166 N N . GLY A 1 404 ? -21.761 27.369 -21.619 1.00 8.54 404 GLY A N 1
ATOM 3167 C CA . GLY A 1 404 ? -22.303 26.669 -22.764 1.00 8.81 404 GLY A CA 1
ATOM 3168 C C . GLY A 1 404 ? -23.807 26.572 -22.667 1.00 9.02 404 GLY A C 1
ATOM 3169 O O . GLY A 1 404 ? -24.420 27.127 -21.761 1.00 9.50 404 GLY A O 1
ATOM 3170 N N . ARG A 1 405 ? -24.390 25.799 -23.582 1.00 9.50 405 ARG A N 1
ATOM 3171 C CA . ARG A 1 405 ? -25.847 25.763 -23.739 1.00 10.47 405 ARG A CA 1
ATOM 3172 C C . ARG A 1 405 ? -26.567 24.900 -22.712 1.00 11.50 405 ARG A C 1
ATOM 3173 O O . ARG A 1 405 ? -27.763 25.123 -22.451 1.00 12.47 405 ARG A O 1
ATOM 3181 N N . HIS A 1 406 ? -25.919 23.863 -22.180 1.00 11.57 406 HIS A N 1
ATOM 3182 C CA . HIS A 1 406 ? -26.672 22.874 -21.405 1.00 12.87 406 HIS A CA 1
ATOM 3183 C C . HIS A 1 406 ? -27.355 23.507 -20.202 1.00 13.48 406 HIS A C 1
ATOM 3184 O O . HIS A 1 406 ? -26.687 24.198 -19.409 1.00 12.83 406 HIS A O 1
ATOM 3191 N N . PRO A 1 407 ? -28.667 23.294 -20.024 1.00 12.06 407 PRO A N 1
ATOM 3192 C CA . PRO A 1 407 ? -29.374 23.865 -18.866 1.00 13.65 407 PRO A CA 1
ATOM 3193 C C . PRO A 1 407 ? -28.896 23.322 -17.530 1.00 15.56 407 PRO A C 1
ATOM 3194 O O . PRO A 1 407 ? -29.209 23.926 -16.497 1.00 15.27 407 PRO A O 1
ATOM 3198 N N . SER A 1 408 ? -28.143 22.215 -17.507 1.00 12.36 408 SER A N 1
ATOM 3199 C CA . SER A 1 408 ? -27.507 21.788 -16.272 1.00 13.77 408 SER A CA 1
ATOM 3200 C C . SER A 1 408 ? -26.622 22.882 -15.682 1.00 11.50 408 SER A C 1
ATOM 3201 O O . SER A 1 408 ? -26.361 22.863 -14.472 1.00 12.63 408 SER A O 1
ATOM 3204 N N . ARG A 1 409 ? -26.144 23.801 -16.509 1.00 10.06 409 ARG A N 1
ATOM 3205 C CA . ARG A 1 409 ? -25.289 24.890 -16.043 1.00 9.48 409 ARG A CA 1
ATOM 3206 C C . ARG A 1 409 ? -26.036 25.901 -15.190 1.00 9.78 409 ARG A C 1
ATOM 3207 O O . ARG A 1 409 ? -25.391 26.753 -14.578 1.00 9.97 409 ARG A O 1
ATOM 3215 N N . GLU A 1 410 ? -27.354 25.794 -15.072 1.00 11.39 410 GLU A N 1
ATOM 3216 C CA . GLU A 1 410 ? -28.059 26.524 -14.026 1.00 12.81 410 GLU A CA 1
ATOM 3217 C C . GLU A 1 410 ? -27.443 26.277 -12.657 1.00 15.81 410 GLU A C 1
ATOM 3218 O O . GLU A 1 410 ? -27.579 27.100 -11.750 1.00 12.61 410 GLU A O 1
ATOM 3224 N N . TYR A 1 411 ? -26.818 25.110 -12.481 1.00 11.62 411 TYR A N 1
ATOM 3225 C CA . TYR A 1 411 ? -26.085 24.775 -11.265 1.00 13.34 411 TYR A CA 1
ATOM 3226 C C . TYR A 1 411 ? -25.129 25.884 -10.852 1.00 11.87 411 TYR A C 1
ATOM 3227 O O . TYR A 1 411 ? -25.017 26.196 -9.656 1.00 12.47 411 TYR A O 1
ATOM 3236 N N . TYR A 1 412 ? -24.398 26.451 -11.809 1.00 10.26 412 TYR A N 1
ATOM 3237 C CA . TYR A 1 412 ? -23.372 27.441 -11.476 1.00 10.15 412 TYR A CA 1
ATOM 3238 C C . TYR A 1 412 ? -23.986 28.729 -10.949 1.00 10.87 412 TYR A C 1
ATOM 3239 O O . TYR A 1 412 ? -23.452 29.337 -10.017 1.00 12.15 412 TYR A O 1
ATOM 3248 N N . THR A 1 413 ? -25.100 29.160 -11.533 1.00 10.87 413 THR A N 1
ATOM 3249 C CA . THR A 1 413 ? -25.823 30.324 -11.025 1.00 11.03 413 THR A CA 1
ATOM 3250 C C . THR A 1 413 ? -26.365 30.071 -9.626 1.00 12.40 413 THR A C 1
ATOM 3251 O O . THR A 1 413 ? -26.242 30.918 -8.735 1.00 13.10 413 THR A O 1
ATOM 3255 N N A GLU A 1 414 ? -26.978 28.909 -9.403 0.53 12.60 414 GLU A N 1
ATOM 3256 N N B GLU A 1 414 ? -27.002 28.907 -9.426 0.47 11.72 414 GLU A N 1
ATOM 3257 C CA A GLU A 1 414 ? -27.560 28.653 -8.090 0.53 13.98 414 GLU A CA 1
ATOM 3258 C CA B GLU A 1 414 ? -27.567 28.574 -8.122 0.47 12.45 414 GLU A CA 1
ATOM 3259 C C A GLU A 1 414 ? -26.486 28.373 -7.045 0.53 13.54 414 GLU A C 1
ATOM 3260 C C B GLU A 1 414 ? -26.467 28.432 -7.079 0.47 12.22 414 GLU A C 1
ATOM 3261 O O A GLU A 1 414 ? -26.682 28.683 -5.864 0.53 15.61 414 GLU A O 1
ATOM 3262 O O B GLU A 1 414 ? -26.618 28.895 -5.943 0.47 12.75 414 GLU A O 1
ATOM 3273 N N . PHE A 1 415 ? -25.349 27.803 -7.457 1.00 13.01 415 PHE A N 1
ATOM 3274 C CA . PHE A 1 415 ? -24.234 27.625 -6.533 1.00 14.41 415 PHE A CA 1
ATOM 3275 C C . PHE A 1 415 ? -23.721 28.984 -6.071 1.00 12.07 415 PHE A C 1
ATOM 3276 O O . PHE A 1 415 ? -23.553 29.222 -4.864 1.00 14.13 415 PHE A O 1
ATOM 3284 N N . ALA A 1 416 ? -23.530 29.910 -7.021 1.00 12.72 416 ALA A N 1
ATOM 3285 C CA . ALA A 1 416 ? -23.098 31.261 -6.683 1.00 14.16 416 ALA A CA 1
ATOM 3286 C C . ALA A 1 416 ? -24.066 31.935 -5.729 1.00 16.70 416 ALA A C 1
ATOM 3287 O O . ALA A 1 416 ? -23.640 32.568 -4.759 1.00 14.85 416 ALA A O 1
ATOM 3289 N N . LYS A 1 417 ? -25.375 31.804 -5.978 1.00 14.15 417 LYS A N 1
ATOM 3290 C CA . LYS A 1 417 ? -26.347 32.447 -5.102 1.00 13.89 417 LYS A CA 1
ATOM 3291 C C . LYS A 1 417 ? -26.371 31.834 -3.709 1.00 17.67 417 LYS A C 1
ATOM 3292 O O . LYS A 1 417 ? -26.687 32.533 -2.734 1.00 20.04 417 LYS A O 1
ATOM 3298 N N . LYS A 1 418 ? -26.074 30.545 -3.589 1.00 16.49 418 LYS A N 1
ATOM 3299 C CA . LYS A 1 418 ? -26.120 29.869 -2.300 1.00 16.96 418 LYS A CA 1
ATOM 3300 C C . LYS A 1 418 ? -24.815 29.957 -1.519 1.00 16.31 418 LYS A C 1
ATOM 3301 O O . LYS A 1 418 ? -24.793 29.570 -0.347 1.00 18.92 418 LYS A O 1
ATOM 3307 N N . LEU A 1 419 ? -23.749 30.463 -2.118 1.00 15.28 419 LEU A N 1
ATOM 3308 C CA . LEU A 1 419 ? -22.508 30.635 -1.381 1.00 18.30 419 LEU A CA 1
ATOM 3309 C C . LEU A 1 419 ? -22.730 31.593 -0.216 1.00 19.72 419 LEU A C 1
ATOM 3310 O O . LEU A 1 419 ? -23.460 32.584 -0.348 1.00 19.87 419 LEU A O 1
ATOM 3315 N N . PRO A 1 420 ? -22.113 31.332 0.932 1.00 17.16 420 PRO A N 1
ATOM 3316 C CA . PRO A 1 420 ? -22.258 32.242 2.073 1.00 21.71 420 PRO A CA 1
ATOM 3317 C C . PRO A 1 420 ? -21.618 33.592 1.767 1.00 17.61 420 PRO A C 1
ATOM 3318 O O . PRO A 1 420 ? -20.742 33.722 0.912 1.00 20.26 420 PRO A O 1
ATOM 3322 N N A ASN A 1 421 ? -22.079 34.609 2.486 0.48 19.52 421 ASN A N 1
ATOM 3323 N N B ASN A 1 421 ? -22.073 34.614 2.494 0.52 19.75 421 ASN A N 1
ATOM 3324 C CA A ASN A 1 421 ? -21.656 35.979 2.209 0.48 22.40 421 ASN A CA 1
ATOM 3325 C CA B ASN A 1 421 ? -21.634 35.974 2.203 0.52 19.07 421 ASN A CA 1
ATOM 3326 C C A ASN A 1 421 ? -20.244 36.229 2.723 0.48 17.55 421 ASN A C 1
ATOM 3327 C C B ASN A 1 421 ? -20.194 36.252 2.626 0.52 25.46 421 ASN A C 1
ATOM 3328 O O A ASN A 1 421 ? -19.694 37.315 2.527 0.48 27.81 421 ASN A O 1
ATOM 3329 O O B ASN A 1 421 ? -19.724 37.375 2.401 0.52 22.99 421 ASN A O 1
ATOM 3338 N N B ASP A 1 422 ? -19.489 35.289 3.225 0.94 19.77 422 ASP A N 1
ATOM 3339 C CA B ASP A 1 422 ? -18.068 35.431 3.525 0.94 18.20 422 ASP A CA 1
ATOM 3340 C C B ASP A 1 422 ? -17.188 34.682 2.526 0.94 17.69 422 ASP A C 1
ATOM 3341 O O B ASP A 1 422 ? -16.032 34.378 2.825 0.94 19.47 422 ASP A O 1
ATOM 3346 N N . THR A 1 423 ? -17.706 34.395 1.336 1.00 15.05 423 THR A N 1
ATOM 3347 C CA . THR A 1 423 ? -16.918 33.782 0.279 1.00 13.90 423 THR A CA 1
ATOM 3348 C C . THR A 1 423 ? -16.840 34.711 -0.925 1.00 15.24 423 THR A C 1
ATOM 3349 O O . THR A 1 423 ? -17.736 35.532 -1.163 1.00 15.46 423 THR A O 1
ATOM 3353 N N . VAL A 1 424 ? -15.757 34.572 -1.683 1.00 13.00 424 VAL A N 1
ATOM 3354 C CA . VAL A 1 424 ? -15.494 35.393 -2.861 1.00 12.51 424 VAL A CA 1
ATOM 3355 C C . VAL A 1 424 ? -15.300 34.454 -4.030 1.00 14.59 424 VAL A C 1
ATOM 3356 O O . VAL A 1 424 ? -14.532 33.495 -3.928 1.00 13.81 424 VAL A O 1
ATOM 3360 N N . ILE A 1 425 ? -15.965 34.749 -5.144 1.00 10.64 425 ILE A N 1
ATOM 3361 C CA . ILE A 1 425 ? -15.788 34.012 -6.383 1.00 9.74 425 ILE A CA 1
ATOM 3362 C C . ILE A 1 425 ? -14.671 34.653 -7.183 1.00 10.33 425 ILE A C 1
ATOM 3363 O O . ILE A 1 425 ? -14.667 35.867 -7.386 1.00 12.01 425 ILE A O 1
ATOM 3368 N N . LEU A 1 426 ? -13.755 33.813 -7.630 1.00 10.48 426 LEU A N 1
ATOM 3369 C CA . LEU A 1 426 ? -12.679 34.244 -8.549 1.00 10.16 426 LEU A CA 1
ATOM 3370 C C . LEU A 1 426 ? -13.035 33.671 -9.918 1.00 9.70 426 LEU A C 1
ATOM 3371 O O . LEU A 1 426 ? -13.306 32.480 -10.012 1.00 10.87 426 LEU A O 1
ATOM 3376 N N . THR A 1 427 ? -13.031 34.525 -10.927 1.00 9.39 427 THR A N 1
ATOM 3377 C CA . THR A 1 427 ? -13.478 34.048 -12.249 1.00 9.63 427 THR A CA 1
ATOM 3378 C C . THR A 1 427 ? -12.637 34.579 -13.408 1.00 9.92 427 THR A C 1
ATOM 3379 O O . THR A 1 427 ? -11.914 35.530 -13.238 1.00 10.48 427 THR A O 1
ATOM 3383 N N . ALA A 1 428 ? -12.800 33.926 -14.541 1.00 10.00 428 ALA A N 1
ATOM 3384 C CA . ALA A 1 428 ? -12.125 34.258 -15.803 1.00 9.91 428 ALA A CA 1
ATOM 3385 C C . ALA A 1 428 ? -12.759 33.320 -16.834 1.00 9.31 428 ALA A C 1
ATOM 3386 O O . ALA A 1 428 ? -13.135 32.223 -16.461 1.00 10.14 428 ALA A O 1
ATOM 3388 N N . GLY A 1 429 ? -12.920 33.769 -18.062 1.00 7.52 429 GLY A N 1
ATOM 3389 C CA . GLY A 1 429 ? -13.611 32.942 -19.065 1.00 7.34 429 GLY A CA 1
ATOM 3390 C C . GLY A 1 429 ? -15.095 33.223 -19.050 1.00 9.01 429 GLY A C 1
ATOM 3391 O O . GLY A 1 429 ? -15.576 33.746 -18.097 1.00 8.83 429 GLY A O 1
ATOM 3392 N N . CYS A 1 430 ? -15.758 32.785 -20.092 1.00 7.09 430 CYS A N 1
ATOM 3393 C CA . CYS A 1 430 ? -17.195 33.158 -20.193 1.00 8.16 430 CYS A CA 1
ATOM 3394 C C . CYS A 1 430 ? -18.083 32.372 -19.221 1.00 7.22 430 CYS A C 1
ATOM 3395 O O . CYS A 1 430 ? -19.234 32.648 -19.212 1.00 8.73 430 CYS A O 1
ATOM 3398 N N . ALA A 1 431 ? -17.521 31.431 -18.476 1.00 8.01 431 ALA A N 1
ATOM 3399 C CA . ALA A 1 431 ? -18.312 30.807 -17.388 1.00 8.79 431 ALA A CA 1
ATOM 3400 C C . ALA A 1 431 ? -18.841 31.917 -16.468 1.00 8.60 431 ALA A C 1
ATOM 3401 O O . ALA A 1 431 ? -19.843 31.699 -15.825 1.00 8.61 431 ALA A O 1
ATOM 3403 N N . LYS A 1 432 ? -18.143 33.054 -16.415 1.00 9.33 432 LYS A N 1
ATOM 3404 C CA . LYS A 1 432 ? -18.535 34.151 -15.540 1.00 8.24 432 LYS A CA 1
ATOM 3405 C C . LYS A 1 432 ? -19.966 34.593 -15.777 1.00 10.38 432 LYS A C 1
ATOM 3406 O O . LYS A 1 432 ? -20.588 35.146 -14.876 1.00 9.15 432 LYS A O 1
ATOM 3412 N N . TYR A 1 433 ? -20.501 34.390 -16.974 1.00 7.79 433 TYR A N 1
ATOM 3413 C CA . TYR A 1 433 ? -21.812 34.953 -17.269 1.00 9.21 433 TYR A CA 1
ATOM 3414 C C . TYR A 1 433 ? -22.954 34.246 -16.561 1.00 11.24 433 TYR A C 1
ATOM 3415 O O . TYR A 1 433 ? -24.077 34.766 -16.572 1.00 14.23 433 TYR A O 1
ATOM 3424 N N . ARG A 1 434 ? -22.697 33.121 -15.913 1.00 10.06 434 ARG A N 1
ATOM 3425 C CA . ARG A 1 434 ? -23.708 32.510 -15.068 1.00 9.69 434 ARG A CA 1
ATOM 3426 C C . ARG A 1 434 ? -23.878 33.235 -13.737 1.00 11.03 434 ARG A C 1
ATOM 3427 O O . ARG A 1 434 ? -24.858 32.975 -13.039 1.00 11.29 434 ARG A O 1
ATOM 3435 N N . TYR A 1 435 ? -22.956 34.135 -13.356 1.00 9.91 435 TYR A N 1
ATOM 3436 C CA . TYR A 1 435 ? -23.066 34.749 -12.036 1.00 10.85 435 TYR A CA 1
ATOM 3437 C C . TYR A 1 435 ? -22.482 36.156 -11.930 1.00 13.72 435 TYR A C 1
ATOM 3438 O O . TYR A 1 435 ? -22.459 36.683 -10.814 1.00 17.24 435 TYR A O 1
ATOM 3447 N N . ASN A 1 436 ? -22.076 36.812 -13.012 1.00 10.53 436 ASN A N 1
ATOM 3448 C CA . ASN A 1 436 ? -21.455 38.131 -12.881 1.00 10.16 436 ASN A CA 1
ATOM 3449 C C . ASN A 1 436 ? -22.447 39.283 -12.859 1.00 16.18 436 ASN A C 1
ATOM 3450 O O . ASN A 1 436 ? -22.023 40.423 -12.640 1.00 15.88 436 ASN A O 1
ATOM 3455 N N . LYS A 1 437 ? -23.738 39.025 -13.041 1.00 12.88 437 LYS A N 1
ATOM 3456 C CA . LYS A 1 437 ? -24.769 40.058 -12.940 1.00 13.25 437 LYS A CA 1
ATOM 3457 C C . LYS A 1 437 ? -25.724 39.805 -11.775 1.00 14.37 437 LYS A C 1
ATOM 3458 O O . LYS A 1 437 ? -26.865 40.297 -11.781 1.00 18.16 437 LYS A O 1
ATOM 3464 N N . LEU A 1 438 ? -25.282 39.069 -10.758 1.00 16.42 438 LEU A N 1
ATOM 3465 C CA . LEU A 1 438 ? -26.126 38.687 -9.633 1.00 15.43 438 LEU A CA 1
ATOM 3466 C C . LEU A 1 438 ? -26.192 39.733 -8.526 1.00 21.68 438 LEU A C 1
ATOM 3467 O O . LEU A 1 438 ? -27.035 39.601 -7.631 1.00 21.70 438 LEU A O 1
ATOM 3472 N N . GLY A 1 439 ? -25.336 40.747 -8.545 1.00 23.94 439 GLY A N 1
ATOM 3473 C CA . GLY A 1 439 ? -25.409 41.763 -7.508 1.00 22.46 439 GLY A CA 1
ATOM 3474 C C . GLY A 1 439 ? -25.115 41.237 -6.115 1.00 21.28 439 GLY A C 1
ATOM 3475 O O . GLY A 1 439 ? -25.837 41.534 -5.160 1.00 26.96 439 GLY A O 1
ATOM 3476 N N . LEU A 1 440 ? -24.041 40.456 -5.987 1.00 19.90 440 LEU A N 1
ATOM 3477 C CA . LEU A 1 440 ? -23.701 39.802 -4.726 1.00 18.88 440 LEU A CA 1
ATOM 3478 C C . LEU A 1 440 ? -23.013 40.724 -3.725 1.00 21.70 440 LEU A C 1
ATOM 3479 O O . LEU A 1 440 ? -22.789 40.308 -2.581 1.00 28.86 440 LEU A O 1
ATOM 3484 N N . GLY A 1 441 ? -22.655 41.944 -4.109 1.00 22.89 441 GLY A N 1
ATOM 3485 C CA . GLY A 1 441 ? -22.127 42.877 -3.132 1.00 23.01 441 GLY A CA 1
ATOM 3486 C C . GLY A 1 441 ? -20.638 42.703 -2.901 1.00 20.57 441 GLY A C 1
ATOM 3487 O O . GLY A 1 441 ? -19.898 42.227 -3.764 1.00 19.07 441 GLY A O 1
ATOM 3488 N N . ASP A 1 442 ? -20.199 43.113 -1.710 1.00 23.37 442 ASP A N 1
ATOM 3489 C CA . ASP A 1 442 ? -18.780 43.189 -1.417 1.00 20.30 442 ASP A CA 1
ATOM 3490 C C . ASP A 1 442 ? -18.538 42.838 0.039 1.00 21.41 442 ASP A C 1
ATOM 3491 O O . ASP A 1 442 ? -19.459 42.831 0.863 1.00 25.58 442 ASP A O 1
ATOM 3496 N N . ILE A 1 443 ? -17.273 42.550 0.342 1.00 19.61 443 ILE A N 1
ATOM 3497 C CA . ILE A 1 443 ? -16.811 42.302 1.699 1.00 18.55 443 ILE A CA 1
ATOM 3498 C C . ILE A 1 443 ? -15.745 43.341 2.001 1.00 20.23 443 ILE A C 1
ATOM 3499 O O . ILE A 1 443 ? -14.635 43.284 1.455 1.00 20.60 443 ILE A O 1
ATOM 3504 N N . GLY A 1 444 ? -16.081 44.296 2.855 1.00 22.23 444 GLY A N 1
ATOM 3505 C CA . GLY A 1 444 ? -15.156 45.384 3.140 1.00 25.24 444 GLY A CA 1
ATOM 3506 C C . GLY A 1 444 ? -14.594 46.052 1.907 1.00 29.72 444 GLY A C 1
ATOM 3507 O O . GLY A 1 444 ? -13.418 46.440 1.892 1.00 28.92 444 GLY A O 1
ATOM 3508 N N . GLY A 1 445 ? -15.412 46.208 0.867 1.00 24.35 445 GLY A N 1
ATOM 3509 C CA . GLY A 1 445 ? -14.982 46.861 -0.348 1.00 29.92 445 GLY A CA 1
ATOM 3510 C C . GLY A 1 445 ? -14.405 45.948 -1.408 1.00 23.52 445 GLY A C 1
ATOM 3511 O O . GLY A 1 445 ? -14.196 46.396 -2.540 1.00 27.04 445 GLY A O 1
ATOM 3512 N N . ILE A 1 446 ? -14.121 44.694 -1.075 1.00 20.24 446 ILE A N 1
ATOM 3513 C CA . ILE A 1 446 ? -13.683 43.699 -2.047 1.00 19.45 446 ILE A CA 1
ATOM 3514 C C . ILE A 1 446 ? -14.934 43.060 -2.641 1.00 18.57 446 ILE A C 1
ATOM 3515 O O . ILE A 1 446 ? -15.695 42.420 -1.898 1.00 17.43 446 ILE A O 1
ATOM 3520 N N . PRO A 1 447 ? -15.182 43.194 -3.943 1.00 19.21 447 PRO A N 1
ATOM 3521 C CA . PRO A 1 447 ? -16.376 42.558 -4.513 1.00 18.44 447 PRO A CA 1
ATOM 3522 C C . PRO A 1 447 ? -16.357 41.046 -4.327 1.00 15.79 447 PRO A C 1
ATOM 3523 O O . PRO A 1 447 ? -15.307 40.408 -4.343 1.00 16.41 447 PRO A O 1
ATOM 3527 N N . ARG A 1 448 ? -17.545 40.470 -4.202 1.00 11.98 448 ARG A N 1
ATOM 3528 C CA . ARG A 1 448 ? -17.691 39.026 -4.036 1.00 11.71 448 ARG A CA 1
ATOM 3529 C C . ARG A 1 448 ? -17.549 38.254 -5.337 1.00 12.10 448 ARG A C 1
ATOM 3530 O O . ARG A 1 448 ? -17.491 37.021 -5.305 1.00 13.80 448 ARG A O 1
ATOM 3538 N N . VAL A 1 449 ? -17.502 38.929 -6.480 1.00 12.20 449 VAL A N 1
ATOM 3539 C CA . VAL A 1 449 ? -17.081 38.322 -7.733 1.00 11.58 449 VAL A CA 1
ATOM 3540 C C . VAL A 1 449 ? -15.902 39.132 -8.251 1.00 11.77 449 VAL A C 1
ATOM 3541 O O . VAL A 1 449 ? -16.035 40.343 -8.502 1.00 12.03 449 VAL A O 1
ATOM 3545 N N . LEU A 1 450 ? -14.750 38.490 -8.372 1.00 11.82 450 LEU A N 1
ATOM 3546 C CA . LEU A 1 450 ? -13.525 39.125 -8.867 1.00 11.28 450 LEU A CA 1
ATOM 3547 C C . LEU A 1 450 ? -13.198 38.530 -10.236 1.00 11.07 450 LEU A C 1
ATOM 3548 O O . LEU A 1 450 ? -12.768 37.368 -10.334 1.00 12.10 450 LEU A O 1
ATOM 3553 N N . ASP A 1 451 ? -13.440 39.305 -11.291 1.00 10.60 451 ASP A N 1
ATOM 3554 C CA . ASP A 1 451 ? -13.226 38.888 -12.674 1.00 10.16 451 ASP A CA 1
ATOM 3555 C C . ASP A 1 451 ? -11.827 39.308 -13.117 1.00 9.77 451 ASP A C 1
ATOM 3556 O O . ASP A 1 451 ? -11.550 40.504 -13.306 1.00 10.29 451 ASP A O 1
ATOM 3561 N N . ALA A 1 452 ? -10.955 38.318 -13.318 1.00 9.37 452 ALA A N 1
ATOM 3562 C CA . ALA A 1 452 ? -9.600 38.556 -13.778 1.00 10.80 452 ALA A CA 1
ATOM 3563 C C . ALA A 1 452 ? -9.487 38.686 -15.281 1.00 9.60 452 ALA A C 1
ATOM 3564 O O . ALA A 1 452 ? -8.436 39.143 -15.759 1.00 11.61 452 ALA A O 1
ATOM 3566 N N . GLY A 1 453 ? -10.513 38.274 -16.027 1.00 8.09 453 GLY A N 1
ATOM 3567 C CA . GLY A 1 453 ? -10.508 38.482 -17.457 1.00 9.10 453 GLY A CA 1
ATOM 3568 C C . GLY A 1 453 ? -10.973 37.337 -18.318 1.00 7.89 453 GLY A C 1
ATOM 3569 O O . GLY A 1 453 ? -12.011 36.720 -18.059 1.00 7.90 453 GLY A O 1
ATOM 3570 N N . GLN A 1 454 ? -10.237 37.116 -19.396 1.00 7.81 454 GLN A N 1
ATOM 3571 C CA . GLN A 1 454 ? -10.517 36.064 -20.358 1.00 7.88 454 GLN A CA 1
ATOM 3572 C C . GLN A 1 454 ? -10.082 34.724 -19.776 1.00 8.38 454 GLN A C 1
ATOM 3573 O O . GLN A 1 454 ? -9.490 34.656 -18.711 1.00 8.53 454 GLN A O 1
ATOM 3579 N N . CYS A 1 455 ? -10.415 33.640 -20.472 1.00 7.85 455 CYS A N 1
ATOM 3580 C CA . CYS A 1 455 ? -9.997 32.336 -19.980 1.00 7.89 455 CYS A CA 1
ATOM 3581 C C . CYS A 1 455 ? -8.486 32.285 -19.785 1.00 6.71 455 CYS A C 1
ATOM 3582 O O . CYS A 1 455 ? -8.002 31.646 -18.847 1.00 8.77 455 CYS A O 1
ATOM 3585 N N . ASN A 1 456 ? -7.716 32.931 -20.679 1.00 8.18 456 ASN A N 1
ATOM 3586 C CA . ASN A 1 456 ? -6.262 32.967 -20.505 1.00 9.28 456 ASN A CA 1
ATOM 3587 C C . ASN A 1 456 ? -5.856 33.645 -19.223 1.00 11.25 456 ASN A C 1
ATOM 3588 O O . ASN A 1 456 ? -4.747 33.419 -18.737 1.00 9.77 456 ASN A O 1
ATOM 3593 N N . ASP A 1 457 ? -6.737 34.460 -18.642 1.00 8.24 457 ASP A N 1
ATOM 3594 C CA . ASP A 1 457 ? -6.450 35.209 -17.378 1.00 8.68 457 ASP A CA 1
ATOM 3595 C C . ASP A 1 457 ? -6.592 34.296 -16.150 1.00 9.02 457 ASP A C 1
ATOM 3596 O O . ASP A 1 457 ? -6.455 34.768 -15.046 1.00 11.10 457 ASP A O 1
ATOM 3601 N N . CYS A 1 458 ? -6.874 33.013 -16.387 1.00 11.14 458 CYS A N 1
ATOM 3602 C CA . CYS A 1 458 ? -6.780 32.044 -15.269 1.00 10.87 458 CYS A CA 1
ATOM 3603 C C . CYS A 1 458 ? -5.318 32.078 -14.820 1.00 11.15 458 CYS A C 1
ATOM 3604 O O . CYS A 1 458 ? -5.031 31.692 -13.705 1.00 12.97 458 CYS A O 1
ATOM 3607 N N . TYR A 1 459 ? -4.432 32.547 -15.695 1.00 11.00 459 TYR A N 1
ATOM 3608 C CA . TYR A 1 459 ? -3.022 32.749 -15.284 1.00 11.46 459 TYR A CA 1
ATOM 3609 C C . TYR A 1 459 ? -2.963 33.694 -14.078 1.00 11.22 459 TYR A C 1
ATOM 3610 O O . TYR A 1 459 ? -2.229 33.432 -13.152 1.00 11.63 459 TYR A O 1
ATOM 3619 N N . SER A 1 460 ? -3.682 34.804 -14.154 1.00 10.83 460 SER A N 1
ATOM 3620 C CA . SER A 1 460 ? -3.712 35.716 -13.019 1.00 9.93 460 SER A CA 1
ATOM 3621 C C . SER A 1 460 ? -4.238 35.032 -11.767 1.00 12.15 460 SER A C 1
ATOM 3622 O O . SER A 1 460 ? -3.743 35.296 -10.669 1.00 12.66 460 SER A O 1
ATOM 3625 N N . LEU A 1 461 ? -5.267 34.193 -11.902 1.00 11.33 461 LEU A N 1
ATOM 3626 C CA . LEU A 1 461 ? -5.782 33.488 -10.729 1.00 12.55 461 LEU A CA 1
ATOM 3627 C C . LEU A 1 461 ? -4.702 32.603 -10.119 1.00 15.85 461 LEU A C 1
ATOM 3628 O O . LEU A 1 461 ? -4.551 32.550 -8.890 1.00 14.42 461 LEU A O 1
ATOM 3633 N N . ALA A 1 462 ? -3.913 31.932 -10.966 1.00 11.54 462 ALA A N 1
ATOM 3634 C CA . ALA A 1 462 ? -2.779 31.152 -10.477 1.00 14.86 462 ALA A CA 1
ATOM 3635 C C . ALA A 1 462 ? -1.721 32.025 -9.809 1.00 14.21 462 ALA A C 1
ATOM 3636 O O . ALA A 1 462 ? -1.178 31.650 -8.760 1.00 16.16 462 ALA A O 1
ATOM 3638 N N . VAL A 1 463 ? -1.388 33.179 -10.414 1.00 13.62 463 VAL A N 1
ATOM 3639 C CA . VAL A 1 463 ? -0.395 34.085 -9.831 1.00 13.45 463 VAL A CA 1
ATOM 3640 C C . VAL A 1 463 ? -0.857 34.562 -8.463 1.00 17.24 463 VAL A C 1
ATOM 3641 O O . VAL A 1 463 ? -0.070 34.610 -7.506 1.00 14.32 463 VAL A O 1
ATOM 3645 N N . ILE A 1 464 ? -2.147 34.894 -8.349 1.00 13.70 464 ILE A N 1
ATOM 3646 C CA . ILE A 1 464 ? -2.724 35.342 -7.087 1.00 13.29 464 ILE A CA 1
ATOM 3647 C C . ILE A 1 464 ? -2.620 34.245 -6.031 1.00 15.21 464 ILE A C 1
ATOM 3648 O O . ILE A 1 464 ? -2.200 34.489 -4.893 1.00 17.05 464 ILE A O 1
ATOM 3653 N N . ALA A 1 465 ? -3.042 33.026 -6.382 1.00 13.89 465 ALA A N 1
ATOM 3654 C CA . ALA A 1 465 ? -2.946 31.919 -5.437 1.00 16.05 465 ALA A CA 1
ATOM 3655 C C . ALA A 1 465 ? -1.509 31.693 -4.994 1.00 15.39 465 ALA A C 1
ATOM 3656 O O . ALA A 1 465 ? -1.245 31.491 -3.805 1.00 16.28 465 ALA A O 1
ATOM 3658 N N . LEU A 1 466 ? -0.564 31.708 -5.934 1.00 15.63 466 LEU A N 1
ATOM 3659 C CA . LEU A 1 466 ? 0.830 31.494 -5.557 1.00 15.89 466 LEU A CA 1
ATOM 3660 C C . LEU A 1 466 ? 1.365 32.623 -4.687 1.00 18.75 466 LEU A C 1
ATOM 3661 O O . LEU A 1 466 ? 2.203 32.388 -3.809 1.00 18.98 466 LEU A O 1
ATOM 3666 N N A LYS A 1 467 ? 0.901 33.852 -4.900 0.99 16.43 467 LYS A N 1
ATOM 3667 C CA A LYS A 1 467 ? 1.299 34.943 -4.010 0.99 18.13 467 LYS A CA 1
ATOM 3668 C C A LYS A 1 467 ? 0.755 34.725 -2.604 0.99 16.68 467 LYS A C 1
ATOM 3669 O O A LYS A 1 467 ? 1.469 34.931 -1.615 0.99 18.61 467 LYS A O 1
ATOM 3675 N N . LEU A 1 468 ? -0.508 34.293 -2.494 1.00 15.51 468 LEU A N 1
ATOM 3676 C CA . LEU A 1 468 ? -1.076 34.026 -1.172 1.00 14.61 468 LEU A CA 1
ATOM 3677 C C . LEU A 1 468 ? -0.351 32.876 -0.483 1.00 15.89 468 LEU A C 1
ATOM 3678 O O . LEU A 1 468 ? -0.113 32.925 0.730 1.00 18.21 468 LEU A O 1
ATOM 3683 N N . LYS A 1 469 ? 0.012 31.840 -1.242 1.00 17.43 469 LYS A N 1
ATOM 3684 C CA . LYS A 1 469 ? 0.792 30.740 -0.675 1.00 17.46 469 LYS A CA 1
ATOM 3685 C C . LYS A 1 469 ? 2.086 31.253 -0.060 1.00 19.44 469 LYS A C 1
ATOM 3686 O O . LYS A 1 469 ? 2.482 30.818 1.024 1.00 21.29 469 LYS A O 1
ATOM 3692 N N . GLU A 1 470 ? 2.756 32.188 -0.739 1.00 18.80 470 GLU A N 1
ATOM 3693 C CA . GLU A 1 470 ? 3.997 32.744 -0.207 1.00 23.35 470 GLU A CA 1
ATOM 3694 C C . GLU A 1 470 ? 3.743 33.611 1.022 1.00 22.19 470 GLU A C 1
ATOM 3695 O O . GLU A 1 470 ? 4.473 33.516 2.021 1.00 22.50 470 GLU A O 1
ATOM 3701 N N . VAL A 1 471 ? 2.721 34.468 0.970 1.00 21.72 471 VAL A N 1
ATOM 3702 C CA . VAL A 1 471 ? 2.436 35.360 2.089 1.00 20.97 471 VAL A CA 1
ATOM 3703 C C . VAL A 1 471 ? 2.156 34.563 3.355 1.00 18.47 471 VAL A C 1
ATOM 3704 O O . VAL A 1 471 ? 2.641 34.902 4.446 1.00 23.69 471 VAL A O 1
ATOM 3708 N N . PHE A 1 472 ? 1.353 33.508 3.236 1.00 18.12 472 PHE A N 1
ATOM 3709 C CA . PHE A 1 472 ? 1.003 32.669 4.374 1.00 18.37 472 PHE A CA 1
ATOM 3710 C C . PHE A 1 472 ? 2.025 31.571 4.647 1.00 25.01 472 PHE A C 1
ATOM 3711 O O . PHE A 1 472 ? 1.804 30.752 5.544 1.00 27.20 472 PHE A O 1
ATOM 3719 N N . GLU A 1 473 ? 3.134 31.547 3.910 1.00 22.12 473 GLU A N 1
ATOM 3720 C CA . GLU A 1 473 ? 4.249 30.641 4.185 1.00 24.87 473 GLU A CA 1
ATOM 3721 C C . GLU A 1 473 ? 3.812 29.179 4.181 1.00 21.43 473 GLU A C 1
ATOM 3722 O O . GLU A 1 473 ? 4.206 28.389 5.049 1.00 25.48 473 GLU A O 1
ATOM 3728 N N . LEU A 1 474 ? 3.007 28.814 3.189 1.00 19.13 474 LEU A N 1
ATOM 3729 C CA . LEU A 1 474 ? 2.449 27.470 3.083 1.00 22.75 474 LEU A CA 1
ATOM 3730 C C . LEU A 1 474 ? 3.269 26.631 2.116 1.00 26.76 474 LEU A C 1
ATOM 3731 O O . LEU A 1 474 ? 3.773 27.136 1.110 1.00 27.01 474 LEU A O 1
ATOM 3736 N N A ASP A 1 475 ? 3.392 25.338 2.427 0.50 23.04 475 ASP A N 1
ATOM 3737 N N B ASP A 1 475 ? 3.398 25.338 2.423 0.50 23.45 475 ASP A N 1
ATOM 3738 C CA A ASP A 1 475 ? 4.157 24.429 1.586 0.50 25.40 475 ASP A CA 1
ATOM 3739 C CA B ASP A 1 475 ? 4.161 24.437 1.573 0.50 25.93 475 ASP A CA 1
ATOM 3740 C C A ASP A 1 475 ? 3.339 23.858 0.437 0.50 33.21 475 ASP A C 1
ATOM 3741 C C B ASP A 1 475 ? 3.339 23.871 0.424 0.50 33.74 475 ASP A C 1
ATOM 3742 O O A ASP A 1 475 ? 3.920 23.333 -0.517 0.50 35.33 475 ASP A O 1
ATOM 3743 O O B ASP A 1 475 ? 3.919 23.357 -0.538 0.50 35.91 475 ASP A O 1
ATOM 3752 N N . ASP A 1 476 ? 2.012 23.955 0.501 1.00 27.32 476 ASP A N 1
ATOM 3753 C CA . ASP A 1 476 ? 1.115 23.329 -0.468 1.00 26.79 476 ASP A CA 1
ATOM 3754 C C . ASP A 1 476 ? 0.061 24.349 -0.863 1.00 26.73 476 ASP A C 1
ATOM 3755 O O . ASP A 1 476 ? -0.603 24.927 0.002 1.00 25.58 476 ASP A O 1
ATOM 3760 N N . ILE A 1 477 ? -0.076 24.579 -2.172 1.00 21.97 477 ILE A N 1
ATOM 3761 C CA . ILE A 1 477 ? -1.105 25.484 -2.678 1.00 19.52 477 ILE A CA 1
ATOM 3762 C C . ILE A 1 477 ? -2.489 25.097 -2.181 1.00 21.82 477 ILE A C 1
ATOM 3763 O O . ILE A 1 477 ? -3.356 25.956 -1.994 1.00 18.92 477 ILE A O 1
ATOM 3768 N N . ASN A 1 478 ? -2.722 23.811 -1.952 1.00 19.82 478 ASN A N 1
ATOM 3769 C CA . ASN A 1 478 ? -4.043 23.369 -1.534 1.00 15.49 478 ASN A CA 1
ATOM 3770 C C . ASN A 1 478 ? -4.349 23.683 -0.078 1.00 18.62 478 ASN A C 1
ATOM 3771 O O . ASN A 1 478 ? -5.505 23.529 0.322 1.00 19.66 478 ASN A O 1
ATOM 3776 N N . ASP A 1 479 ? -3.356 24.119 0.708 1.00 17.92 479 ASP A N 1
ATOM 3777 C CA . ASP A 1 479 ? -3.597 24.555 2.077 1.00 17.90 479 ASP A CA 1
ATOM 3778 C C . ASP A 1 479 ? -4.240 25.934 2.143 1.00 19.24 479 ASP A C 1
ATOM 3779 O O . ASP A 1 479 ? -4.631 26.368 3.235 1.00 21.61 479 ASP A O 1
ATOM 3784 N N . LEU A 1 480 ? -4.327 26.634 1.013 1.00 19.06 480 LEU A N 1
ATOM 3785 C CA . LEU A 1 480 ? -4.998 27.918 0.950 1.00 16.72 480 LEU A CA 1
ATOM 3786 C C . LEU A 1 480 ? -6.504 27.720 1.086 1.00 18.85 480 LEU A C 1
ATOM 3787 O O . LEU A 1 480 ? -7.031 26.648 0.767 1.00 20.25 480 LEU A O 1
ATOM 3792 N N . PRO A 1 481 ? -7.222 28.762 1.512 1.00 21.77 481 PRO A N 1
ATOM 3793 C CA . PRO A 1 481 ? -8.700 28.733 1.598 1.00 22.49 481 PRO A CA 1
ATOM 3794 C C . PRO A 1 481 ? -9.315 28.956 0.224 1.00 21.29 481 PRO A C 1
ATOM 3795 O O . PRO A 1 481 ? -9.896 30.010 -0.066 1.00 18.33 481 PRO A O 1
ATOM 3799 N N . ILE A 1 482 ? -9.141 27.971 -0.661 1.00 18.90 482 ILE A N 1
ATOM 3800 C CA A ILE A 1 482 ? -9.580 28.069 -2.044 0.41 15.80 482 ILE A CA 1
ATOM 3801 C CA B ILE A 1 482 ? -9.583 28.068 -2.045 0.59 16.99 482 ILE A CA 1
ATOM 3802 C C . ILE A 1 482 ? -10.198 26.739 -2.446 1.00 19.38 482 ILE A C 1
ATOM 3803 O O . ILE A 1 482 ? -9.666 25.672 -2.120 1.00 26.43 482 ILE A O 1
ATOM 3812 N N . ALA A 1 483 ? -11.332 26.808 -3.114 1.00 13.10 483 ALA A N 1
ATOM 3813 C CA . ALA A 1 483 ? -11.973 25.655 -3.730 1.00 14.14 483 ALA A CA 1
ATOM 3814 C C . ALA A 1 483 ? -12.086 25.929 -5.222 1.00 14.58 483 ALA A C 1
ATOM 3815 O O . ALA A 1 483 ? -12.036 27.083 -5.665 1.00 12.84 483 ALA A O 1
ATOM 3817 N N . PHE A 1 484 ? -12.214 24.866 -6.014 1.00 12.19 484 PHE A N 1
ATOM 3818 C CA . PHE A 1 484 ? -12.264 24.988 -7.464 1.00 10.52 484 PHE A CA 1
ATOM 3819 C C . PHE A 1 484 ? -13.517 24.289 -7.967 1.00 11.16 484 PHE A C 1
ATOM 3820 O O . PHE A 1 484 ? -13.684 23.085 -7.757 1.00 13.69 484 PHE A O 1
ATOM 3828 N N . ASN A 1 485 ? -14.371 25.024 -8.660 1.00 10.06 485 ASN A N 1
ATOM 3829 C CA . ASN A 1 485 ? -15.633 24.511 -9.221 1.00 10.90 485 ASN A CA 1
ATOM 3830 C C . ASN A 1 485 ? -15.720 25.098 -10.628 1.00 13.61 485 ASN A C 1
ATOM 3831 O O . ASN A 1 485 ? -16.412 26.090 -10.876 1.00 12.91 485 ASN A O 1
ATOM 3836 N N . VAL A 1 486 ? -15.002 24.461 -11.546 1.00 12.65 486 VAL A N 1
ATOM 3837 C CA A VAL A 1 486 ? -14.663 24.962 -12.879 0.60 10.80 486 VAL A CA 1
ATOM 3838 C CA B VAL A 1 486 ? -14.751 25.044 -12.851 0.40 9.60 486 VAL A CA 1
ATOM 3839 C C . VAL A 1 486 ? -15.621 24.392 -13.909 1.00 10.65 486 VAL A C 1
ATOM 3840 O O . VAL A 1 486 ? -15.918 23.187 -13.878 1.00 10.83 486 VAL A O 1
ATOM 3847 N N . ALA A 1 487 ? -16.040 25.207 -14.859 1.00 9.75 487 ALA A N 1
ATOM 3848 C CA . ALA A 1 487 ? -16.871 24.764 -15.967 1.00 9.89 487 ALA A CA 1
ATOM 3849 C C . ALA A 1 487 ? -16.021 24.770 -17.225 1.00 8.69 487 ALA A C 1
ATOM 3850 O O . ALA A 1 487 ? -15.133 25.610 -17.385 1.00 9.21 487 ALA A O 1
ATOM 3852 N N . TRP A 1 488 ? -16.270 23.825 -18.116 1.00 7.91 488 TRP A N 1
ATOM 3853 C CA . TRP A 1 488 ? -15.510 23.723 -19.354 1.00 7.85 488 TRP A CA 1
ATOM 3854 C C . TRP A 1 488 ? -16.425 23.497 -20.544 1.00 7.73 488 TRP A C 1
ATOM 3855 O O . TRP A 1 488 ? -17.552 23.017 -20.407 1.00 7.91 488 TRP A O 1
ATOM 3866 N N . TYR A 1 489 ? -15.910 23.847 -21.727 1.00 6.82 489 TYR A N 1
ATOM 3867 C CA . TYR A 1 489 ? -16.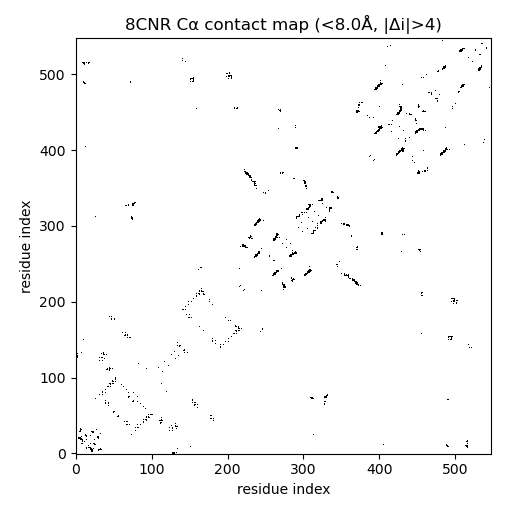632 23.625 -22.977 1.00 7.91 489 TYR A CA 1
ATOM 3868 C C . TYR A 1 489 ? -15.648 23.215 -24.067 1.00 7.88 489 TYR A C 1
ATOM 3869 O O . TYR A 1 489 ? -15.757 22.123 -24.625 1.00 8.16 489 TYR A O 1
ATOM 3878 N N . GLU A 1 490 ? -14.706 24.088 -24.399 1.00 8.51 490 GLU A N 1
ATOM 3879 C CA . GLU A 1 490 ? -13.811 23.893 -25.540 1.00 9.56 490 GLU A CA 1
ATOM 3880 C C . GLU A 1 490 ? -12.371 23.705 -25.061 1.00 8.90 490 GLU A C 1
ATOM 3881 O O . GLU A 1 490 ? -12.093 23.571 -23.865 1.00 11.27 490 GLU A O 1
ATOM 3887 N N . GLN A 1 491 ? -11.451 23.601 -26.024 1.00 8.23 491 GLN A N 1
ATOM 3888 C CA . GLN A 1 491 ? -10.147 23.004 -25.745 1.00 7.74 491 GLN A CA 1
ATOM 3889 C C . GLN A 1 491 ? -9.166 23.932 -25.040 1.00 7.75 491 GLN A C 1
ATOM 3890 O O . GLN A 1 491 ? -8.218 23.452 -24.416 1.00 8.52 491 GLN A O 1
ATOM 3896 N N . LYS A 1 492 ? -9.397 25.242 -25.047 1.00 8.91 492 LYS A N 1
ATOM 3897 C CA . LYS A 1 492 ? -8.585 26.093 -24.181 1.00 7.76 492 LYS A CA 1
ATOM 3898 C C . LYS A 1 492 ? -8.800 25.745 -22.718 1.00 7.53 492 LYS A C 1
ATOM 3899 O O . LYS A 1 492 ? -7.866 25.848 -21.911 1.00 9.09 492 LYS A O 1
ATOM 3905 N N . ALA A 1 493 ? -10.020 25.308 -22.352 1.00 8.20 493 ALA A N 1
ATOM 3906 C CA . ALA A 1 493 ? -10.275 24.910 -20.974 1.00 10.62 493 ALA A CA 1
ATOM 3907 C C . ALA A 1 493 ? -9.495 23.661 -20.615 1.00 9.90 493 ALA A C 1
ATOM 3908 O O . ALA A 1 493 ? -9.153 23.461 -19.444 1.00 10.11 493 ALA A O 1
ATOM 3910 N N . VAL A 1 494 ? -9.241 22.783 -21.591 1.00 8.32 494 VAL A N 1
ATOM 3911 C CA . VAL A 1 494 ? -8.394 21.625 -21.308 1.00 10.99 494 VAL A CA 1
ATOM 3912 C C . VAL A 1 494 ? -6.989 22.064 -20.945 1.00 10.10 494 VAL A C 1
ATOM 3913 O O . VAL A 1 494 ? -6.383 21.547 -20.003 1.00 10.80 494 VAL A O 1
ATOM 3917 N N . ALA A 1 495 ? -6.436 23.020 -21.695 1.00 8.64 495 ALA A N 1
ATOM 3918 C CA . ALA A 1 495 ? -5.119 23.549 -21.372 1.00 8.78 495 ALA A CA 1
ATOM 3919 C C . ALA A 1 495 ? -5.101 24.192 -19.995 1.00 7.67 495 ALA A C 1
ATOM 3920 O O . ALA A 1 495 ? -4.164 23.984 -19.211 1.00 9.66 495 ALA A O 1
ATOM 3922 N N . VAL A 1 496 ? -6.146 24.947 -19.662 1.00 9.24 496 VAL A N 1
ATOM 3923 C CA . VAL A 1 496 ? -6.207 25.548 -18.333 1.00 11.51 496 VAL A CA 1
ATOM 3924 C C . VAL A 1 496 ? -6.227 24.465 -17.256 1.00 9.34 496 VAL A C 1
ATOM 3925 O O . VAL A 1 496 ? -5.535 24.560 -16.236 1.00 10.05 496 VAL A O 1
ATOM 3929 N N . LEU A 1 497 ? -7.049 23.430 -17.451 1.00 9.12 497 LEU A N 1
ATOM 3930 C CA . LEU A 1 497 ? -7.147 22.366 -16.465 1.00 9.94 497 LEU A CA 1
ATOM 3931 C C . LEU A 1 497 ? -5.785 21.729 -16.251 1.00 9.86 497 LEU A C 1
ATOM 3932 O O . LEU A 1 497 ? -5.368 21.489 -15.116 1.00 10.39 497 LEU A O 1
ATOM 3937 N N . LEU A 1 498 ? -5.101 21.407 -17.344 1.00 9.44 498 LEU A N 1
ATOM 3938 C CA . LEU A 1 498 ? -3.798 20.782 -17.236 1.00 11.02 498 LEU A CA 1
ATOM 3939 C C . LEU A 1 498 ? -2.808 21.698 -16.553 1.00 9.32 498 LEU A C 1
ATOM 3940 O O . LEU A 1 498 ? -1.964 21.234 -15.784 1.00 10.50 498 LEU A O 1
ATOM 3945 N N . ALA A 1 499 ? -2.886 23.004 -16.835 1.00 9.87 499 ALA A N 1
ATOM 3946 C CA . ALA A 1 499 ? -2.047 23.968 -16.122 1.00 10.51 499 ALA A CA 1
ATOM 3947 C C . ALA A 1 499 ? -2.270 23.876 -14.615 1.00 8.68 499 ALA A C 1
ATOM 3948 O O . ALA A 1 499 ? -1.311 23.824 -13.832 1.00 10.14 499 ALA A O 1
ATOM 3950 N N . LEU A 1 500 ? -3.538 23.827 -14.191 1.00 9.80 500 LEU A N 1
ATOM 3951 C CA . LEU A 1 500 ? -3.832 23.758 -12.763 1.00 10.94 500 LEU A CA 1
ATOM 3952 C C . LEU A 1 500 ? -3.320 22.462 -12.161 1.00 11.96 500 LEU A C 1
ATOM 3953 O O . LEU A 1 500 ? -2.789 22.464 -11.040 1.00 12.10 500 LEU A O 1
ATOM 3958 N N . LEU A 1 501 ? -3.458 21.346 -12.882 1.00 11.39 501 LEU A N 1
ATOM 3959 C CA . LEU A 1 501 ? -2.939 20.089 -12.371 1.00 10.77 501 LEU A CA 1
ATOM 3960 C C . LEU A 1 501 ? -1.422 20.140 -12.249 1.00 11.25 501 LEU A C 1
ATOM 3961 O O . LEU A 1 501 ? -0.851 19.646 -11.267 1.00 12.45 501 LEU A O 1
ATOM 3966 N N . TYR A 1 502 ? -0.750 20.714 -13.254 1.00 10.60 502 TYR A N 1
ATOM 3967 C CA . TYR A 1 502 ? 0.702 20.845 -13.195 1.00 11.44 502 TYR A CA 1
ATOM 3968 C C . TYR A 1 502 ? 1.135 21.704 -12.003 1.00 10.92 502 TYR A C 1
ATOM 3969 O O . TYR A 1 502 ? 2.149 21.419 -11.341 1.00 11.99 502 TYR A O 1
ATOM 3978 N N . LEU A 1 503 ? 0.370 22.752 -11.709 1.00 13.13 503 LEU A N 1
ATOM 3979 C CA . LEU A 1 503 ? 0.670 23.621 -10.579 1.00 13.88 503 LEU A CA 1
ATOM 3980 C C . LEU A 1 503 ? 0.366 22.977 -9.236 1.00 14.18 503 LEU A C 1
ATOM 3981 O O . LEU A 1 503 ? 0.666 23.575 -8.199 1.00 16.97 503 LEU A O 1
ATOM 3986 N N . GLY A 1 504 ? -0.211 21.788 -9.228 1.00 14.18 504 GLY A N 1
ATOM 3987 C CA . GLY A 1 504 ? -0.418 21.046 -8.014 1.00 15.47 504 GLY A CA 1
ATOM 3988 C C . GLY A 1 504 ? -1.792 21.148 -7.403 1.00 14.67 504 GLY A C 1
ATOM 3989 O O . GLY A 1 504 ? -1.991 20.631 -6.296 1.00 14.58 504 GLY A O 1
ATOM 3990 N N . VAL A 1 505 ? -2.755 21.746 -8.098 1.00 13.24 505 VAL A N 1
ATOM 3991 C CA . VAL A 1 505 ? -4.095 21.886 -7.545 1.00 14.50 505 VAL A CA 1
ATOM 3992 C C . VAL A 1 505 ? -4.792 20.538 -7.520 1.00 13.12 505 VAL A C 1
ATOM 3993 O O . VAL A 1 505 ? -4.842 19.827 -8.531 1.00 14.07 505 VAL A O 1
ATOM 3997 N N . LYS A 1 506 ? -5.360 20.194 -6.367 1.00 13.42 506 LYS A N 1
ATOM 3998 C CA . LYS A 1 506 ? -6.066 18.935 -6.187 1.00 13.42 506 LYS A CA 1
ATOM 3999 C C . LYS A 1 506 ? -7.538 19.222 -5.906 1.00 14.55 506 LYS A C 1
ATOM 4000 O O . LYS A 1 506 ? -7.916 20.332 -5.527 1.00 16.06 506 LYS A O 1
ATOM 4006 N N . ASP A 1 507 ? -8.375 18.198 -6.089 1.00 14.97 507 ASP A N 1
ATOM 4007 C CA . ASP A 1 507 ? -9.791 18.232 -5.721 1.00 14.61 507 ASP A CA 1
ATOM 4008 C C . ASP A 1 507 ? -10.617 19.226 -6.545 1.00 13.93 507 ASP A C 1
ATOM 4009 O O . ASP A 1 507 ? -11.647 19.723 -6.079 1.00 15.22 507 ASP A O 1
ATOM 4014 N N . ILE A 1 508 ? -10.223 19.464 -7.790 1.00 12.94 508 ILE A N 1
ATOM 4015 C CA . ILE A 1 508 ? -11.009 20.312 -8.682 1.00 11.47 508 ILE A CA 1
ATOM 4016 C C . ILE A 1 508 ? -12.333 19.620 -8.962 1.00 11.73 508 ILE A C 1
ATOM 4017 O O . ILE A 1 508 ? -12.367 18.428 -9.281 1.00 13.26 508 ILE A O 1
ATOM 4022 N N . VAL A 1 509 ? -13.424 20.359 -8.874 1.00 11.38 509 VAL A N 1
ATOM 4023 C CA . VAL A 1 509 ? -14.707 19.914 -9.419 1.00 11.88 509 VAL A CA 1
ATOM 4024 C C . VAL A 1 509 ? -14.818 20.468 -10.839 1.00 10.76 509 VAL A C 1
ATOM 4025 O O . VAL A 1 509 ? -14.622 21.672 -11.069 1.00 12.36 509 VAL A O 1
ATOM 4029 N N . LEU A 1 510 ? -15.077 19.560 -11.786 1.00 10.85 510 LEU A N 1
ATOM 4030 C CA . LEU A 1 510 ? -15.112 19.889 -13.231 1.00 9.34 510 LEU A CA 1
ATOM 4031 C C . LEU A 1 510 ? -16.480 19.524 -13.783 1.00 9.38 510 LEU A C 1
ATOM 4032 O O . LEU A 1 510 ? -16.938 18.422 -13.553 1.00 11.86 510 LEU A O 1
ATOM 4037 N N . GLY A 1 511 ? -17.071 20.458 -14.516 1.00 9.39 511 GLY A N 1
ATOM 4038 C CA . GLY A 1 511 ? -18.436 20.221 -14.983 1.00 10.08 511 GLY A CA 1
ATOM 4039 C C . GLY A 1 511 ? -18.851 21.111 -16.129 1.00 9.46 511 GLY A C 1
ATOM 4040 O O . GLY A 1 511 ? -18.023 21.833 -16.646 1.00 10.03 511 GLY A O 1
ATOM 4041 N N . PRO A 1 512 ? -20.122 21.022 -16.565 1.00 9.93 512 PRO A N 1
ATOM 4042 C CA . PRO A 1 512 ? -21.188 20.273 -15.860 1.00 10.83 512 PRO A CA 1
ATOM 4043 C C . PRO A 1 512 ? -21.186 18.763 -16.139 1.00 10.29 512 PRO A C 1
ATOM 4044 O O . PRO A 1 512 ? -22.010 18.081 -15.594 1.00 12.44 512 PRO A O 1
ATOM 4048 N N . THR A 1 513 ? -20.306 18.315 -17.027 1.00 10.89 513 THR A N 1
ATOM 4049 C CA . THR A 1 513 ? -20.101 16.867 -17.256 1.00 10.40 513 THR A CA 1
ATOM 4050 C C . THR A 1 513 ? -18.598 16.662 -17.375 1.00 10.13 513 THR A C 1
ATOM 4051 O O . THR A 1 513 ? -17.897 17.641 -17.451 1.00 12.11 513 THR A O 1
ATOM 4055 N N . LEU A 1 514 ? -18.129 15.435 -17.292 1.00 10.75 514 LEU A N 1
ATOM 4056 C CA . LEU A 1 514 ? -16.714 15.143 -17.514 1.00 11.99 514 LEU A CA 1
ATOM 4057 C C . LEU A 1 514 ? -16.485 14.759 -18.979 1.00 10.97 514 LEU A C 1
ATOM 4058 O O . LEU A 1 514 ? -17.371 14.197 -19.627 1.00 12.93 514 LEU A O 1
ATOM 4063 N N . PRO A 1 515 ? -15.324 15.081 -19.545 1.00 10.94 515 PRO A N 1
ATOM 4064 C CA . PRO A 1 515 ? -15.124 14.862 -20.985 1.00 9.69 515 PRO A CA 1
ATOM 4065 C C . PRO A 1 515 ? -15.332 13.426 -21.452 1.00 10.15 515 PRO A C 1
ATOM 4066 O O . PRO A 1 515 ? -14.943 12.455 -20.793 1.00 12.36 515 PRO A O 1
ATOM 4070 N N . ALA A 1 516 ? -15.878 13.306 -22.660 1.00 10.44 516 ALA A N 1
ATOM 4071 C CA . ALA A 1 516 ? -16.048 12.012 -23.302 1.00 11.03 516 ALA A CA 1
ATOM 4072 C C . ALA A 1 516 ? -14.723 11.367 -23.669 1.00 11.26 516 ALA A C 1
ATOM 4073 O O . ALA A 1 516 ? -14.659 10.133 -23.816 1.00 12.07 516 ALA A O 1
ATOM 4075 N N . PHE A 1 517 ? -13.674 12.169 -23.824 1.00 10.84 517 PHE A N 1
ATOM 4076 C CA . PHE A 1 517 ? -12.371 11.682 -24.236 1.00 11.05 517 PHE A CA 1
ATOM 4077 C C . PHE A 1 517 ? -11.538 11.143 -23.083 1.00 15.07 517 PHE A C 1
ATOM 4078 O O . PHE A 1 517 ? -10.369 10.817 -23.293 1.00 16.18 517 PHE A O 1
ATOM 4086 N N . LEU A 1 518 ? -12.101 11.049 -21.884 1.00 10.57 518 LEU A N 1
ATOM 4087 C CA . LEU A 1 518 ? -11.467 10.328 -20.791 1.00 11.10 518 LEU A CA 1
ATOM 4088 C C . LEU A 1 518 ? -12.016 8.906 -20.782 1.00 14.95 518 LEU A C 1
ATOM 4089 O O . LEU A 1 518 ? -13.223 8.699 -20.581 1.00 17.09 518 LEU A O 1
ATOM 4094 N N . SER A 1 519 ? -11.153 7.929 -21.022 1.00 11.73 519 SER A N 1
ATOM 4095 C CA . SER A 1 519 ? -11.551 6.544 -20.865 1.00 14.63 519 SER A CA 1
ATOM 4096 C C . SER A 1 519 ? -11.753 6.231 -19.384 1.00 15.68 519 SER A C 1
ATOM 4097 O O . SER A 1 519 ? -11.288 6.962 -18.514 1.00 15.28 519 SER A O 1
ATOM 4100 N N . PRO A 1 520 ? -12.451 5.148 -19.064 1.00 16.56 520 PRO A N 1
ATOM 4101 C CA . PRO A 1 520 ? -12.606 4.799 -17.640 1.00 17.36 520 PRO A CA 1
ATOM 4102 C C . PRO A 1 520 ? -11.293 4.731 -16.862 1.00 16.67 520 PRO A C 1
ATOM 4103 O O . PRO A 1 520 ? -11.228 5.242 -15.734 1.00 17.29 520 PRO A O 1
ATOM 4107 N N . ASN A 1 521 ? -10.246 4.140 -17.430 1.00 15.77 521 ASN A N 1
ATOM 4108 C CA . ASN A 1 521 ? -8.990 4.023 -16.692 1.00 18.21 521 ASN A CA 1
ATOM 4109 C C . ASN A 1 521 ? -8.306 5.378 -16.542 1.00 18.77 521 ASN A C 1
ATOM 4110 O O . ASN A 1 521 ? -7.665 5.640 -15.521 1.00 18.75 521 ASN A O 1
ATOM 4115 N N . VAL A 1 522 ? -8.402 6.244 -17.559 1.00 14.18 522 VAL A N 1
ATOM 4116 C CA . VAL A 1 522 ? -7.791 7.570 -17.447 1.00 16.10 522 VAL A CA 1
ATOM 4117 C C . VAL A 1 522 ? -8.563 8.398 -16.434 1.00 16.74 522 VAL A C 1
ATOM 4118 O O . VAL A 1 522 ? -7.976 9.125 -15.619 1.00 15.73 522 VAL A O 1
ATOM 4122 N N . ALA A 1 523 ? -9.903 8.333 -16.492 1.00 14.72 523 ALA A N 1
ATOM 4123 C CA . ALA A 1 523 ? -10.712 9.040 -15.505 1.00 12.99 523 ALA A CA 1
ATOM 4124 C C . ALA A 1 523 ? -10.385 8.568 -14.095 1.00 17.09 523 ALA A C 1
ATOM 4125 O O . ALA A 1 523 ? -10.343 9.380 -13.168 1.00 17.16 523 ALA A O 1
ATOM 4127 N N . LYS A 1 524 ? -10.130 7.264 -13.916 1.00 14.30 524 LYS A N 1
ATOM 4128 C CA . LYS A 1 524 ? -9.838 6.734 -12.586 1.00 14.46 524 LYS A CA 1
ATOM 4129 C C . LYS A 1 524 ? -8.578 7.369 -12.008 1.00 18.27 524 LYS A C 1
ATOM 4130 O O . LYS A 1 524 ? -8.533 7.680 -10.812 1.00 18.77 524 LYS A O 1
ATOM 4136 N N . VAL A 1 525 ? -7.541 7.551 -12.835 1.00 17.96 525 VAL A N 1
ATOM 4137 C CA . VAL A 1 525 ? -6.331 8.239 -12.376 1.00 19.47 525 VAL A CA 1
ATOM 4138 C C . VAL A 1 525 ? -6.643 9.678 -11.997 1.00 20.39 525 VAL A C 1
ATOM 4139 O O . VAL A 1 525 ? -6.176 10.181 -10.972 1.00 19.03 525 VAL A O 1
ATOM 4143 N N . LEU A 1 526 ? -7.406 10.381 -12.829 1.00 16.76 526 LEU A N 1
ATOM 4144 C CA . LEU A 1 526 ? -7.755 11.753 -12.485 1.00 14.92 526 LEU A CA 1
ATOM 4145 C C . LEU A 1 526 ? -8.477 11.817 -11.144 1.00 22.60 526 LEU A C 1
ATOM 4146 O O . LEU A 1 526 ? -8.219 12.709 -10.324 1.00 19.75 526 LEU A O 1
ATOM 4151 N N . VAL A 1 527 ? -9.376 10.874 -10.891 1.00 16.47 527 VAL A N 1
ATOM 4152 C CA . VAL A 1 527 ? -10.088 10.867 -9.622 1.00 17.92 527 VAL A CA 1
ATOM 4153 C C . VAL A 1 527 ? -9.137 10.548 -8.478 1.00 24.93 527 VAL A C 1
ATOM 4154 O O . VAL A 1 527 ? -9.079 11.271 -7.479 1.00 24.14 527 VAL A O 1
ATOM 4158 N N . GLU A 1 528 ? -8.389 9.453 -8.600 1.00 17.03 528 GLU A N 1
ATOM 4159 C CA . GLU A 1 528 ? -7.642 8.921 -7.466 1.00 19.15 528 GLU A CA 1
ATOM 4160 C C . GLU A 1 528 ? -6.388 9.733 -7.168 1.00 24.87 528 GLU A C 1
ATOM 4161 O O . GLU A 1 528 ? -6.069 9.963 -5.998 1.00 29.01 528 GLU A O 1
ATOM 4167 N N . LYS A 1 529 ? -5.685 10.176 -8.192 1.00 19.70 529 LYS A N 1
ATOM 4168 C CA . LYS A 1 529 ? -4.420 10.910 -7.984 1.00 20.13 529 LYS A CA 1
ATOM 4169 C C . LYS A 1 529 ? -4.626 12.429 -7.894 1.00 18.61 529 LYS A C 1
ATOM 4170 O O . LYS A 1 529 ? -3.862 13.073 -7.219 1.00 20.77 529 LYS A O 1
ATOM 4176 N N . PHE A 1 530 ? -5.590 12.963 -8.634 1.00 16.05 530 PHE A N 1
ATOM 4177 C CA . PHE A 1 530 ? -5.770 14.407 -8.646 1.00 13.65 530 PHE A CA 1
ATOM 4178 C C . PHE A 1 530 ? -7.039 14.848 -7.944 1.00 14.61 530 PHE A C 1
ATOM 4179 O O . PHE A 1 530 ? -7.251 16.055 -7.791 1.00 15.76 530 PHE A O 1
ATOM 4187 N N . GLY A 1 531 ? -7.874 13.930 -7.482 1.00 14.34 531 GLY A N 1
ATOM 4188 C CA . GLY A 1 531 ? -9.066 14.329 -6.719 1.00 16.28 531 GLY A CA 1
ATOM 4189 C C . GLY A 1 531 ? -10.159 14.958 -7.568 1.00 17.14 531 GLY A C 1
ATOM 4190 O O . GLY A 1 531 ? -11.048 15.583 -7.016 1.00 20.11 531 GLY A O 1
ATOM 4191 N N . ILE A 1 532 ? -10.072 14.768 -8.879 1.00 17.07 532 ILE A N 1
ATOM 4192 C CA . ILE A 1 532 ? -11.083 15.379 -9.777 1.00 14.02 532 ILE A CA 1
ATOM 4193 C C . ILE A 1 532 ? -12.453 14.766 -9.513 1.00 13.36 532 ILE A C 1
ATOM 4194 O O . ILE A 1 532 ? -12.529 13.573 -9.234 1.00 16.48 532 ILE A O 1
ATOM 4199 N N A SER A 1 533 ? -13.486 15.606 -9.458 0.51 15.29 533 SER A N 1
ATOM 4200 N N B SER A 1 533 ? -13.486 15.606 -9.464 0.49 15.39 533 SER A N 1
ATOM 4201 C CA A SER A 1 533 ? -14.860 15.084 -9.288 0.51 15.08 533 SER A CA 1
ATOM 4202 C CA B SER A 1 533 ? -14.861 15.094 -9.279 0.49 15.59 533 SER A CA 1
ATOM 4203 C C A SER A 1 533 ? -15.810 15.882 -10.165 0.51 15.59 533 SER A C 1
ATOM 4204 C C B SER A 1 533 ? -15.808 15.881 -10.167 0.49 15.45 533 SER A C 1
ATOM 4205 O O A SER A 1 533 ? -15.382 16.923 -10.670 0.51 13.73 533 SER A O 1
ATOM 4206 O O B SER A 1 533 ? -15.383 16.925 -10.671 0.49 12.37 533 SER A O 1
ATOM 4211 N N . GLY A 1 534 ? -16.898 15.247 -10.595 1.00 16.40 534 GLY A N 1
ATOM 4212 C CA . GLY A 1 534 ? -17.901 15.978 -11.370 1.00 13.30 534 GLY A CA 1
ATOM 4213 C C . GLY A 1 534 ? -18.850 16.654 -10.404 1.00 14.53 534 GLY A C 1
ATOM 4214 O O . GLY A 1 534 ? -18.729 16.418 -9.206 1.00 16.42 534 GLY A O 1
ATOM 4215 N N . ILE A 1 535 ? -19.735 17.485 -10.920 1.00 14.05 535 ILE A N 1
ATOM 4216 C CA . ILE A 1 535 ? -20.737 18.147 -10.058 1.00 13.10 535 ILE A CA 1
ATOM 4217 C C . ILE A 1 535 ? -21.798 17.147 -9.598 1.00 16.56 535 ILE A C 1
ATOM 4218 O O . ILE A 1 535 ? -22.000 16.130 -10.262 1.00 18.31 535 ILE A O 1
ATOM 4223 N N . THR A 1 536 ? -22.432 17.468 -8.491 1.00 17.73 536 THR A N 1
ATOM 4224 C CA . THR A 1 536 ? -23.578 16.641 -8.031 1.00 15.60 536 THR A CA 1
ATOM 4225 C C . THR A 1 536 ? -24.794 17.568 -7.975 1.00 23.42 536 THR A C 1
ATOM 4226 O O . THR A 1 536 ? -25.343 17.875 -9.031 1.00 26.37 536 THR A O 1
ATOM 4230 N N . THR A 1 537 ? -25.185 17.975 -6.775 1.00 20.96 537 THR A N 1
ATOM 4231 C CA . THR A 1 537 ? -26.298 18.936 -6.613 1.00 20.13 537 THR A CA 1
ATOM 4232 C C . THR A 1 537 ? -25.686 20.180 -5.973 1.00 17.86 537 THR A C 1
ATOM 4233 O O . THR A 1 537 ? -24.648 20.049 -5.353 1.00 18.43 537 THR A O 1
ATOM 4237 N N . VAL A 1 538 ? -26.341 21.326 -6.123 1.00 19.66 538 VAL A N 1
ATOM 4238 C CA . VAL A 1 538 ? -25.805 22.537 -5.508 1.00 17.14 538 VAL A CA 1
ATOM 4239 C C . VAL A 1 538 ? -25.626 22.326 -4.017 1.00 19.34 538 VAL A C 1
ATOM 4240 O O . VAL A 1 538 ? -24.575 22.641 -3.451 1.00 18.54 538 VAL A O 1
ATOM 4244 N N . ASP A 1 539 ? -26.660 21.799 -3.352 1.00 21.30 539 ASP A N 1
ATOM 4245 C CA . ASP A 1 539 ? -26.599 21.701 -1.902 1.00 21.92 539 ASP A CA 1
ATOM 4246 C C . ASP A 1 539 ? -25.488 20.746 -1.470 1.00 21.40 539 ASP A C 1
ATOM 4247 O O . ASP A 1 539 ? -24.750 21.040 -0.520 1.00 23.13 539 ASP A O 1
ATOM 4252 N N . GLU A 1 540 ? -25.335 19.613 -2.167 1.00 21.01 540 GLU A N 1
ATOM 4253 C CA . GLU A 1 540 ? -24.278 18.674 -1.806 1.00 20.62 540 GLU A CA 1
ATOM 4254 C C . GLU A 1 540 ? -22.891 19.262 -2.053 1.00 21.76 540 GLU A C 1
ATOM 4255 O O . GLU A 1 540 ? -21.947 19.003 -1.298 1.00 20.57 540 GLU A O 1
ATOM 4261 N N . ASP A 1 541 ? -22.735 20.029 -3.124 1.00 17.11 541 ASP A N 1
ATOM 4262 C CA . ASP A 1 541 ? -21.413 20.548 -3.438 1.00 17.23 541 ASP A CA 1
ATOM 4263 C C . ASP A 1 541 ? -21.050 21.756 -2.585 1.00 17.83 541 ASP A C 1
ATOM 4264 O O . ASP A 1 541 ? -19.875 21.937 -2.247 1.00 19.19 541 ASP A O 1
ATOM 4269 N N . ILE A 1 542 ? -22.031 22.569 -2.194 1.00 17.49 542 ILE A N 1
ATOM 4270 C CA . ILE A 1 542 ? -21.756 23.622 -1.216 1.00 18.34 542 ILE A CA 1
ATOM 4271 C C . ILE A 1 542 ? -21.267 22.994 0.089 1.00 22.57 542 ILE A C 1
ATOM 4272 O O . ILE A 1 542 ? -20.297 23.455 0.698 1.00 22.19 542 ILE A O 1
ATOM 4277 N N . GLU A 1 543 ? -21.914 21.912 0.518 1.00 23.14 543 GLU A N 1
ATOM 4278 C CA . GLU A 1 543 ? -21.524 21.251 1.759 1.00 24.66 543 GLU A CA 1
ATOM 4279 C C . GLU A 1 543 ? -20.096 20.725 1.679 1.00 22.50 543 GLU A C 1
ATOM 4280 O O . GLU A 1 543 ? -19.282 20.972 2.576 1.00 31.02 543 GLU A O 1
ATOM 4286 N N A ARG A 1 544 ? -19.774 19.997 0.607 0.76 25.23 544 ARG A N 1
ATOM 4287 N N B ARG A 1 544 ? -19.774 19.995 0.606 0.24 23.82 544 ARG A N 1
ATOM 4288 C CA A ARG A 1 544 ? -18.440 19.350 0.485 0.76 20.82 544 ARG A CA 1
ATOM 4289 C CA B ARG A 1 544 ? -18.437 19.348 0.491 0.24 21.34 544 ARG A CA 1
ATOM 4290 C C A ARG A 1 544 ? -17.318 20.358 0.192 0.76 27.43 544 ARG A C 1
ATOM 4291 C C B ARG A 1 544 ? -17.323 20.364 0.205 0.24 25.64 544 ARG A C 1
ATOM 4292 O O A ARG A 1 544 ? -16.253 20.210 0.773 0.76 31.25 544 ARG A O 1
ATOM 4293 O O B ARG A 1 544 ? -16.244 20.207 0.776 0.24 27.46 544 ARG A O 1
ATOM 4308 N N . LEU A 1 545 ? -17.600 21.401 -0.583 1.00 19.96 545 LEU A N 1
ATOM 4309 C CA . LEU A 1 545 ? -16.546 22.336 -0.957 1.00 22.13 545 LEU A CA 1
ATOM 4310 C C . LEU A 1 545 ? -16.378 23.497 0.014 1.00 20.32 545 LEU A C 1
ATOM 4311 O O . LEU A 1 545 ? -15.264 24.020 0.144 1.00 23.76 545 LEU A O 1
ATOM 4316 N N . ILE A 1 546 ? -17.453 23.925 0.675 1.00 21.42 546 ILE A N 1
ATOM 4317 C CA . ILE A 1 546 ? -17.461 25.147 1.468 1.00 21.98 546 ILE A CA 1
ATOM 4318 C C . ILE A 1 546 ? -17.615 24.865 2.957 1.00 22.19 546 ILE A C 1
ATOM 4319 O O . ILE A 1 546 ? -16.922 25.466 3.780 1.00 28.74 546 ILE A O 1
ATOM 4324 N N . ASN A 1 547 ? -18.524 23.971 3.331 1.00 23.37 547 ASN A N 1
ATOM 4325 C CA . ASN A 1 547 ? -18.902 23.793 4.733 1.00 30.40 547 ASN A CA 1
ATOM 4326 C C . ASN A 1 547 ? -18.378 22.495 5.346 1.00 46.78 547 ASN A C 1
ATOM 4327 O O . ASN A 1 547 ? -18.874 22.069 6.393 1.00 59.63 547 ASN A O 1
ATOM 4332 N N . LYS A 1 548 ? -17.361 21.884 4.738 1.00 87.58 548 LYS A N 1
ATOM 4333 C CA . LYS A 1 548 ? -16.712 20.680 5.273 1.00 96.23 548 LYS A CA 1
ATOM 4334 C C . LYS A 1 548 ? -15.317 20.598 4.646 1.00 103.81 548 LYS A C 1
ATOM 4335 O O . LYS A 1 548 ? -14.647 21.620 4.466 1.00 89.37 548 LYS A O 1
#

Sequence (548 aa):
MRPSKMFCYQCQETAKNTGCTIIGVCGKKDNVANLQDLLVYTVKGLAVVRENLGYSNDKTDRYIVDALFTTITNVNFDDKDDIIEKIKEGLALREEAASKSTCPGCGGDLPDCATWTADSDDEIIKKANSLEVSSVLATENEDVRSLRELLTYGVKGIAAYLHHAMVLGYDNKDIHKFIRKALVATTDDSLSADELTALVLECGKYAVDTMALLDKANTETYGHPEITEVDIGVRNNPGILISGHDLKDLEQLLEQTKGTGVDVYTHSEMLPAHYYPAFKKYDHFVGNYGGSWWRQKKEEFEEAFNGPIVMTTNCLVVPPAESYKDDRIYTTGVVGFPGLKRIPEDENGNKDFSSEVIEQAKKCAPPKQLETGKIVVGGFAHNQVLALADKVVEAVKSGAIRKFVVMAGCDGRHPSREYYTEEFAKKLPNNDTVILTAGCAKYRYNKLGLGDIGGIPRVLDAGQCNDCYSLAVIALKLKEVFELDDDINDLPIIAFNVVAWYEQKAVAVLLALLYLGVKDIVLGPTLPAFLSPNVAKVLVEKFGISSGITTVDEDIERRLINK

CATH classification: 3.40.50.2030 (+1 more: 3.40.50.2030)

InterPro domains:
  IPR004137 Hydroxylamine reductase/Ni-containing CO dehydrogenase [PF03063] (6-543)
  IPR004137 Hydroxylamine reductase/Ni-containing CO dehydrogenase [PTHR30109] (3-545)
  IPR010048 Hydroxylamine reductase [MF_00069] (6-547)
  IPR010048 Hydroxylamine reductase [PIRSF000076] (6-547)
  IPR010048 Hydroxylamine reductase [TIGR01703] (6-545)
  IPR010048 Hydroxylamine reductase [cd01914] (6-546)
  IPR011254 Prismane-like superfamily [SSF56821] (5-545)
  IPR016099 Prismane-like, alpha/beta-sandwich [G3DSA:3.40.50.2030] (228-376)
  IPR016099 Prismane-like, alpha/beta-sandwich [G3DSA:3.40.50.2030] (377-546)
  IPR016100 Prismane, alpha-bundle [G3DSA:1.20.1270.20] (3-142)
  IPR016100 Prismane, alpha-bundle [G3DSA:1.20.1270.20] (143-226)

Solvent-accessible surface area: 20629 Å² total; per-residue (Å²): 211,23,105,35,144,0,23,24,15,7,13,2,4,6,32,194,56,92,9,10,49,133,94,6,76,16,23,17,126,44,63,3,3,5,4,10,24,0,0,19,26,0,0,34,0,0,0,9,10,12,42,96,30,52,121,26,58,97,113,1,4,81,9,3,0,26,0,0,0,0,1,2,8,5,0,3,13,26,25,138,47,0,8,90,31,0,87,89,0,10,60,17,9,86,74,0,50,83,120,39,133,54,113,79,104,45,58,148,72,44,65,4,5,69,11,98,27,141,48,68,83,76,3,74,120,35,0,70,21,79,79,11,7,20,57,43,20,163,85,84,33,34,47,3,14,23,14,9,0,4,8,0,1,11,0,0,0,0,2,0,10,10,0,27,35,27,70,50,56,45,90,96,0,4,90,3,1,16,85,1,2,38,6,7,35,50,129,95,43,54,43,118,89,2,63,61,19,14,84,50,0,0,68,35,0,26,41,0,6,31,20,4,14,99,0,6,13,100,58,6,24,72,6,66,78,13,125,3,39,11,4,36,95,136,59,26,0,0,0,0,1,2,12,9,4,52,2,0,48,14,0,0,88,60,1,146,83,40,52,2,7,0,0,0,0,4,9,0,0,1,0,13,0,2,54,24,1,81,146,34,127,20,16,8,0,0,1,2,9,2,5,68,118,0,77,104,18,0,67,16,0,45,0,0,0,0,0,4,1,2,11,0,1,40,13,34,137,65,0,64,87,21,0,2,1,1,24,7,1,4,30,58,80,15,70,109,6,68,88,71,184,121,21,77,22,65,0,63,90,1,11,95,36,0,99,170,28,57,55,7,128,106,64,53,92,33,116,5,56,0,0,7,3,32,70,26,10,65,81,50,19,112,94,9,19,113,12,25,146,88,38,42,2,94,42,8,0,6,1,2,7,6,4,0,62,60,106,57,1,113,16,5,25,68,0,0,109,108,6,38,119,44,0,0,0,8,0,0,0,10,4,0,29,36,2,20,75,52,77,43,48,87,21,66,52,10,31,7,23,8,2,1,1,3,7,6,6,9,44,0,12,11,34,9,5,73,71,14,53,127,58,44,158,51,139,62,12,53,88,8,36,27,10,15,0,10,1,6,1,9,0,1,10,7,0,8,17,7,3,17,10,93,42,23,3,79,93,0,0,4,0,11,46,54,12,23,2,21,7,99,90,12,25,119,73,19,75,118,136,29,23,6,31,22,35,74,71,20,91,98,0,16,88,83,22,6,77,206

Radius of gyration: 22.84 Å; Cα contacts (8 Å, |Δi|>4): 1117; chains: 1; bounding box: 52×59×66 Å

Nearest PDB structures (foldseek):
  8cns-assembly1_A  TM=9.992E-01  e=4.754E-100  Methanothermococcus thermolithotrophicus DSM 2095
  1upx-assembly1_A  TM=9.833E-01  e=6.184E-79  Desulfovibrio desulfuricans
  1oa1-assembly1_A  TM=9.722E-01  e=9.536E-77  Nitratidesulfovibrio vulgaris
  1e1d-assembly1_A  TM=9.698E-01  e=5.481E-75  Nitratidesulfovibrio vulgaris
  7wsx-assembly1_B  TM=9.627E-01  e=1.221E-42  Methanothermobacter marburgensis

Organism: NCBI:txid523845

B-factor: mean 19.51, std 13.46, range [6.11, 110.57]

Foldseek 3Di:
DDPALAWDFFWPPAPVLATDGQAGPLGQGSLNRLLLLLLLLLLLLLLVLCVQQVHDDDVNLLLSLLSLQLSWEQFANDSVLSLVSSVVSVVSLVVSLVPDPDVPPPPDDDCSNPDDDDDVVRSSVVSSDPCSGLCVPPDQLLSLLLSLLSLLLNLLSVLQNLLVLLPFHDVVLSNLSSVSSNVNVDPVDDSVRSVVSLLVSLVSLLVSLVSSQCSCCVVFNAFAKDKFKAWFDWFQEEEEEDARVVVVLLVLVVCVPLRYAYEYEFQCQSVCRTNNVVPRPSHHGHYDAHDACCQVRVLQQFAAYEYEGDNHGQHDPSCQARYEYERSGYDPPHHYFDADPSGRTDCPVRSVRRNPTGGGDTPDTDIFIERQFQVHCVVCVVVVVVCCVVLLAVAEEEAEEEDHDDPLLLLVLVLLVPADLNYAYEYAARNCRSHRPPCSQARVPHGSYYYNGHSSSVSRVVVVLVVVCVVVVHPASQVDRYAAAYEYTISSRSSVVSNCVSVPAAQHAYDCDDGSSQDPVNVVCCCPVRVYHYDDHSVVCCCVSPVD